Protein AF-A0A5J5P232-F1 (afdb_monomer)

Secondary structure (DSSP, 8-state):
--------------PPP-------------------------PPPP----HHHHHHHHHHHHHHHHHHHHHHHHHHHHHHHHHT-TTS-GGG--HHHHHHHHHHHHHHHHHHHHHHHHHHHHHH-TT----------SSTTT--BTTB-HHHHHHHHHHHHHHHHHHHHHTT--S-HHHHHHHHHIIIIIIS--EE-SSTT-GGGGSHHHHHHHSEE-HHHHHHHHHHHHHHTT--EEEEEETTEEEEEE--S-GGGGSS-SSSS-TTHHHHGGGGG-TTSGGGG--TTGGGGSPPPPHHHHHHHHHHHHHHHHHHHHTTTSTT--TT-----S--TTS------TT-S----HHHHHHHHHHHHHHHHH-TT-HHHHHHHHHHHHHTT-HHHHHHHHHHHHHHS-HHHHHHHHHHHHHHHHHHHHHHHTT--S-----------EEEEEE-TTT--EEEEEEETTEEEEEEEEE-TT--EEETTEEETT-EEEEEEE--HHHHHHHHHHHHHT-BTTB----EEHHHHH--TT-GGGGGGHHHHHHHHHHHEEEEEETTEEEEEE-HHHHHHHHHHHHHHHHHHHHHH-HHHHTS-HHHHHHHHHHHHHTTS-IIIIIHHHHHHHT--TTGGGGGGT-S------------------------------PPPP-PPPPP--PEEHHHHHTTGGG---

pLDDT: mean 70.27, std 24.67, range [20.03, 96.69]

Organism: Gossypium barbadense (NCBI:txid3634)

Radius of gyration: 39.01 Å; Cα contacts (8 Å, |Δi|>4): 720; chains: 1; bounding box: 82×88×113 Å

Structure (mmCIF, N/CA/C/O backbone):
data_AF-A0A5J5P232-F1
#
_entry.id   AF-A0A5J5P232-F1
#
loop_
_atom_site.group_PDB
_atom_site.id
_atom_site.type_symbol
_atom_site.label_atom_id
_atom_site.label_alt_id
_atom_site.label_comp_id
_atom_site.label_asym_id
_atom_site.label_entity_id
_atom_site.label_seq_id
_atom_site.pdbx_PDB_ins_code
_atom_site.Cartn_x
_atom_site.Cartn_y
_atom_site.Cartn_z
_atom_site.occupancy
_atom_site.B_iso_or_equiv
_atom_site.auth_seq_id
_atom_site.auth_comp_id
_atom_site.auth_asym_id
_atom_site.auth_atom_id
_atom_site.pdbx_PDB_model_num
ATOM 1 N N . MET A 1 1 ? 25.460 29.343 32.739 1.00 36.84 1 MET A N 1
ATOM 2 C CA . MET A 1 1 ? 26.935 29.261 32.709 1.00 36.84 1 MET A CA 1
ATOM 3 C C . MET A 1 1 ? 27.390 28.436 33.893 1.00 36.84 1 MET A C 1
ATOM 5 O O . MET A 1 1 ? 27.223 28.909 35.004 1.00 36.84 1 MET A O 1
ATOM 9 N N . LEU A 1 2 ? 27.874 27.217 33.649 1.00 23.05 2 LEU A N 1
ATOM 10 C CA . LEU A 1 2 ? 28.889 26.489 34.423 1.00 23.05 2 LEU A CA 1
ATOM 11 C C . LEU A 1 2 ? 28.981 25.082 33.821 1.00 23.05 2 LEU A C 1
ATOM 13 O O . LEU A 1 2 ? 27.999 24.347 33.775 1.00 23.05 2 LEU A O 1
ATOM 17 N N . SER A 1 3 ? 30.154 24.765 33.279 1.00 23.22 3 SER A N 1
ATOM 18 C CA . SER A 1 3 ? 30.511 23.456 32.746 1.00 23.22 3 SER A CA 1
ATOM 19 C C . SER A 1 3 ? 30.602 22.425 33.862 1.00 23.22 3 SER A C 1
ATOM 21 O O . SER A 1 3 ? 31.116 22.747 34.932 1.00 23.22 3 SER A O 1
ATOM 23 N N . THR A 1 4 ? 30.268 21.169 33.587 1.00 24.14 4 THR A N 1
ATOM 24 C CA . THR A 1 4 ? 30.961 20.042 34.225 1.00 24.14 4 THR A CA 1
ATOM 25 C C . THR A 1 4 ? 30.904 18.797 33.350 1.00 24.14 4 THR A C 1
ATOM 27 O O . THR A 1 4 ? 29.906 18.465 32.720 1.00 24.14 4 THR A O 1
ATOM 30 N N . SER A 1 5 ? 32.078 18.193 33.276 1.00 24.36 5 SER A N 1
ATOM 31 C CA . SER A 1 5 ? 32.564 17.103 32.450 1.00 24.36 5 SER A CA 1
ATOM 32 C C . SER A 1 5 ? 31.989 15.731 32.800 1.00 24.36 5 SER A C 1
ATOM 34 O O . SER A 1 5 ? 31.769 15.406 33.963 1.00 24.36 5 SER A O 1
ATOM 36 N N . TYR A 1 6 ? 31.869 14.914 31.754 1.00 22.47 6 TYR A N 1
ATOM 37 C CA . TYR A 1 6 ? 31.613 13.477 31.744 1.00 22.47 6 TYR A CA 1
ATOM 38 C C . TYR A 1 6 ? 32.502 12.679 32.708 1.00 22.47 6 TYR A C 1
ATOM 40 O O . TYR A 1 6 ? 33.726 12.802 32.668 1.00 22.47 6 TYR A O 1
ATOM 48 N N . TRP A 1 7 ? 31.881 11.775 33.470 1.00 21.47 7 TRP A N 1
ATOM 49 C CA . TRP A 1 7 ? 32.518 10.615 34.098 1.00 21.47 7 TRP A CA 1
ATOM 50 C C . TRP A 1 7 ? 31.705 9.360 33.754 1.00 21.47 7 TRP A C 1
ATOM 52 O O . TRP A 1 7 ? 30.526 9.256 34.086 1.00 21.47 7 TRP A O 1
ATOM 62 N N . VAL A 1 8 ? 32.346 8.419 33.061 1.00 23.06 8 VAL A N 1
ATOM 63 C CA . VAL A 1 8 ? 31.858 7.055 32.815 1.00 23.06 8 VAL A CA 1
ATOM 64 C C . VAL A 1 8 ? 32.369 6.168 33.954 1.00 23.06 8 VAL A C 1
ATOM 66 O O . VAL A 1 8 ? 33.576 6.185 34.200 1.00 23.06 8 VAL A O 1
ATOM 69 N N . PRO A 1 9 ? 31.532 5.354 34.623 1.00 23.94 9 PRO A N 1
ATOM 70 C CA . PRO A 1 9 ? 32.024 4.28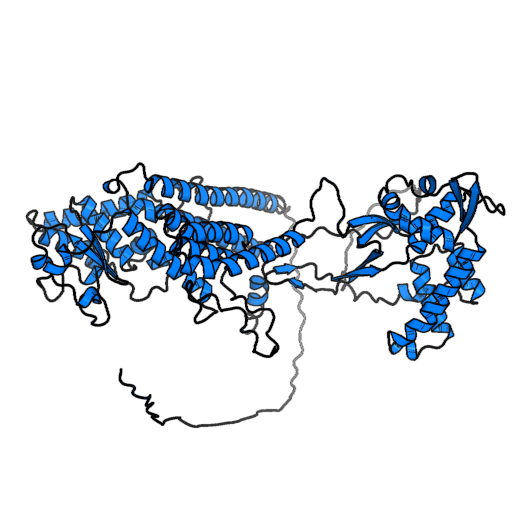6 35.477 1.00 23.94 9 PRO A CA 1
ATOM 71 C C . PRO A 1 9 ? 32.129 2.980 34.686 1.00 23.94 9 PRO A C 1
ATOM 73 O O . PRO A 1 9 ? 31.138 2.384 34.263 1.00 23.94 9 PRO A O 1
ATOM 76 N N . THR A 1 10 ? 33.367 2.529 34.529 1.00 22.17 10 THR A N 1
ATOM 77 C CA . THR A 1 10 ? 33.758 1.176 34.141 1.00 22.17 10 THR A CA 1
ATOM 78 C C . THR A 1 10 ? 33.440 0.216 35.293 1.00 22.17 10 THR A C 1
ATOM 80 O O . THR A 1 10 ? 34.003 0.359 36.376 1.00 22.17 10 THR A O 1
ATOM 83 N N . ALA A 1 11 ? 32.584 -0.782 35.068 1.00 24.27 11 ALA A N 1
ATOM 84 C CA . ALA A 1 11 ? 32.425 -1.923 35.969 1.00 24.27 11 ALA A CA 1
ATOM 85 C C . ALA A 1 11 ? 32.695 -3.218 35.196 1.00 24.27 11 ALA A C 1
ATOM 87 O O . ALA A 1 11 ? 32.093 -3.489 34.158 1.00 24.27 11 ALA A O 1
ATOM 88 N N . ALA A 1 12 ? 33.670 -3.969 35.698 1.00 21.09 12 ALA A N 1
ATOM 89 C CA . ALA A 1 12 ? 34.208 -5.188 35.125 1.00 21.09 12 ALA A CA 1
ATOM 90 C C . ALA A 1 12 ? 33.547 -6.452 35.705 1.00 21.09 12 ALA A C 1
ATOM 92 O O . ALA A 1 12 ? 33.056 -6.445 36.829 1.00 21.09 12 ALA A O 1
ATOM 93 N N . MET A 1 13 ? 33.722 -7.543 34.947 1.00 21.36 13 MET A N 1
ATOM 94 C CA . MET A 1 13 ? 33.646 -8.969 35.309 1.00 21.36 13 MET A CA 1
ATOM 95 C C . MET A 1 13 ? 32.267 -9.650 35.318 1.00 21.36 13 MET A C 1
ATOM 97 O O . MET A 1 13 ? 31.476 -9.480 36.234 1.00 21.36 13 MET A O 1
ATOM 101 N N . ALA A 1 14 ? 32.038 -10.561 34.362 1.00 21.42 14 ALA A N 1
ATOM 102 C CA . ALA A 1 14 ? 32.419 -11.974 34.513 1.00 21.42 14 ALA A CA 1
ATOM 103 C C . ALA A 1 14 ? 32.078 -12.777 33.236 1.00 21.42 14 ALA A C 1
ATOM 105 O O . ALA A 1 14 ? 30.918 -12.889 32.849 1.00 21.42 14 ALA A O 1
ATOM 106 N N . PHE A 1 15 ? 33.096 -13.353 32.593 1.00 21.30 15 PHE A N 1
ATOM 107 C CA . PHE A 1 15 ? 32.949 -14.412 31.588 1.00 21.30 15 PHE A CA 1
ATOM 108 C C . PHE A 1 15 ? 33.066 -15.777 32.278 1.00 21.30 15 PHE A C 1
ATOM 110 O O . PHE A 1 15 ? 33.961 -15.933 33.111 1.00 21.30 15 PHE A O 1
ATOM 117 N N . PRO A 1 16 ? 32.284 -16.797 31.888 1.00 22.78 16 PRO A N 1
ATOM 118 C CA . PRO A 1 16 ? 32.698 -18.180 32.036 1.00 22.78 16 PRO A CA 1
ATOM 119 C C . PRO A 1 16 ? 33.413 -18.657 30.760 1.00 22.78 16 PRO A C 1
ATOM 121 O O . PRO A 1 16 ? 32.853 -18.657 29.665 1.00 22.78 16 PRO A O 1
ATOM 124 N N . THR A 1 17 ? 34.670 -19.060 30.936 1.00 20.77 17 THR A N 1
ATOM 125 C CA . THR A 1 17 ? 35.492 -19.894 30.044 1.00 20.77 17 THR A CA 1
ATOM 126 C C . THR A 1 17 ? 34.958 -21.336 30.036 1.00 20.77 17 THR A C 1
ATOM 128 O O . THR A 1 17 ? 34.520 -21.829 31.073 1.00 20.77 17 THR A O 1
ATOM 131 N N . PHE A 1 18 ? 34.821 -22.007 28.886 1.00 23.14 18 PHE A N 1
ATOM 132 C CA . PHE A 1 18 ? 35.725 -23.013 28.270 1.00 23.14 18 PHE A CA 1
ATOM 133 C C . PHE A 1 18 ? 34.887 -23.832 27.241 1.00 23.14 18 PHE A C 1
ATOM 135 O O . PHE A 1 18 ? 33.660 -23.810 27.362 1.00 23.14 18 PHE A O 1
ATOM 142 N N . PRO A 1 19 ? 35.449 -24.697 26.364 1.00 24.64 19 PRO A N 1
ATOM 143 C CA . PRO A 1 19 ? 36.767 -24.713 25.726 1.00 24.64 19 PRO A CA 1
ATOM 144 C C . PRO A 1 19 ? 36.699 -24.870 24.186 1.00 24.64 19 PRO A C 1
ATOM 146 O O . PRO A 1 19 ? 35.702 -25.295 23.600 1.00 24.64 19 PRO A O 1
ATOM 149 N N . ASP A 1 20 ? 37.835 -24.586 23.558 1.00 20.72 20 ASP A N 1
ATOM 150 C CA . ASP A 1 20 ? 38.155 -24.877 22.166 1.00 20.72 20 ASP A CA 1
ATOM 151 C C . ASP A 1 20 ? 38.289 -26.380 21.847 1.00 20.72 20 ASP A C 1
ATOM 153 O O . ASP A 1 20 ? 38.730 -27.186 22.662 1.00 20.72 20 ASP A O 1
ATOM 157 N N . HIS A 1 21 ? 38.006 -26.675 20.574 1.00 22.36 21 HIS A N 1
ATOM 158 C CA . HIS A 1 21 ? 38.532 -27.761 19.740 1.00 22.36 21 HIS A CA 1
ATOM 159 C C . HIS A 1 21 ? 38.337 -29.230 20.166 1.00 22.36 21 HIS A C 1
ATOM 161 O O . HIS A 1 21 ? 39.067 -29.780 20.981 1.00 22.36 21 HIS A O 1
ATOM 167 N N . CYS A 1 22 ? 37.524 -29.944 19.378 1.00 21.61 22 CYS A N 1
ATOM 168 C CA . CYS A 1 22 ? 37.875 -31.289 18.915 1.00 21.61 22 CYS A CA 1
ATOM 169 C C . CYS A 1 22 ? 37.481 -31.464 17.443 1.00 21.61 22 CYS A C 1
ATOM 171 O O . CYS A 1 22 ? 36.311 -31.581 17.084 1.00 21.61 22 CYS A O 1
ATOM 173 N N . PHE A 1 23 ? 38.509 -31.470 16.596 1.00 21.08 23 PHE A N 1
ATOM 174 C CA . PHE A 1 23 ? 38.506 -32.121 15.294 1.00 21.08 23 PHE A CA 1
ATOM 175 C C . PHE A 1 23 ? 38.152 -33.604 15.462 1.00 21.08 23 PHE A C 1
ATOM 177 O O . PHE A 1 23 ? 38.771 -34.282 16.275 1.00 21.08 23 PHE A O 1
ATOM 184 N N . PHE A 1 24 ? 37.269 -34.129 14.615 1.00 20.03 24 PHE A N 1
ATOM 185 C CA . PHE A 1 24 ? 37.294 -35.545 14.253 1.00 20.03 24 PHE A CA 1
ATOM 186 C C . PHE A 1 24 ? 37.304 -35.673 12.727 1.00 20.03 24 PHE A C 1
ATOM 188 O O . PHE A 1 24 ? 36.399 -35.225 12.025 1.00 20.03 24 PHE A O 1
ATOM 195 N N . ARG A 1 25 ? 38.403 -36.247 12.239 1.00 20.03 25 ARG A N 1
ATOM 196 C CA . ARG A 1 25 ? 38.662 -36.724 10.878 1.00 20.03 25 ARG A CA 1
ATOM 197 C C . ARG A 1 25 ? 38.783 -38.256 10.962 1.00 20.03 25 ARG A C 1
ATOM 199 O O . ARG A 1 25 ? 39.198 -38.738 12.013 1.00 20.03 25 ARG A O 1
ATOM 206 N N . TYR A 1 26 ? 38.552 -38.932 9.829 1.00 21.28 26 TYR A N 1
ATOM 207 C CA . TYR A 1 26 ? 38.735 -40.375 9.546 1.00 21.28 26 TYR A CA 1
ATOM 208 C C . TYR A 1 26 ? 37.595 -41.303 10.033 1.00 21.28 26 TYR A C 1
ATOM 210 O O . TYR A 1 26 ? 36.989 -41.042 11.061 1.00 21.28 26 TYR A O 1
ATOM 218 N N . ASP A 1 27 ? 37.208 -42.392 9.358 1.00 21.41 27 ASP A N 1
ATOM 219 C CA . ASP A 1 27 ? 37.698 -43.025 8.127 1.00 21.41 27 ASP A CA 1
ATOM 220 C C . ASP A 1 27 ? 36.644 -43.985 7.537 1.00 21.41 27 ASP A C 1
ATOM 222 O O . ASP A 1 27 ? 35.667 -44.352 8.192 1.00 21.41 27 ASP A O 1
ATOM 226 N N . HIS A 1 28 ? 36.896 -44.420 6.302 1.00 23.02 28 HIS A N 1
ATOM 227 C CA . HIS A 1 28 ? 36.246 -45.532 5.601 1.00 23.02 28 HIS A CA 1
ATOM 228 C C . HIS A 1 28 ? 36.142 -46.838 6.415 1.00 23.02 28 HIS A C 1
ATOM 230 O O . HIS A 1 28 ? 37.101 -47.223 7.069 1.00 23.02 28 HIS A O 1
ATOM 236 N N . HIS A 1 29 ? 35.063 -47.616 6.212 1.00 22.47 29 HIS A N 1
ATOM 237 C CA . HIS A 1 29 ? 35.183 -49.026 5.798 1.00 22.47 29 HIS A CA 1
ATOM 238 C C . HIS A 1 29 ? 33.865 -49.651 5.291 1.00 22.47 29 HIS A C 1
ATOM 240 O O . HIS A 1 29 ? 32.778 -49.442 5.820 1.00 22.47 29 HIS A O 1
ATOM 246 N N . HIS A 1 30 ? 34.036 -50.449 4.234 1.00 22.92 30 HIS A N 1
ATOM 247 C CA . HIS A 1 30 ? 33.109 -51.343 3.538 1.00 22.92 30 HIS A CA 1
ATOM 248 C C . HIS A 1 30 ? 32.191 -52.222 4.408 1.00 22.92 30 HIS A C 1
ATOM 250 O O . HIS A 1 30 ? 32.671 -52.884 5.327 1.00 22.92 30 HIS A O 1
ATOM 256 N N . ARG A 1 31 ? 30.962 -52.473 3.921 1.00 21.92 31 ARG A N 1
ATOM 257 C CA . ARG A 1 31 ? 30.511 -53.851 3.630 1.00 21.92 31 ARG A CA 1
ATOM 258 C C . ARG A 1 31 ? 29.312 -53.910 2.676 1.00 21.92 31 ARG A C 1
ATOM 260 O O . ARG A 1 31 ? 28.387 -53.114 2.765 1.00 21.92 31 ARG A O 1
ATOM 267 N N . ASN A 1 32 ? 29.412 -54.870 1.759 1.00 22.64 32 ASN A N 1
ATOM 268 C CA . ASN A 1 32 ? 28.451 -55.277 0.738 1.00 22.64 32 ASN A CA 1
ATOM 269 C C . ASN A 1 32 ? 27.078 -55.644 1.314 1.00 22.64 32 ASN A C 1
ATOM 271 O O . ASN A 1 32 ? 27.038 -56.278 2.362 1.00 22.64 32 ASN A O 1
ATOM 275 N N . ASP A 1 33 ? 26.014 -55.414 0.540 1.00 23.53 33 ASP A N 1
ATOM 276 C CA . ASP A 1 33 ? 25.069 -56.493 0.233 1.00 23.53 33 ASP A CA 1
ATOM 277 C C . ASP A 1 33 ? 24.312 -56.244 -1.085 1.00 23.53 33 ASP A C 1
ATOM 279 O O . ASP A 1 33 ? 23.796 -55.164 -1.366 1.00 23.53 33 ASP A O 1
ATOM 283 N N . HIS A 1 34 ? 24.322 -57.281 -1.922 1.00 22.84 34 HIS A N 1
ATOM 284 C CA . HIS A 1 34 ? 23.617 -57.416 -3.196 1.00 22.84 34 HIS A CA 1
ATOM 285 C C . HIS A 1 34 ? 22.205 -57.996 -2.982 1.00 22.84 34 HIS A C 1
ATOM 287 O O . HIS A 1 34 ? 21.997 -58.712 -2.005 1.00 22.84 34 HIS A O 1
ATOM 293 N N . LYS A 1 35 ? 21.352 -57.846 -4.019 1.00 24.09 35 LYS A N 1
ATOM 294 C CA . LYS A 1 35 ? 20.043 -58.504 -4.311 1.00 24.09 35 LYS A CA 1
ATOM 295 C C . LYS A 1 35 ? 18.819 -57.649 -3.949 1.00 24.09 35 LYS A C 1
ATOM 297 O O . LYS A 1 35 ? 18.788 -57.032 -2.902 1.00 24.09 35 LYS A O 1
ATOM 302 N N . ASP A 1 36 ? 17.741 -57.552 -4.725 1.00 24.16 36 ASP A N 1
ATOM 303 C CA . ASP A 1 36 ? 17.344 -58.164 -5.994 1.00 24.16 36 ASP A CA 1
ATOM 304 C C . ASP A 1 36 ? 16.232 -57.307 -6.631 1.00 24.16 36 ASP A C 1
ATOM 306 O O . ASP A 1 36 ? 15.363 -56.757 -5.953 1.00 24.16 36 ASP A O 1
ATOM 310 N N . LEU A 1 37 ? 16.231 -57.246 -7.962 1.00 25.77 37 LEU A N 1
ATOM 311 C CA . LEU A 1 37 ? 15.146 -56.731 -8.797 1.00 25.77 37 LEU A CA 1
ATOM 312 C C . LEU A 1 37 ? 13.925 -57.665 -8.741 1.00 25.77 37 LEU A C 1
ATOM 314 O O . LEU A 1 37 ? 14.012 -58.800 -9.206 1.00 25.77 37 LEU A O 1
ATOM 318 N N . ARG A 1 38 ? 12.744 -57.169 -8.335 1.00 22.98 38 ARG A N 1
ATOM 319 C CA . ARG A 1 38 ? 11.450 -57.754 -8.753 1.00 22.98 38 ARG A CA 1
ATOM 320 C C . ARG A 1 38 ? 10.382 -56.709 -9.091 1.00 22.98 38 ARG A C 1
ATOM 322 O O . ARG A 1 38 ? 9.639 -56.205 -8.262 1.00 22.98 38 ARG A O 1
ATOM 329 N N . ARG A 1 39 ? 10.312 -56.488 -10.401 1.00 22.16 39 ARG A N 1
ATOM 330 C CA . ARG A 1 39 ? 9.180 -56.117 -11.262 1.00 22.16 39 ARG A CA 1
ATOM 331 C C . ARG A 1 39 ? 7.795 -56.498 -10.695 1.00 22.16 39 ARG A C 1
ATOM 333 O O . ARG A 1 39 ? 7.483 -57.680 -10.601 1.00 22.16 39 ARG A O 1
ATOM 340 N N . TRP A 1 40 ? 6.930 -55.506 -10.476 1.00 21.20 40 TRP A N 1
ATOM 341 C CA . TRP A 1 40 ? 5.469 -55.669 -10.456 1.00 21.20 40 TRP A CA 1
ATOM 342 C C . TRP A 1 40 ? 4.864 -54.836 -11.595 1.00 21.20 40 TRP A C 1
ATOM 344 O O . TRP A 1 40 ? 4.950 -53.613 -11.605 1.00 21.20 40 TRP A O 1
ATOM 354 N N . ARG A 1 41 ? 4.293 -55.519 -12.595 1.00 20.86 41 ARG A N 1
ATOM 355 C CA . ARG A 1 41 ? 3.403 -54.941 -13.614 1.00 20.86 41 ARG A CA 1
ATOM 356 C C . ARG A 1 41 ? 1.972 -55.248 -13.183 1.00 20.86 41 ARG A C 1
ATOM 358 O O . ARG A 1 41 ? 1.634 -56.425 -13.100 1.00 20.86 41 ARG A O 1
ATOM 365 N N . ILE A 1 42 ? 1.132 -54.230 -13.013 1.00 23.97 42 ILE A N 1
ATOM 366 C CA . ILE A 1 42 ? -0.329 -54.382 -13.049 1.00 23.97 42 ILE A CA 1
ATOM 367 C C . ILE A 1 42 ? -0.898 -53.380 -14.058 1.00 23.97 42 ILE A C 1
ATOM 369 O O . ILE A 1 42 ? -0.398 -52.271 -14.219 1.00 23.97 42 ILE A O 1
ATOM 373 N N . ARG A 1 43 ? -1.869 -53.888 -14.817 1.00 21.52 43 ARG A N 1
ATOM 374 C CA . ARG A 1 43 ? -2.421 -53.395 -16.078 1.00 21.52 43 ARG A CA 1
ATOM 375 C C . ARG A 1 43 ? -3.307 -52.162 -15.899 1.00 21.52 43 ARG A C 1
ATOM 377 O O . ARG A 1 43 ? -4.121 -52.097 -14.988 1.00 21.52 43 ARG A O 1
ATOM 384 N N . THR A 1 44 ? -3.184 -51.253 -16.857 1.00 22.17 44 THR A N 1
ATOM 385 C CA . THR A 1 44 ? -4.078 -50.136 -17.160 1.00 22.17 44 THR A CA 1
ATOM 386 C C . THR A 1 44 ? -5.429 -50.632 -17.685 1.00 22.17 44 THR A C 1
ATOM 388 O O . THR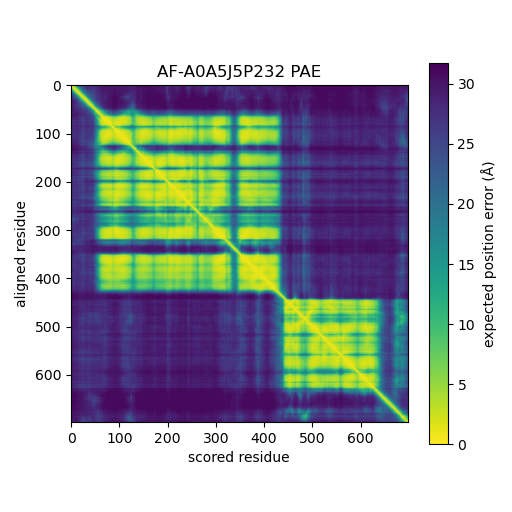 A 1 44 ? -5.489 -51.325 -18.700 1.00 22.17 44 THR A O 1
ATOM 391 N N . THR A 1 45 ? -6.520 -50.224 -17.039 1.00 21.88 45 THR A N 1
ATOM 392 C CA . THR A 1 45 ? -7.842 -50.103 -17.670 1.00 21.88 45 THR A CA 1
ATOM 393 C C . THR A 1 45 ? -8.004 -48.671 -18.162 1.00 21.88 45 THR A C 1
ATOM 395 O O . THR A 1 45 ? -7.874 -47.725 -17.387 1.00 21.88 45 THR A O 1
ATOM 398 N N . ALA A 1 46 ? -8.244 -48.516 -19.462 1.00 25.75 46 ALA A N 1
ATOM 399 C CA . ALA A 1 46 ? -8.509 -47.240 -20.104 1.00 25.75 46 ALA A CA 1
ATOM 400 C C . ALA A 1 46 ? -9.847 -46.658 -19.614 1.00 25.75 46 ALA A C 1
ATOM 402 O O . ALA A 1 46 ? -10.901 -47.241 -19.857 1.00 25.75 46 ALA A O 1
ATOM 403 N N . ALA A 1 47 ? -9.795 -45.500 -18.959 1.00 24.39 47 ALA A N 1
ATOM 404 C CA . ALA A 1 47 ? -10.933 -44.610 -18.768 1.00 24.39 47 ALA A CA 1
ATOM 405 C C . ALA A 1 47 ? -10.540 -43.232 -19.314 1.00 24.39 47 ALA A C 1
ATOM 407 O O . ALA A 1 47 ? -9.450 -42.731 -19.038 1.00 24.39 47 ALA A O 1
ATOM 408 N N . ALA A 1 48 ? -11.401 -42.673 -20.161 1.00 25.25 48 ALA A N 1
ATOM 409 C CA . ALA A 1 48 ? -11.195 -41.410 -20.853 1.00 25.25 48 ALA A CA 1
ATOM 410 C C . ALA A 1 48 ? -10.988 -40.240 -19.870 1.00 25.25 48 ALA A C 1
ATOM 412 O O . ALA A 1 48 ? -11.687 -40.112 -18.869 1.00 25.25 48 ALA A O 1
ATOM 413 N N . TYR A 1 49 ? -10.009 -39.391 -20.176 1.00 25.56 49 TYR A N 1
ATOM 414 C CA . TYR A 1 49 ? -9.603 -38.223 -19.396 1.00 25.56 49 TYR A CA 1
ATOM 415 C C . TYR A 1 49 ? -10.655 -37.094 -19.382 1.00 25.56 49 TYR A C 1
ATOM 417 O O . TYR A 1 49 ? -11.049 -36.646 -20.458 1.00 25.56 49 TYR A O 1
ATOM 425 N N . PRO A 1 50 ? -10.972 -36.500 -18.211 1.00 27.12 50 PRO A N 1
ATOM 426 C CA . PRO A 1 50 ? -11.589 -35.178 -18.100 1.00 27.12 50 PRO A CA 1
ATOM 427 C C . PRO A 1 50 ? -10.583 -34.111 -17.600 1.00 27.12 50 PRO A C 1
ATOM 429 O O . PRO A 1 50 ? -10.909 -33.300 -16.740 1.00 27.12 50 PRO A O 1
ATOM 432 N N . LEU A 1 51 ? -9.331 -34.100 -18.084 1.00 31.23 51 LEU A N 1
ATOM 433 C CA . LEU A 1 51 ? -8.278 -33.211 -17.542 1.00 31.23 51 LEU A CA 1
ATOM 434 C C . LEU A 1 51 ? -8.201 -31.808 -18.171 1.00 31.23 51 LEU A C 1
ATOM 436 O O . LEU A 1 51 ? -7.643 -30.907 -17.552 1.00 31.23 51 LEU A O 1
ATOM 440 N N . PHE A 1 52 ? -8.783 -31.579 -19.352 1.00 29.14 52 PHE A N 1
ATOM 441 C CA . PHE A 1 52 ? -8.708 -30.265 -20.014 1.00 29.14 52 PHE A CA 1
ATOM 442 C C . PHE A 1 52 ? -9.802 -29.274 -19.583 1.00 29.14 52 PHE A C 1
ATOM 444 O O . PHE A 1 52 ? -9.608 -28.068 -19.708 1.00 29.14 52 PHE A O 1
ATOM 451 N N . SER A 1 53 ? -10.921 -29.749 -19.023 1.00 28.55 53 SER A N 1
ATOM 452 C CA . SER A 1 53 ? -11.995 -28.868 -18.532 1.00 28.55 53 SER A CA 1
ATOM 453 C C . SER A 1 53 ? -11.604 -28.163 -17.230 1.00 28.55 53 SER A C 1
ATOM 455 O O . SER A 1 53 ? -11.829 -26.965 -17.082 1.00 28.55 53 SER A O 1
ATOM 457 N N . ASN A 1 54 ? -10.947 -28.878 -16.309 1.00 32.09 54 ASN A N 1
ATOM 458 C CA . ASN A 1 54 ? -10.664 -28.361 -14.967 1.00 32.09 54 ASN A CA 1
ATOM 459 C C . ASN A 1 54 ? -9.648 -27.206 -14.966 1.00 32.09 54 ASN A C 1
ATOM 461 O O . ASN A 1 54 ? -9.811 -26.265 -14.198 1.00 32.09 54 ASN A O 1
ATOM 465 N N . GLN A 1 55 ? -8.641 -27.216 -15.849 1.00 38.44 55 GLN A N 1
ATOM 466 C CA . GLN A 1 55 ? -7.672 -26.110 -15.958 1.00 38.44 55 GLN A CA 1
ATOM 467 C C . GLN A 1 55 ? -8.281 -24.827 -16.545 1.00 38.44 55 GLN A C 1
ATOM 469 O O . GLN A 1 55 ? -7.931 -23.725 -16.123 1.00 38.44 55 GLN A O 1
ATOM 474 N N . ILE A 1 56 ? -9.211 -24.949 -17.495 1.00 37.09 56 ILE A N 1
ATOM 475 C CA . ILE A 1 56 ? -9.920 -23.798 -18.078 1.00 37.09 56 ILE A CA 1
ATOM 476 C C . ILE A 1 56 ? -10.944 -23.227 -17.081 1.00 37.09 56 ILE A C 1
ATOM 478 O O . ILE A 1 56 ? -11.182 -22.022 -17.064 1.00 37.09 56 ILE A O 1
ATOM 482 N N . GLN A 1 57 ? -11.528 -24.073 -16.229 1.00 36.81 57 GLN A N 1
ATOM 483 C CA . GLN A 1 57 ? -12.474 -23.648 -15.196 1.00 36.81 57 GLN A CA 1
ATOM 484 C C . GLN A 1 57 ? -11.757 -22.930 -14.040 1.00 36.81 57 GLN A C 1
ATOM 486 O O . GLN A 1 57 ? -12.096 -21.794 -13.730 1.00 36.81 57 GLN A O 1
ATOM 491 N N . LEU A 1 58 ? -10.660 -23.504 -13.528 1.00 43.56 58 LEU A N 1
ATOM 492 C CA . LEU A 1 58 ? -9.822 -22.901 -12.478 1.00 43.56 58 LEU A CA 1
ATOM 493 C C . LEU A 1 58 ? -9.255 -21.520 -12.858 1.00 43.56 58 LEU A C 1
ATOM 495 O O . LEU A 1 58 ? -9.166 -20.641 -12.005 1.00 43.56 58 LEU A O 1
ATOM 499 N N . THR A 1 59 ? -8.887 -21.312 -14.128 1.00 46.16 59 THR A N 1
ATOM 500 C CA . THR A 1 59 ? -8.352 -20.023 -14.615 1.00 46.16 59 THR A CA 1
ATOM 501 C C . THR A 1 59 ? -9.433 -18.957 -14.821 1.00 46.16 59 THR A C 1
ATOM 503 O O . THR A 1 59 ? -9.160 -17.763 -14.686 1.00 46.16 59 THR A O 1
ATOM 506 N N . LYS A 1 60 ? -10.678 -19.361 -15.107 1.00 49.28 60 LYS A N 1
ATOM 507 C CA . LYS A 1 60 ? -11.833 -18.449 -15.116 1.00 49.28 60 LYS A CA 1
ATOM 508 C C . LYS A 1 60 ? -12.254 -18.069 -13.696 1.00 49.28 60 LYS A C 1
ATOM 510 O O . LYS A 1 60 ? -12.481 -16.887 -13.445 1.00 49.28 60 LYS A O 1
ATOM 515 N N . ASP A 1 61 ? -12.255 -19.032 -12.778 1.00 54.03 61 ASP A N 1
ATOM 516 C CA . ASP A 1 61 ? -12.623 -18.831 -11.373 1.00 54.03 61 ASP A CA 1
ATOM 517 C C . ASP A 1 61 ? -11.569 -18.016 -10.600 1.00 54.03 61 ASP A C 1
ATOM 519 O O . ASP A 1 61 ? -11.896 -17.286 -9.670 1.00 54.03 61 ASP A O 1
ATOM 523 N N . SER A 1 62 ? -10.284 -18.073 -10.971 1.00 59.41 62 SER A N 1
ATOM 524 C CA . SER A 1 62 ? -9.263 -17.173 -10.403 1.00 59.41 62 SER A CA 1
ATOM 525 C C . SER A 1 62 ? -9.408 -15.729 -10.907 1.00 59.41 62 SER A C 1
ATOM 527 O O . SER A 1 62 ? -9.154 -14.779 -10.169 1.00 59.41 62 SER A O 1
ATOM 529 N N . SER A 1 63 ? -9.846 -15.538 -12.158 1.00 65.19 63 SER A N 1
ATOM 530 C CA . SER A 1 63 ? -10.060 -14.206 -12.739 1.00 65.19 63 SER A CA 1
ATOM 531 C C . SER A 1 63 ? -11.277 -13.489 -12.141 1.00 65.19 63 SER A C 1
ATOM 533 O O . SER A 1 63 ? -11.228 -12.273 -11.943 1.00 65.19 63 SER A O 1
ATOM 535 N N . SER A 1 64 ? -12.354 -14.216 -11.825 1.00 69.88 64 SER A N 1
ATOM 536 C CA . SER A 1 64 ? -13.517 -13.660 -11.121 1.00 69.88 64 SER A CA 1
ATOM 537 C C . SER A 1 64 ? -13.188 -13.311 -9.665 1.00 69.88 64 SER A C 1
ATOM 539 O O . SER A 1 64 ? -13.491 -12.201 -9.231 1.00 69.88 64 SER A O 1
ATOM 541 N N . ARG A 1 65 ? -12.478 -14.186 -8.941 1.00 73.00 65 ARG A N 1
ATOM 542 C CA . ARG A 1 65 ? -12.068 -13.948 -7.542 1.00 73.00 65 ARG A CA 1
ATOM 543 C C . ARG A 1 65 ? -11.131 -12.759 -7.370 1.00 73.00 65 ARG A C 1
ATOM 545 O O . ARG A 1 65 ? -11.305 -11.962 -6.452 1.00 73.00 65 ARG A O 1
ATOM 552 N N . HIS A 1 66 ? -10.192 -12.566 -8.296 1.00 80.00 66 HIS A N 1
ATOM 553 C CA . HIS A 1 66 ? -9.344 -11.374 -8.300 1.00 80.00 66 HIS A CA 1
ATOM 554 C C . HIS A 1 66 ? -10.163 -10.074 -8.341 1.00 80.00 66 HIS A C 1
ATOM 556 O O . HIS A 1 66 ? -9.873 -9.133 -7.599 1.00 80.00 66 HIS A O 1
ATOM 562 N N . LYS A 1 67 ? -11.208 -10.033 -9.179 1.00 82.06 67 LYS A N 1
ATOM 563 C CA . LYS A 1 67 ? -12.101 -8.872 -9.279 1.00 82.06 67 LYS A CA 1
ATOM 564 C C . LYS A 1 67 ? -12.886 -8.655 -7.988 1.00 82.06 67 LYS A C 1
ATOM 566 O O . LYS A 1 67 ? -12.970 -7.515 -7.546 1.00 82.06 67 LYS A O 1
ATOM 571 N N . LEU A 1 68 ? -13.373 -9.729 -7.361 1.00 85.25 68 LEU A N 1
ATOM 572 C CA . LEU A 1 68 ? -14.086 -9.655 -6.081 1.00 85.25 68 LEU A CA 1
ATOM 573 C C . LEU A 1 68 ? -13.222 -9.034 -4.978 1.00 85.25 68 LEU A C 1
ATOM 575 O O . LEU A 1 68 ? -13.680 -8.130 -4.285 1.00 85.25 68 LEU A O 1
ATOM 579 N N . TYR A 1 69 ? -11.955 -9.439 -4.841 1.00 87.44 69 TYR A N 1
ATOM 580 C CA . TYR A 1 69 ? -11.064 -8.837 -3.842 1.00 87.44 69 TYR A CA 1
ATOM 581 C C . TYR A 1 69 ? -10.752 -7.366 -4.125 1.00 87.44 69 TYR A C 1
ATOM 583 O O . TYR A 1 69 ? -10.746 -6.550 -3.202 1.00 87.44 69 TYR A O 1
ATOM 591 N N . GLN A 1 70 ? -10.509 -7.003 -5.387 1.00 87.06 70 GLN A N 1
ATOM 592 C CA . GLN A 1 70 ? -10.290 -5.602 -5.759 1.00 87.06 70 GLN A CA 1
ATOM 593 C C . GLN A 1 70 ? -11.519 -4.736 -5.473 1.00 87.06 70 GLN A C 1
ATOM 595 O O . GLN A 1 70 ? -11.387 -3.621 -4.963 1.00 87.06 70 GLN A O 1
ATOM 600 N N . GLU A 1 71 ? -12.709 -5.256 -5.768 1.00 89.19 71 GLU A N 1
ATOM 601 C CA . GLU A 1 71 ? -13.971 -4.601 -5.452 1.00 89.19 71 GLU A CA 1
ATOM 602 C C . GLU A 1 71 ? -14.169 -4.478 -3.938 1.00 89.19 71 GLU A C 1
ATOM 604 O O . GLU A 1 71 ? -14.462 -3.388 -3.455 1.00 89.19 71 GLU A O 1
ATOM 609 N N . ALA A 1 72 ? -13.914 -5.537 -3.167 1.00 89.12 72 ALA A N 1
ATOM 610 C CA . ALA A 1 72 ? -14.014 -5.517 -1.711 1.00 89.12 72 ALA A CA 1
ATOM 611 C C . ALA A 1 72 ? -13.076 -4.482 -1.069 1.00 89.12 72 ALA A C 1
ATOM 613 O O . ALA A 1 72 ? -13.506 -3.748 -0.177 1.00 89.12 72 ALA A O 1
ATOM 614 N N . ILE A 1 73 ? -11.829 -4.367 -1.542 1.00 90.88 73 ILE A N 1
ATOM 615 C CA . ILE A 1 73 ? -10.874 -3.347 -1.076 1.00 90.88 73 ILE A CA 1
ATOM 616 C C . ILE A 1 73 ? -11.430 -1.943 -1.343 1.00 90.88 73 ILE A C 1
ATOM 618 O O . ILE A 1 73 ? -11.516 -1.116 -0.432 1.00 90.88 73 ILE A O 1
ATOM 622 N N . LYS A 1 74 ? -11.866 -1.680 -2.581 1.00 91.62 74 LYS A N 1
ATOM 623 C CA . LYS A 1 74 ? -12.389 -0.367 -2.980 1.00 91.62 74 LYS A CA 1
ATOM 624 C C . LYS A 1 74 ? -13.664 -0.005 -2.215 1.00 91.62 74 LYS A C 1
ATOM 626 O O . LYS A 1 74 ? -13.746 1.070 -1.628 1.00 91.62 74 LYS A O 1
ATOM 631 N N . THR A 1 75 ? -14.632 -0.915 -2.167 1.00 92.44 75 THR A N 1
ATOM 632 C CA . THR A 1 75 ? -15.917 -0.692 -1.499 1.00 92.44 75 THR A CA 1
ATOM 633 C C . THR A 1 75 ? -15.740 -0.536 0.013 1.00 92.44 75 THR A C 1
ATOM 635 O O . THR A 1 75 ? -16.431 0.285 0.616 1.00 92.44 75 THR A O 1
ATOM 638 N N . SER A 1 76 ? -14.796 -1.250 0.641 1.00 93.25 76 SER A N 1
ATOM 639 C CA . SER A 1 76 ? -14.478 -1.065 2.067 1.00 93.25 76 SER A CA 1
ATOM 640 C C . SER A 1 76 ? -13.916 0.326 2.339 1.00 93.25 76 SER A C 1
ATOM 642 O O . SER A 1 76 ? -14.371 0.992 3.271 1.00 93.25 76 SER A O 1
ATOM 644 N N . ARG A 1 77 ? -12.991 0.802 1.493 1.00 94.44 77 ARG A N 1
ATOM 645 C CA . ARG A 1 77 ? -12.450 2.162 1.592 1.00 94.44 77 ARG A CA 1
ATOM 646 C C . ARG A 1 77 ? -13.543 3.213 1.415 1.00 94.44 77 ARG A C 1
ATOM 648 O O . ARG A 1 77 ? -13.640 4.120 2.235 1.00 94.44 77 ARG A O 1
ATOM 655 N N . ASP A 1 78 ? -14.404 3.058 0.413 1.00 93.50 78 ASP A N 1
ATOM 656 C CA . ASP A 1 78 ? -15.507 3.988 0.152 1.00 93.50 78 ASP A CA 1
ATOM 657 C C . ASP A 1 78 ? -16.510 4.028 1.319 1.00 93.50 78 ASP A C 1
ATOM 659 O O . ASP A 1 78 ? -16.938 5.108 1.735 1.00 93.50 78 ASP A O 1
ATOM 663 N N . LYS A 1 79 ? -16.875 2.867 1.885 1.00 93.25 79 LYS A N 1
ATOM 664 C CA . LYS A 1 79 ? -17.758 2.787 3.062 1.00 93.25 79 LYS A CA 1
ATOM 665 C C . LYS A 1 79 ? -17.106 3.410 4.300 1.00 93.25 79 LYS A C 1
ATOM 667 O O . LYS A 1 79 ? -17.776 4.168 4.999 1.00 93.25 79 LYS A O 1
ATOM 672 N N . PHE A 1 80 ? -15.813 3.168 4.530 1.00 95.00 80 PHE A N 1
ATOM 673 C CA . PHE A 1 80 ? -15.050 3.835 5.588 1.00 95.00 80 PHE A CA 1
ATOM 674 C C . PHE A 1 80 ? -15.095 5.358 5.425 1.00 95.00 80 PHE A C 1
ATOM 676 O O . PHE A 1 80 ? -15.508 6.050 6.349 1.00 95.00 80 PHE A O 1
ATOM 683 N N . THR A 1 81 ? -14.762 5.882 4.242 1.00 93.25 81 THR A N 1
ATOM 684 C CA . THR A 1 81 ? -14.761 7.326 3.960 1.00 93.25 81 THR A CA 1
ATOM 685 C C . THR A 1 81 ? -16.139 7.965 4.144 1.00 93.25 81 THR A C 1
ATOM 687 O O . THR A 1 81 ? -16.226 9.089 4.636 1.00 93.25 81 THR A O 1
ATOM 690 N N . ARG A 1 82 ? -17.224 7.262 3.789 1.00 91.44 82 ARG A N 1
ATOM 691 C CA . ARG A 1 82 ? -18.598 7.731 4.040 1.00 91.44 82 ARG A CA 1
ATOM 692 C C . ARG A 1 82 ? -18.917 7.802 5.533 1.00 91.44 82 ARG A C 1
ATOM 694 O O . ARG A 1 82 ? -19.495 8.794 5.966 1.00 91.44 82 ARG A O 1
ATOM 701 N N . GLU A 1 83 ? -18.514 6.793 6.305 1.00 92.00 83 GLU A N 1
ATOM 702 C CA . GLU A 1 83 ? -18.729 6.751 7.759 1.00 92.00 83 GLU A CA 1
ATOM 703 C C . GLU A 1 83 ? -18.035 7.927 8.464 1.00 92.00 83 GLU A C 1
ATOM 705 O O . GLU A 1 83 ? -18.633 8.572 9.319 1.00 92.00 83 GLU A O 1
ATOM 710 N N . ILE A 1 84 ? -16.805 8.264 8.059 1.00 90.38 84 ILE A N 1
ATOM 711 C CA . ILE A 1 84 ? -16.021 9.353 8.671 1.00 90.38 84 ILE A CA 1
ATOM 712 C C . ILE A 1 84 ? -16.218 10.726 8.008 1.00 90.38 84 ILE A C 1
ATOM 714 O O . ILE A 1 84 ? -15.523 11.684 8.361 1.00 90.38 84 ILE A O 1
ATOM 718 N N . SER A 1 85 ? -17.131 10.837 7.036 1.00 85.25 85 SER A N 1
ATOM 719 C CA . SER A 1 85 ? -17.260 12.029 6.190 1.00 85.25 85 SER A CA 1
ATOM 720 C C . SER A 1 85 ? -17.478 13.308 7.007 1.00 85.25 85 SER A C 1
ATOM 722 O O . SER A 1 85 ? -18.127 13.296 8.054 1.00 85.25 85 SER A O 1
ATOM 724 N N . PHE A 1 86 ? -16.966 14.442 6.523 1.00 68.75 86 PHE A N 1
ATOM 725 C CA . PHE A 1 86 ? -17.120 15.743 7.194 1.00 68.75 86 PHE A CA 1
ATOM 726 C C . PHE A 1 86 ? -18.574 16.240 7.256 1.00 68.75 86 PHE A C 1
ATOM 728 O O . PHE A 1 86 ? -18.879 17.138 8.034 1.00 68.75 86 PHE A O 1
ATOM 735 N N . GLN A 1 87 ? -19.472 15.662 6.453 1.00 73.00 87 GLN A N 1
ATOM 736 C CA . GLN A 1 87 ? -20.900 15.989 6.475 1.00 73.00 87 GLN A CA 1
ATOM 737 C C . GLN A 1 87 ? -21.614 15.370 7.688 1.00 73.00 87 GLN A C 1
ATOM 739 O O . GLN A 1 87 ? -22.627 15.902 8.139 1.00 73.00 87 GLN A O 1
ATOM 744 N N . SER A 1 88 ? -21.075 14.279 8.239 1.00 78.06 88 SER A N 1
ATOM 745 C CA . SER A 1 88 ? -21.595 13.627 9.441 1.00 78.06 88 SER A CA 1
ATOM 746 C C . SER A 1 88 ? -21.148 14.379 10.694 1.00 78.06 88 SER A C 1
ATOM 748 O O . SER A 1 88 ? -19.960 14.690 10.859 1.00 78.06 88 SER A O 1
ATOM 750 N N . LYS A 1 89 ? -22.071 14.630 11.631 1.00 85.50 89 LYS A N 1
ATOM 751 C CA . LYS A 1 89 ? -21.679 15.119 12.960 1.00 85.50 89 LYS A CA 1
ATOM 752 C C . LYS A 1 89 ? -20.847 14.040 13.639 1.00 85.50 89 LYS A C 1
ATOM 754 O O . LYS A 1 89 ? -21.113 12.855 13.484 1.00 85.50 89 LYS A O 1
ATOM 759 N N . ASP A 1 90 ? -19.853 14.449 14.419 1.00 87.06 90 ASP A N 1
ATOM 760 C CA . ASP A 1 90 ? -18.930 13.504 15.055 1.00 87.06 90 ASP A CA 1
ATOM 761 C C . ASP A 1 90 ? -19.642 12.454 15.927 1.00 87.06 90 ASP A C 1
ATOM 763 O O . ASP A 1 90 ? -19.312 11.274 15.876 1.00 87.06 90 ASP A O 1
ATOM 767 N N . LYS A 1 91 ? -20.711 12.862 16.621 1.00 83.94 91 LYS A N 1
ATOM 768 C CA . LYS A 1 91 ? -21.559 11.985 17.444 1.00 83.94 91 LYS A CA 1
ATOM 769 C C . LYS A 1 91 ? -22.277 10.878 16.661 1.00 83.94 91 LYS A C 1
ATOM 771 O O . LYS A 1 91 ? -22.643 9.875 17.264 1.00 83.94 91 LYS A O 1
ATOM 776 N N . ASP A 1 92 ? -22.476 11.060 15.356 1.00 86.62 92 ASP A N 1
ATOM 777 C CA . ASP A 1 92 ? -23.190 10.106 14.500 1.00 86.62 92 ASP A CA 1
ATOM 778 C C . ASP A 1 92 ? -22.252 9.020 13.936 1.00 86.62 92 ASP A C 1
ATOM 780 O O . ASP A 1 92 ? -22.720 8.041 13.357 1.00 86.62 92 ASP A O 1
ATOM 784 N N . ILE A 1 93 ? -20.933 9.171 14.113 1.00 91.94 93 ILE A N 1
ATOM 785 C CA . ILE A 1 93 ? -19.922 8.222 13.633 1.00 91.94 93 ILE A CA 1
ATOM 786 C C . ILE A 1 93 ? -19.913 6.977 14.516 1.00 91.94 93 ILE A C 1
ATOM 788 O O . ILE A 1 93 ? -19.698 7.053 15.726 1.00 91.94 93 ILE A O 1
ATOM 792 N N . SER A 1 94 ? -20.063 5.802 13.905 1.00 92.94 94 SER A N 1
ATOM 793 C CA . SER A 1 94 ? -19.873 4.534 14.600 1.00 92.94 94 SER A CA 1
ATOM 794 C C . SER A 1 94 ? -18.406 4.105 14.558 1.00 92.94 94 SER A C 1
ATOM 796 O O . SER A 1 94 ? -17.890 3.676 13.522 1.00 92.94 94 SER A O 1
ATOM 798 N N . LEU A 1 95 ? -17.753 4.138 15.727 1.00 95.19 95 LEU A N 1
ATOM 799 C CA . LEU A 1 95 ? -16.390 3.626 15.917 1.00 95.19 95 LEU A CA 1
ATOM 800 C C . LEU A 1 95 ? -16.266 2.171 15.436 1.00 95.19 95 LEU A C 1
ATOM 802 O O . LEU A 1 95 ? -15.326 1.826 14.719 1.00 95.19 95 LEU A O 1
ATOM 806 N N . ALA A 1 96 ? -17.243 1.324 15.777 1.00 95.19 96 ALA A N 1
ATOM 807 C CA . ALA A 1 96 ? -17.245 -0.077 15.371 1.00 95.19 96 ALA A CA 1
ATOM 808 C C . ALA A 1 96 ? -17.350 -0.255 13.854 1.00 95.19 96 ALA A C 1
ATOM 810 O O . ALA A 1 96 ? -16.553 -1.001 13.286 1.00 95.19 96 ALA A O 1
ATOM 811 N N . LYS A 1 97 ? -18.276 0.441 13.177 1.00 94.12 97 LYS A N 1
ATOM 812 C CA . LYS A 1 97 ? -18.403 0.344 11.711 1.00 94.12 97 LYS A CA 1
ATOM 813 C C . LYS A 1 97 ? -17.126 0.787 11.013 1.00 94.12 97 LYS A C 1
ATOM 815 O O . LYS A 1 97 ? -16.625 0.058 10.160 1.00 94.12 97 LYS A O 1
ATOM 820 N N . ALA A 1 98 ? -16.572 1.935 11.409 1.00 95.81 98 ALA A N 1
ATOM 821 C CA . ALA A 1 98 ? -15.342 2.455 10.828 1.00 95.81 98 ALA A CA 1
ATOM 822 C C . ALA A 1 98 ? -14.195 1.435 10.938 1.00 95.81 98 ALA A C 1
ATOM 824 O O . ALA A 1 98 ? -13.558 1.110 9.936 1.00 95.81 98 ALA A O 1
ATOM 825 N N . LEU A 1 99 ? -13.976 0.856 12.123 1.00 96.69 99 LEU A N 1
ATOM 826 C CA . LEU A 1 99 ? -12.914 -0.134 12.331 1.00 96.69 99 LEU A CA 1
ATOM 827 C C . LEU A 1 99 ? -13.190 -1.494 11.677 1.00 96.69 99 LEU A C 1
ATOM 829 O O . LEU A 1 99 ? -12.244 -2.187 11.298 1.00 96.69 99 LEU A O 1
ATOM 833 N N . LEU A 1 100 ? -14.454 -1.889 11.511 1.00 95.94 100 LEU A N 1
ATOM 834 C CA . LEU A 1 100 ? -14.810 -3.091 10.753 1.00 95.94 100 LEU A CA 1
ATOM 835 C C . LEU A 1 100 ? -14.560 -2.905 9.254 1.00 95.94 100 LEU A C 1
ATOM 837 O O . LEU A 1 100 ? -14.068 -3.834 8.624 1.00 95.94 100 LEU A O 1
ATOM 841 N N . TYR A 1 101 ? -14.801 -1.717 8.688 1.00 96.06 101 TYR A N 1
ATOM 842 C CA . TYR A 1 101 ? -14.431 -1.425 7.297 1.00 96.06 101 TYR A CA 1
ATOM 843 C C . TYR A 1 101 ? -12.912 -1.401 7.090 1.00 96.06 101 TYR A C 1
ATOM 845 O O . TYR A 1 101 ? -12.431 -1.933 6.091 1.00 96.06 101 TYR A O 1
ATOM 853 N N . VAL A 1 102 ? -12.149 -0.861 8.051 1.00 96.19 102 VAL A N 1
ATOM 854 C CA . VAL A 1 102 ? -10.675 -0.955 8.058 1.00 96.19 102 VAL A CA 1
ATOM 855 C C . VAL A 1 102 ? -10.234 -2.420 8.021 1.00 96.19 102 VAL A C 1
ATOM 857 O O . VAL A 1 102 ? -9.419 -2.805 7.185 1.00 96.19 102 VAL A O 1
ATOM 860 N N . ALA A 1 103 ? -10.807 -3.247 8.900 1.00 95.38 103 ALA A N 1
ATOM 861 C CA . ALA A 1 103 ? -10.496 -4.668 8.966 1.00 95.38 103 ALA A CA 1
ATOM 862 C C . ALA A 1 103 ? -10.900 -5.425 7.692 1.00 95.38 103 ALA A C 1
ATOM 864 O O . ALA A 1 103 ? -10.158 -6.297 7.254 1.00 95.38 103 ALA A O 1
ATOM 865 N N . ALA A 1 104 ? -12.046 -5.090 7.093 1.00 94.38 104 ALA A N 1
ATOM 866 C CA . ALA A 1 104 ? -12.510 -5.676 5.840 1.00 94.38 104 ALA A CA 1
ATOM 867 C C . ALA A 1 104 ? -11.535 -5.394 4.696 1.00 94.38 104 ALA A C 1
ATOM 869 O O . ALA A 1 104 ? -11.121 -6.312 3.994 1.00 94.38 104 ALA A O 1
ATOM 870 N N . GLU A 1 105 ? -11.103 -4.145 4.548 1.00 95.06 105 GLU A N 1
ATOM 871 C CA . GLU A 1 105 ? -10.145 -3.783 3.511 1.00 95.06 105 GLU A CA 1
ATOM 872 C C . GLU A 1 105 ? -8.802 -4.517 3.684 1.00 95.06 105 GLU A C 1
ATOM 874 O O . GLU A 1 105 ? -8.263 -5.071 2.721 1.00 95.06 105 GLU A O 1
ATOM 879 N N . ASP A 1 106 ? -8.276 -4.553 4.913 1.00 95.06 106 ASP A N 1
ATOM 880 C CA . ASP A 1 106 ? -7.005 -5.215 5.218 1.00 95.06 106 ASP A CA 1
ATOM 881 C C . ASP A 1 106 ? -7.103 -6.744 5.049 1.00 95.06 106 ASP A C 1
ATOM 883 O O . ASP A 1 106 ? -6.187 -7.362 4.502 1.00 95.06 106 ASP A O 1
ATOM 887 N N . GLU A 1 107 ? -8.215 -7.368 5.454 1.00 92.25 107 GLU A N 1
ATOM 888 C CA . GLU A 1 107 ? -8.443 -8.809 5.285 1.00 92.25 107 GLU A CA 1
ATOM 889 C C . GLU A 1 107 ? -8.656 -9.192 3.819 1.00 92.25 107 GLU A C 1
ATOM 891 O O . GLU A 1 107 ? -8.137 -10.223 3.392 1.00 92.25 107 GLU A O 1
ATOM 896 N N . ALA A 1 108 ? -9.334 -8.360 3.024 1.00 91.69 108 ALA A N 1
ATOM 897 C CA . ALA A 1 108 ? -9.470 -8.564 1.583 1.00 91.69 108 ALA A CA 1
ATOM 898 C C . ALA A 1 108 ? -8.098 -8.537 0.892 1.00 91.69 108 ALA A C 1
ATOM 900 O O . ALA A 1 108 ? -7.780 -9.431 0.108 1.00 91.69 108 ALA A O 1
ATOM 901 N N . PHE A 1 109 ? -7.243 -7.568 1.241 1.00 92.94 109 PHE A N 1
ATOM 902 C CA . PHE A 1 109 ? -5.869 -7.505 0.740 1.00 92.94 109 PHE A CA 1
ATOM 903 C C . PHE A 1 109 ? -5.034 -8.721 1.165 1.00 92.94 109 PHE A C 1
ATOM 905 O O . PHE A 1 109 ? -4.321 -9.310 0.349 1.00 92.94 109 PHE A O 1
ATOM 912 N N . MET A 1 110 ? -5.115 -9.129 2.434 1.00 90.12 110 MET A N 1
ATOM 913 C CA . MET A 1 110 ? -4.380 -10.296 2.924 1.00 90.12 110 MET A CA 1
ATOM 914 C C . MET A 1 110 ? -4.872 -11.598 2.292 1.00 90.12 110 MET A C 1
ATOM 916 O O . MET A 1 110 ? -4.047 -12.422 1.909 1.00 90.12 110 MET A O 1
ATOM 920 N N . SER A 1 111 ? -6.184 -11.782 2.167 1.00 87.19 111 SER A N 1
ATOM 921 C CA . SER A 1 111 ? -6.794 -12.971 1.567 1.00 87.19 111 SER A CA 1
ATOM 922 C C . SER A 1 111 ? -6.453 -13.083 0.090 1.00 87.19 111 SER A C 1
ATOM 924 O O . SER A 1 111 ? -6.056 -14.156 -0.355 1.00 87.19 111 SER A O 1
ATOM 926 N N . PHE A 1 112 ? -6.482 -11.962 -0.635 1.00 87.50 112 PHE A N 1
ATOM 927 C CA . PHE A 1 112 ? -6.015 -11.908 -2.013 1.00 87.50 112 PHE A CA 1
ATOM 928 C C . PHE A 1 112 ? -4.567 -12.394 -2.142 1.00 87.50 112 PHE A C 1
ATOM 930 O O . PHE A 1 112 ? -4.287 -13.281 -2.944 1.00 87.50 112 PHE A O 1
ATOM 937 N N . ASN A 1 113 ? -3.650 -11.877 -1.316 1.00 87.25 113 ASN A N 1
ATOM 938 C CA . ASN A 1 113 ? -2.252 -12.314 -1.354 1.00 87.25 113 ASN A CA 1
ATOM 939 C C . ASN A 1 113 ? -2.103 -13.799 -0.984 1.00 87.25 113 ASN A C 1
ATOM 941 O O . ASN A 1 113 ? -1.389 -14.520 -1.672 1.00 87.25 113 ASN A O 1
ATOM 945 N N . ARG A 1 114 ? -2.825 -14.287 0.038 1.00 85.81 114 ARG A N 1
ATOM 946 C CA . ARG A 1 114 ? -2.825 -15.716 0.411 1.00 85.81 114 ARG A CA 1
ATOM 947 C C . ARG A 1 114 ? -3.319 -16.605 -0.733 1.00 85.81 114 ARG A C 1
ATOM 949 O O . ARG A 1 114 ? -2.777 -17.690 -0.929 1.00 85.81 114 ARG A O 1
ATOM 956 N N . GLU A 1 115 ? -4.334 -16.171 -1.480 1.00 82.44 115 GLU A N 1
ATOM 957 C CA . GLU A 1 115 ? -4.842 -16.911 -2.637 1.00 82.44 115 GLU A CA 1
ATOM 958 C C . GLU A 1 115 ? -3.840 -16.906 -3.794 1.00 82.44 115 GLU A C 1
ATOM 960 O O . GLU A 1 115 ? -3.613 -17.952 -4.402 1.00 82.44 115 GLU A O 1
ATOM 965 N N . MET A 1 116 ? -3.207 -15.765 -4.075 1.00 77.94 116 MET A N 1
ATOM 966 C CA . MET A 1 116 ? -2.148 -15.676 -5.084 1.00 77.94 116 MET A CA 1
ATOM 967 C C . MET A 1 116 ? -0.978 -16.603 -4.737 1.00 77.94 116 MET A C 1
ATOM 969 O O . MET A 1 116 ? -0.523 -17.359 -5.600 1.00 77.94 116 MET A O 1
ATOM 973 N N . ASP A 1 117 ? -0.567 -16.632 -3.468 1.00 75.25 117 ASP A N 1
ATOM 974 C CA . ASP A 1 117 ? 0.457 -17.547 -2.959 1.00 75.25 117 ASP A CA 1
ATOM 975 C C . ASP A 1 117 ? 0.013 -19.015 -3.111 1.00 75.25 117 ASP A C 1
ATOM 977 O O . ASP A 1 117 ? 0.772 -19.862 -3.586 1.00 75.25 117 ASP A O 1
ATOM 981 N N . ALA A 1 118 ? -1.239 -19.340 -2.766 1.00 74.44 118 ALA A N 1
ATOM 982 C CA . ALA A 1 118 ? -1.786 -20.689 -2.911 1.00 74.44 118 ALA A CA 1
ATOM 983 C C . ALA A 1 118 ? -1.855 -21.138 -4.381 1.00 74.44 118 ALA A C 1
ATOM 985 O O . ALA A 1 118 ? -1.470 -22.266 -4.700 1.00 74.44 118 ALA A O 1
ATOM 986 N N . CYS A 1 119 ? -2.290 -20.258 -5.287 1.00 71.88 119 CYS A N 1
ATOM 987 C CA . CYS A 1 119 ? -2.314 -20.508 -6.728 1.00 71.88 119 CYS A CA 1
ATOM 988 C C . CYS A 1 119 ? -0.899 -20.704 -7.283 1.00 71.88 119 CYS A C 1
ATOM 990 O O . CYS A 1 119 ? -0.678 -21.608 -8.090 1.00 71.88 119 CYS A O 1
ATOM 992 N N . SER A 1 120 ? 0.072 -19.913 -6.814 1.00 68.12 120 SER A N 1
ATOM 993 C CA . SER A 1 120 ? 1.489 -20.089 -7.145 1.00 68.12 120 SER A CA 1
ATOM 994 C C . SER A 1 120 ? 1.974 -21.485 -6.734 1.00 68.12 120 SER A C 1
ATOM 996 O O . SER A 1 120 ? 2.481 -22.238 -7.568 1.00 68.12 120 SER A O 1
ATOM 998 N N . ILE A 1 121 ? 1.700 -21.908 -5.494 1.00 69.19 121 ILE A N 1
ATOM 999 C CA . ILE A 1 121 ? 2.074 -23.238 -4.977 1.00 69.19 121 ILE A CA 1
ATOM 1000 C C . ILE A 1 121 ? 1.419 -24.376 -5.779 1.00 69.19 121 ILE A C 1
ATOM 1002 O O . ILE A 1 121 ? 2.068 -25.392 -6.049 1.00 69.19 121 ILE A O 1
ATOM 1006 N N . LEU A 1 122 ? 0.147 -24.229 -6.160 1.00 67.19 122 LEU A N 1
ATOM 1007 C CA . LEU A 1 122 ? -0.578 -25.212 -6.973 1.00 67.19 122 LEU A CA 1
ATOM 1008 C C . LEU A 1 122 ? 0.015 -25.332 -8.382 1.00 67.19 122 LEU A C 1
ATOM 1010 O O . LEU A 1 122 ? 0.222 -26.444 -8.865 1.00 67.19 122 LEU A O 1
ATOM 1014 N N . ASN A 1 123 ? 0.362 -24.208 -9.011 1.00 65.56 123 ASN A N 1
ATOM 1015 C CA . ASN A 1 123 ? 1.014 -24.196 -10.321 1.00 65.56 123 ASN A CA 1
ATOM 1016 C C . ASN A 1 123 ? 2.398 -24.868 -10.286 1.00 65.56 123 ASN A C 1
ATOM 1018 O O . ASN A 1 123 ? 2.812 -25.494 -11.263 1.00 65.56 123 ASN A O 1
ATOM 1022 N N . GLU A 1 124 ? 3.105 -24.790 -9.156 1.00 66.25 124 GLU A N 1
ATOM 1023 C CA . GLU A 1 124 ? 4.391 -25.463 -8.962 1.00 66.25 124 GLU A CA 1
ATOM 1024 C C . GLU A 1 124 ? 4.267 -26.968 -8.664 1.00 66.25 124 GLU A C 1
ATOM 1026 O O . GLU A 1 124 ? 5.161 -27.747 -9.006 1.00 66.25 124 GLU A O 1
ATOM 1031 N N . ARG A 1 125 ? 3.178 -27.408 -8.020 1.00 61.72 125 ARG A N 1
ATOM 1032 C CA . ARG A 1 125 ? 2.941 -28.812 -7.655 1.00 61.72 125 ARG A CA 1
ATOM 1033 C C . ARG A 1 125 ? 1.933 -29.439 -8.615 1.00 61.72 125 ARG A C 1
ATOM 1035 O O . ARG A 1 125 ? 0.746 -29.481 -8.327 1.00 61.72 125 ARG A O 1
ATOM 1042 N N . ARG A 1 126 ? 2.419 -30.035 -9.712 1.00 53.44 126 ARG A N 1
ATOM 1043 C CA . ARG A 1 126 ? 1.602 -30.693 -10.763 1.00 53.44 126 ARG A CA 1
ATOM 1044 C C . ARG A 1 126 ? 0.551 -31.727 -10.302 1.00 53.44 126 ARG A C 1
ATOM 1046 O O . ARG A 1 126 ? -0.194 -32.170 -11.161 1.00 53.44 126 ARG A O 1
ATOM 1053 N N . ASN A 1 127 ? 0.471 -32.131 -9.028 1.00 45.62 127 ASN A N 1
ATOM 1054 C CA . ASN A 1 127 ? -0.376 -33.244 -8.565 1.00 45.62 127 ASN A CA 1
ATOM 1055 C C . ASN A 1 127 ? -0.913 -33.102 -7.119 1.00 45.62 127 ASN A C 1
ATOM 1057 O O . ASN A 1 127 ? -0.879 -34.074 -6.366 1.00 45.62 127 ASN A O 1
ATOM 1061 N N . VAL A 1 128 ? -1.407 -31.937 -6.685 1.00 43.34 128 VAL A N 1
ATOM 1062 C CA . VAL A 1 128 ? -2.184 -31.866 -5.428 1.00 43.34 128 VAL A CA 1
ATOM 1063 C C . VAL A 1 128 ? -3.415 -30.989 -5.625 1.00 43.34 128 VAL A C 1
ATOM 1065 O O . VAL A 1 128 ? -3.294 -29.787 -5.828 1.00 43.34 128 VAL A O 1
ATOM 1068 N N . SER A 1 129 ? -4.603 -31.586 -5.546 1.00 46.66 129 SER A N 1
ATOM 1069 C CA . SER A 1 129 ? -5.840 -30.845 -5.313 1.00 46.66 129 SER A CA 1
ATOM 1070 C C . SER A 1 129 ? -5.842 -30.386 -3.856 1.00 46.66 129 SER A C 1
ATOM 1072 O O . SER A 1 129 ? -6.124 -31.181 -2.957 1.00 46.66 129 SER A O 1
ATOM 1074 N N . SER A 1 130 ? -5.490 -29.129 -3.602 1.00 40.97 130 SER A N 1
ATOM 1075 C CA . SER A 1 130 ? -5.846 -28.508 -2.326 1.00 40.97 130 SER A CA 1
ATOM 1076 C C . SER A 1 130 ? -7.365 -28.317 -2.298 1.00 40.97 130 SER A C 1
ATOM 1078 O O . SER A 1 130 ? -7.933 -27.964 -3.337 1.00 40.97 130 SER A O 1
ATOM 1080 N N . PRO A 1 131 ? -8.039 -28.523 -1.156 1.00 39.38 131 PRO A N 1
ATOM 1081 C CA . PRO A 1 131 ? -9.401 -28.050 -1.009 1.00 39.38 131 PRO A CA 1
ATOM 1082 C C . PRO A 1 131 ? -9.324 -26.524 -1.080 1.00 39.38 131 PRO A C 1
ATOM 1084 O O . PRO A 1 131 ? -8.822 -25.874 -0.167 1.00 39.38 131 PRO A O 1
ATOM 1087 N N . SER A 1 132 ? -9.728 -25.953 -2.213 1.00 46.97 132 SER A N 1
ATOM 1088 C CA . SER A 1 132 ? -10.117 -24.551 -2.239 1.00 46.97 132 SER A CA 1
ATOM 1089 C C . SER A 1 132 ? -11.344 -24.487 -1.345 1.00 46.97 132 SER A C 1
ATOM 1091 O O . SER A 1 132 ? -12.403 -24.964 -1.750 1.00 46.97 132 SER A O 1
ATOM 1093 N N . GLU A 1 133 ? -11.204 -23.991 -0.115 1.00 45.66 133 GLU A N 1
ATOM 1094 C CA . GLU A 1 133 ? -12.373 -23.522 0.623 1.00 45.66 133 GLU A CA 1
ATOM 1095 C C . GLU A 1 133 ? -13.068 -22.527 -0.307 1.00 45.66 133 GLU A C 1
ATOM 1097 O O . GLU A 1 133 ? -12.470 -21.544 -0.750 1.00 45.66 133 GLU A O 1
ATOM 1102 N N . ALA A 1 134 ? -14.267 -22.891 -0.754 1.00 47.25 134 ALA A N 1
ATOM 1103 C CA . ALA A 1 134 ? -15.041 -22.070 -1.660 1.00 47.25 134 ALA A CA 1
ATOM 1104 C C . ALA A 1 134 ? -15.322 -20.743 -0.951 1.00 47.25 134 ALA A C 1
ATOM 1106 O O . ALA A 1 134 ? -15.878 -20.720 0.146 1.00 47.25 134 ALA A O 1
ATOM 1107 N N . ILE A 1 135 ? -14.883 -19.643 -1.556 1.00 56.25 135 ILE A N 1
ATOM 1108 C CA . ILE A 1 135 ? -15.232 -18.301 -1.102 1.00 56.25 135 ILE A CA 1
ATOM 1109 C C . ILE A 1 135 ? -16.663 -18.073 -1.589 1.00 56.25 135 ILE A C 1
ATOM 1111 O O . ILE A 1 135 ? -16.879 -17.808 -2.767 1.00 56.25 135 ILE A O 1
ATOM 1115 N N . ASP A 1 136 ? -17.623 -18.265 -0.690 1.00 59.03 136 ASP A N 1
ATOM 1116 C CA . ASP A 1 136 ? -19.069 -18.228 -0.949 1.00 59.03 136 ASP A CA 1
ATOM 1117 C C . ASP A 1 136 ? -19.645 -16.823 -0.723 1.00 59.03 136 ASP A C 1
ATOM 1119 O O . ASP A 1 136 ? -20.572 -16.628 0.058 1.00 59.03 136 ASP A O 1
ATOM 1123 N N . TRP A 1 137 ? -19.020 -15.799 -1.311 1.00 66.75 137 TRP A N 1
ATOM 1124 C CA . TRP A 1 137 ? -19.437 -14.415 -1.077 1.00 66.75 137 TRP A CA 1
ATOM 1125 C C . TRP A 1 137 ? -19.320 -13.587 -2.354 1.00 66.75 137 TRP A C 1
ATOM 1127 O O . TRP A 1 137 ? -18.226 -13.409 -2.892 1.00 66.75 137 TRP A O 1
ATOM 1137 N N . ASP A 1 138 ? -20.451 -13.029 -2.791 1.00 65.88 138 ASP A N 1
ATOM 1138 C CA . ASP A 1 138 ? -20.571 -12.244 -4.028 1.00 65.88 138 ASP A CA 1
ATOM 1139 C C . ASP A 1 138 ? -20.555 -10.726 -3.772 1.00 65.88 138 ASP A C 1
ATOM 1141 O O . ASP A 1 138 ? -20.605 -9.921 -4.702 1.00 65.88 138 ASP A O 1
ATOM 1145 N N . SER A 1 139 ? -20.508 -10.297 -2.506 1.00 66.94 139 SER A N 1
ATOM 1146 C CA . SER A 1 139 ? -20.533 -8.881 -2.123 1.00 66.94 139 SER A CA 1
ATOM 1147 C C . SER A 1 139 ? -19.778 -8.606 -0.821 1.00 66.94 139 SER A C 1
ATOM 1149 O O . SER A 1 139 ? -19.574 -9.493 0.006 1.00 66.94 139 SER A O 1
ATOM 1151 N N . LEU A 1 140 ? -19.402 -7.342 -0.586 1.00 66.88 140 LEU A N 1
ATOM 1152 C CA . LEU A 1 140 ? -18.709 -6.943 0.647 1.00 66.88 140 LEU A CA 1
ATOM 1153 C C . LEU A 1 140 ? -19.525 -7.232 1.919 1.00 66.88 140 LEU A C 1
ATOM 1155 O O . LEU A 1 140 ? -18.951 -7.504 2.966 1.00 66.88 140 LEU A O 1
ATOM 1159 N N . GLU A 1 141 ? -20.854 -7.153 1.851 1.00 68.69 141 GLU A N 1
ATOM 1160 C CA . GLU A 1 141 ? -21.722 -7.406 3.015 1.00 68.69 141 GLU A CA 1
ATOM 1161 C C . GLU A 1 141 ? -21.715 -8.868 3.443 1.00 68.69 141 GLU A C 1
ATOM 1163 O O . GLU A 1 141 ? -21.959 -9.171 4.606 1.00 68.69 141 GLU A O 1
ATOM 1168 N N . GLN A 1 142 ? -21.367 -9.742 2.509 1.00 75.12 142 GLN A N 1
ATOM 1169 C CA . GLN A 1 142 ? -21.194 -11.166 2.707 1.00 75.12 142 GLN A CA 1
ATOM 1170 C C . GLN A 1 142 ? -19.747 -11.522 3.079 1.00 75.12 142 GLN A C 1
ATOM 1172 O O . GLN A 1 142 ? -19.511 -12.574 3.653 1.00 75.12 142 GLN A O 1
ATOM 1177 N N . MET A 1 143 ? -18.764 -10.648 2.831 1.00 82.44 143 MET A N 1
ATOM 1178 C CA . MET A 1 143 ? -17.363 -10.970 3.103 1.00 82.44 143 MET A CA 1
ATOM 1179 C C . MET A 1 143 ? -17.123 -11.268 4.600 1.00 82.44 143 MET A C 1
ATOM 1181 O O . MET A 1 143 ? -17.407 -10.419 5.454 1.00 82.44 143 MET A O 1
ATOM 1185 N N . PRO A 1 144 ? -16.555 -12.438 4.944 1.00 83.69 144 PRO A N 1
ATOM 1186 C CA . PRO A 1 144 ? -16.407 -12.858 6.322 1.00 83.69 144 PRO A CA 1
ATOM 1187 C C . PRO A 1 144 ? -15.145 -12.252 6.928 1.00 83.69 144 PRO A C 1
ATOM 1189 O O . PRO A 1 144 ? -14.037 -12.368 6.408 1.00 83.69 144 PRO A O 1
ATOM 1192 N N . LEU A 1 145 ? -15.308 -11.671 8.105 1.00 87.00 145 LEU A N 1
ATOM 1193 C CA . LEU A 1 145 ? -14.243 -11.280 9.010 1.00 87.00 145 LEU A CA 1
ATOM 1194 C C . LEU A 1 145 ? -14.195 -12.299 10.144 1.00 87.00 145 LEU A C 1
ATOM 1196 O O . LEU A 1 145 ? -15.053 -12.292 11.021 1.00 87.00 145 LEU A O 1
ATOM 1200 N N . GLY A 1 146 ? -13.228 -13.217 10.126 1.00 82.88 146 GLY A N 1
ATOM 1201 C CA . GLY A 1 146 ? -13.146 -14.269 11.149 1.00 82.88 146 GLY A CA 1
ATOM 1202 C C . GLY A 1 146 ? -14.402 -15.151 11.230 1.00 82.88 146 GLY A C 1
ATOM 1203 O O . GLY A 1 146 ? -14.800 -15.543 12.322 1.00 82.88 146 GLY A O 1
ATOM 1204 N N . GLY A 1 147 ? -15.042 -15.421 10.086 1.00 85.88 147 GLY A N 1
ATOM 1205 C CA . GLY A 1 147 ? -16.229 -16.280 9.976 1.00 85.88 147 GLY A CA 1
ATOM 1206 C C . GLY A 1 147 ? -17.584 -15.585 10.160 1.00 85.88 147 GLY A C 1
ATOM 1207 O O . GLY A 1 147 ? -18.599 -16.259 10.035 1.00 85.88 147 GLY A O 1
ATOM 1208 N N . LYS A 1 148 ? -17.619 -14.272 10.427 1.00 91.06 148 LYS A N 1
ATOM 1209 C CA . LYS A 1 148 ? -18.851 -13.466 10.528 1.00 91.06 148 LYS A CA 1
ATOM 1210 C C . LYS A 1 148 ? -18.779 -12.220 9.645 1.00 91.06 148 LYS A C 1
ATOM 1212 O O . LYS A 1 148 ? -17.706 -11.649 9.459 1.00 91.06 148 LYS A O 1
ATOM 1217 N N . THR A 1 149 ? -19.913 -11.766 9.142 1.00 92.31 149 THR A N 1
ATOM 1218 C CA . THR A 1 149 ? -20.084 -10.527 8.373 1.00 92.31 149 THR A CA 1
ATOM 1219 C C . THR A 1 149 ? -20.041 -9.282 9.270 1.00 92.31 149 THR A C 1
ATOM 1221 O O . THR A 1 149 ? -20.140 -9.356 10.497 1.00 92.31 149 THR A O 1
ATOM 1224 N N . ILE A 1 150 ? -19.900 -8.094 8.670 1.00 92.62 150 ILE A N 1
ATOM 1225 C CA . ILE A 1 150 ? -19.897 -6.820 9.415 1.00 92.62 150 ILE A CA 1
ATOM 1226 C C . ILE A 1 150 ? -21.183 -6.630 10.251 1.00 92.62 150 ILE A C 1
ATOM 1228 O O . ILE A 1 150 ? -21.051 -6.296 11.430 1.00 92.62 150 ILE A O 1
ATOM 1232 N N . PRO A 1 151 ? -22.407 -6.847 9.718 1.00 93.88 151 PRO A N 1
ATOM 1233 C CA . PRO A 1 151 ? -23.630 -6.739 10.515 1.00 93.88 151 PRO A CA 1
ATOM 1234 C C . PRO A 1 151 ? -23.662 -7.708 11.700 1.00 93.88 151 PRO A C 1
ATOM 1236 O O . PRO A 1 151 ? -24.048 -7.307 12.793 1.00 93.88 151 PRO A O 1
ATOM 1239 N N . GLU A 1 152 ? -23.190 -8.943 11.523 1.00 94.94 152 GLU A N 1
ATOM 1240 C CA . GLU A 1 152 ? -23.134 -9.935 12.603 1.00 94.94 152 GLU A CA 1
ATOM 1241 C C . GLU A 1 152 ? -22.174 -9.519 13.724 1.00 94.94 152 GLU A C 1
ATOM 1243 O O . GLU A 1 152 ? -22.482 -9.713 14.897 1.00 94.94 152 GLU A O 1
ATOM 1248 N N . TRP A 1 153 ? -21.040 -8.887 13.398 1.00 95.31 153 TRP A N 1
ATOM 1249 C CA . TRP A 1 153 ? -20.148 -8.314 14.414 1.00 95.31 153 TRP A CA 1
ATOM 1250 C C . TRP A 1 153 ? -20.766 -7.135 15.165 1.00 95.31 153 TRP A C 1
ATOM 1252 O O . TRP A 1 153 ? -20.500 -6.960 16.353 1.00 95.31 153 TRP A O 1
ATOM 1262 N N . LEU A 1 154 ? -21.597 -6.327 14.505 1.00 95.25 154 LEU A N 1
ATOM 1263 C CA . LEU A 1 154 ? -22.344 -5.265 15.183 1.00 95.25 154 LEU A CA 1
ATOM 1264 C C . LEU A 1 154 ? -23.415 -5.854 16.109 1.00 95.25 154 LEU A C 1
ATOM 1266 O O . LEU A 1 154 ? -23.542 -5.399 17.244 1.00 95.25 154 LEU A O 1
ATOM 1270 N N . SER A 1 155 ? -24.110 -6.903 15.663 1.00 95.62 155 SER A N 1
ATOM 1271 C CA . SER A 1 155 ? -25.059 -7.650 16.492 1.00 95.62 155 SER A CA 1
ATOM 1272 C C . SER A 1 155 ? -24.390 -8.370 17.663 1.00 95.62 155 SER A C 1
ATOM 1274 O O . SER A 1 155 ? -25.014 -8.520 18.706 1.00 95.62 155 SER A O 1
ATOM 1276 N N . GLU A 1 156 ? -23.120 -8.766 17.547 1.00 95.69 156 GLU A N 1
ATOM 1277 C CA . GLU A 1 156 ? -22.343 -9.294 18.675 1.00 95.69 156 GLU A CA 1
ATOM 1278 C C . GLU A 1 156 ? -22.167 -8.238 19.778 1.00 95.69 156 GLU A C 1
ATOM 1280 O O . GLU A 1 156 ? -22.329 -8.545 20.955 1.00 95.69 156 GLU A O 1
ATOM 1285 N N . LEU A 1 157 ? -21.894 -6.980 19.415 1.00 96.31 157 LEU A N 1
ATOM 1286 C CA . LEU A 1 157 ? -21.826 -5.877 20.382 1.00 96.31 157 LEU A CA 1
ATOM 1287 C C . LEU A 1 157 ? -23.201 -5.577 20.996 1.00 96.31 157 LEU A C 1
ATOM 1289 O O . LEU A 1 157 ? -23.285 -5.280 22.186 1.00 96.31 157 LEU A O 1
ATOM 1293 N N . ASP A 1 158 ? -24.275 -5.690 20.207 1.00 96.44 158 ASP A N 1
ATOM 1294 C CA . ASP A 1 158 ? -25.649 -5.583 20.713 1.00 96.44 158 ASP A CA 1
ATOM 1295 C C . ASP A 1 158 ? -25.976 -6.723 21.695 1.00 96.44 158 ASP A C 1
ATOM 1297 O O . ASP A 1 158 ? -26.627 -6.496 22.712 1.00 96.44 158 ASP A O 1
ATOM 1301 N N . ALA A 1 159 ? -25.509 -7.945 21.422 1.00 96.50 159 ALA A N 1
ATOM 1302 C CA . ALA A 1 159 ? -25.689 -9.099 22.298 1.00 96.50 159 ALA A CA 1
ATOM 1303 C C . ALA A 1 159 ? -24.931 -8.931 23.621 1.00 96.50 159 ALA A C 1
ATOM 1305 O O . ALA A 1 159 ? -25.498 -9.188 24.678 1.00 96.50 159 ALA A O 1
ATOM 1306 N N . ILE A 1 160 ? -23.694 -8.427 23.576 1.00 96.25 160 ILE A N 1
ATOM 1307 C CA . ILE A 1 160 ? -22.917 -8.105 24.781 1.00 96.25 160 ILE A CA 1
ATOM 1308 C C . ILE A 1 160 ? -23.640 -7.047 25.624 1.00 96.25 160 ILE A C 1
ATOM 1310 O O . ILE A 1 160 ? -23.732 -7.194 26.838 1.00 96.25 160 ILE A O 1
ATOM 1314 N N . ALA A 1 161 ? -24.196 -6.000 25.006 1.00 95.31 161 ALA A N 1
ATOM 1315 C CA . ALA A 1 161 ? -24.973 -5.001 25.740 1.00 95.31 161 ALA A CA 1
ATOM 1316 C C . ALA A 1 161 ? -26.220 -5.616 26.403 1.00 95.31 161 ALA A C 1
ATOM 1318 O O . ALA A 1 161 ? -26.484 -5.350 27.571 1.00 95.31 161 ALA A O 1
ATOM 1319 N N . LYS A 1 162 ? -26.935 -6.511 25.710 1.00 95.06 162 LYS A N 1
ATOM 1320 C CA . LYS A 1 162 ? -28.077 -7.242 26.287 1.00 95.06 162 LYS A CA 1
ATOM 1321 C C . LYS A 1 162 ? -27.689 -8.166 27.442 1.00 95.06 162 LYS A C 1
ATOM 1323 O O . LYS A 1 162 ? -28.472 -8.330 28.370 1.00 95.06 162 LYS A O 1
ATOM 1328 N N . GLU A 1 163 ? -26.504 -8.772 27.403 1.00 94.50 163 GLU A N 1
ATOM 1329 C CA . GLU A 1 163 ? -25.976 -9.551 28.533 1.00 94.50 163 GLU A CA 1
ATOM 1330 C C . GLU A 1 163 ? -25.753 -8.665 29.763 1.00 94.50 163 GLU A C 1
ATOM 1332 O O . GLU A 1 163 ? -26.089 -9.073 30.872 1.00 94.50 163 GLU A O 1
ATOM 1337 N N . VAL A 1 164 ? -25.266 -7.434 29.569 1.00 92.38 164 VAL A N 1
ATOM 1338 C CA . VAL A 1 164 ? -25.144 -6.454 30.660 1.00 92.38 164 VAL A CA 1
ATOM 1339 C C . VAL A 1 164 ? -26.518 -6.057 31.203 1.00 92.38 164 VAL A C 1
ATOM 1341 O O . VAL A 1 164 ? -26.699 -6.024 32.415 1.00 92.38 164 VAL A O 1
ATOM 1344 N N . GLU A 1 165 ? -27.503 -5.801 30.339 1.00 91.00 165 GLU A N 1
ATOM 1345 C CA . GLU A 1 165 ? -28.877 -5.504 30.776 1.00 91.00 165 GLU A CA 1
ATOM 1346 C C . GLU A 1 165 ? -29.480 -6.659 31.589 1.00 91.00 165 GLU A C 1
ATOM 1348 O O . GLU A 1 165 ? -30.087 -6.428 32.634 1.00 91.00 165 GLU A O 1
ATOM 1353 N N . ALA A 1 166 ? -29.279 -7.905 31.150 1.00 90.25 166 ALA A N 1
ATOM 1354 C CA . ALA A 1 166 ? -29.754 -9.086 31.866 1.00 90.25 166 ALA A CA 1
ATOM 1355 C C . ALA A 1 166 ? -29.105 -9.226 33.253 1.00 90.25 166 ALA A C 1
ATOM 1357 O O . ALA A 1 166 ? -29.784 -9.596 34.212 1.00 90.25 166 ALA A O 1
ATOM 1358 N N . GLU A 1 167 ? -27.818 -8.893 33.370 1.00 88.31 167 GLU A N 1
ATOM 1359 C CA . GLU A 1 167 ? -27.094 -8.904 34.643 1.00 88.31 167 GLU A CA 1
ATOM 1360 C C . GLU A 1 167 ? -27.537 -7.781 35.591 1.00 88.31 167 GLU A C 1
ATOM 1362 O O . GLU A 1 167 ? -27.547 -7.956 36.806 1.00 88.31 167 GLU A O 1
ATOM 1367 N N . LEU A 1 168 ? -27.955 -6.630 35.064 1.00 86.19 168 LEU A N 1
ATOM 1368 C CA . LEU A 1 168 ? -28.524 -5.560 35.889 1.00 86.19 168 LEU A CA 1
ATOM 1369 C C . LEU A 1 168 ? -29.904 -5.940 36.434 1.00 86.19 168 LEU A C 1
ATOM 1371 O O . LEU A 1 168 ? -30.189 -5.715 37.610 1.00 86.19 168 LEU A O 1
ATOM 1375 N N . VAL A 1 169 ? -30.738 -6.572 35.602 1.00 83.38 169 VAL A N 1
ATOM 1376 C CA . VAL A 1 169 ? -32.070 -7.052 36.003 1.00 83.38 169 VAL A CA 1
ATOM 1377 C C . VAL A 1 169 ? -31.974 -8.172 37.043 1.00 83.38 169 VAL A C 1
ATOM 1379 O O . VAL A 1 169 ? -32.772 -8.203 37.975 1.00 83.38 169 VAL A O 1
ATOM 1382 N N . SER A 1 170 ? -31.001 -9.082 36.920 1.00 77.38 170 SER A N 1
ATOM 1383 C CA . SER A 1 170 ? -30.841 -10.213 37.849 1.00 77.38 170 SER A CA 1
ATOM 1384 C C . SER A 1 170 ? -30.484 -9.778 39.275 1.00 77.38 170 SER A C 1
ATOM 1386 O O . SER A 1 170 ? -30.801 -10.489 40.230 1.00 77.38 170 SER A O 1
ATOM 1388 N N . ARG A 1 171 ? -29.850 -8.610 39.423 1.00 74.69 171 ARG A N 1
ATOM 1389 C CA . ARG A 1 171 ? -29.402 -8.076 40.711 1.00 74.69 171 ARG A CA 1
ATOM 1390 C C . ARG A 1 171 ? -30.427 -7.171 41.405 1.00 74.69 171 ARG A C 1
ATOM 1392 O O . ARG A 1 171 ? -30.175 -6.767 42.535 1.00 74.69 171 ARG A O 1
ATOM 1399 N N . ASP A 1 172 ? -31.566 -6.880 40.768 1.00 66.25 172 ASP A N 1
ATOM 1400 C CA . ASP A 1 172 ? -32.599 -5.951 41.273 1.00 66.25 172 ASP A CA 1
ATOM 1401 C C . ASP A 1 172 ? -32.032 -4.541 41.566 1.00 66.25 172 ASP A C 1
ATOM 1403 O O . ASP A 1 172 ? -32.449 -3.829 42.481 1.00 66.25 172 ASP A O 1
ATOM 1407 N N . ILE A 1 173 ? -31.008 -4.164 40.794 1.00 61.75 173 ILE A N 1
ATOM 1408 C CA . ILE A 1 173 ? -30.194 -2.971 41.005 1.00 61.75 173 ILE A CA 1
ATOM 1409 C C . ILE A 1 173 ? -30.775 -1.764 40.243 1.00 61.75 173 ILE A C 1
ATOM 1411 O O . ILE A 1 173 ? -31.263 -1.884 39.118 1.00 61.75 173 ILE A O 1
ATOM 1415 N N . GLY A 1 174 ? -30.715 -0.579 40.862 1.00 57.97 174 GLY A N 1
ATOM 1416 C CA . GLY A 1 174 ? -31.140 0.690 40.265 1.00 57.97 174 GLY A CA 1
ATOM 1417 C C . GLY A 1 174 ? -30.200 1.208 39.166 1.00 57.97 174 GLY A C 1
ATOM 1418 O O . GLY A 1 174 ? -29.115 0.697 38.927 1.00 57.97 174 GLY A O 1
ATOM 1419 N N . CYS A 1 175 ? -30.598 2.280 38.479 1.00 63.50 175 CYS A N 1
ATOM 1420 C CA . CYS A 1 175 ? -29.853 2.858 37.351 1.00 63.50 175 CYS A CA 1
ATOM 1421 C C . CYS A 1 175 ? -28.586 3.647 37.768 1.00 63.50 175 CYS A C 1
ATOM 1423 O O . CYS A 1 175 ? -28.264 4.659 37.135 1.00 63.50 175 CYS A O 1
ATOM 1425 N N . HIS A 1 176 ? -27.896 3.273 38.854 1.00 77.62 176 HIS A N 1
ATOM 1426 C CA . HIS A 1 176 ? -26.713 4.004 39.309 1.00 77.62 176 HIS A CA 1
ATOM 1427 C C . HIS A 1 176 ? -25.505 3.701 38.421 1.00 77.62 176 HIS A C 1
ATOM 1429 O O . HIS A 1 176 ? -25.203 2.557 38.092 1.00 77.62 176 HIS A O 1
ATOM 1435 N N . LEU A 1 177 ? -24.772 4.754 38.056 1.00 79.44 177 LEU A N 1
ATOM 1436 C CA . LEU A 1 177 ? -23.661 4.673 37.108 1.00 79.44 177 LEU A CA 1
ATOM 1437 C C . LEU A 1 177 ? -22.596 3.641 37.506 1.00 79.44 177 LEU A C 1
ATOM 1439 O O . LEU A 1 177 ? -22.123 2.903 36.649 1.00 79.44 177 LEU A O 1
ATOM 1443 N N . VAL A 1 178 ? -22.213 3.598 38.784 1.00 80.25 178 VAL A N 1
ATOM 1444 C CA . VAL A 1 178 ? -21.165 2.689 39.278 1.00 80.25 178 VAL A CA 1
ATOM 1445 C C . VAL A 1 178 ? -21.574 1.231 39.074 1.00 80.25 178 VAL A C 1
ATOM 1447 O O . VAL A 1 178 ? -20.786 0.451 38.551 1.00 80.25 178 VAL A O 1
ATOM 1450 N N . GLU A 1 179 ? -22.822 0.889 39.384 1.00 80.38 179 GLU A N 1
ATOM 1451 C CA . GLU A 1 179 ? -23.338 -0.475 39.264 1.00 80.38 179 GLU A CA 1
ATOM 1452 C C . GLU A 1 179 ? -23.451 -0.918 37.798 1.00 80.38 179 GLU A C 1
ATOM 1454 O O . GLU A 1 179 ? -23.111 -2.054 37.462 1.00 80.38 179 GLU A O 1
ATOM 1459 N N . VAL A 1 180 ? -23.836 -0.004 36.895 1.00 85.75 180 VAL A N 1
ATOM 1460 C CA . VAL A 1 180 ? -23.815 -0.281 35.450 1.00 85.75 180 VAL A CA 1
ATOM 1461 C C . VAL A 1 180 ? -22.393 -0.556 34.966 1.00 85.75 180 VAL A C 1
ATOM 1463 O O . VAL A 1 180 ? -22.174 -1.511 34.224 1.00 85.75 180 VAL A O 1
ATOM 1466 N N . LEU A 1 181 ? -21.405 0.234 35.392 1.00 86.81 181 LEU A N 1
ATOM 1467 C CA . LEU A 1 181 ? -20.011 0.028 34.987 1.00 86.81 181 LEU A CA 1
ATOM 1468 C C . LEU A 1 181 ? -19.409 -1.255 35.588 1.00 86.81 181 LEU A C 1
ATOM 1470 O O . LEU A 1 181 ? -18.612 -1.921 34.924 1.00 86.81 181 LEU A O 1
ATOM 1474 N N . GLU A 1 182 ? -19.804 -1.636 36.805 1.00 85.69 182 GLU A N 1
ATOM 1475 C CA . GLU A 1 182 ? -19.445 -2.924 37.409 1.00 85.69 182 GLU A CA 1
ATOM 1476 C C . GLU A 1 182 ? -20.033 -4.102 36.625 1.00 85.69 182 GLU A C 1
ATOM 1478 O O . GLU A 1 182 ? -19.311 -5.056 36.329 1.00 85.69 182 GLU A O 1
ATOM 1483 N N . ALA A 1 183 ? -21.302 -4.020 36.212 1.00 88.69 183 ALA A N 1
ATOM 1484 C CA . ALA A 1 183 ? -21.920 -5.033 35.357 1.00 88.69 183 ALA A CA 1
ATOM 1485 C C . ALA A 1 183 ? -21.221 -5.127 33.989 1.00 88.69 183 ALA A C 1
ATOM 1487 O O . ALA A 1 183 ? -20.939 -6.228 33.513 1.00 88.69 183 ALA A O 1
ATOM 1488 N N . VAL A 1 184 ? -20.854 -3.990 33.383 1.00 90.81 184 VAL A N 1
ATOM 1489 C CA . VAL A 1 184 ? -20.059 -3.965 32.141 1.00 90.81 184 VAL A CA 1
ATOM 1490 C C . VAL A 1 184 ? -18.711 -4.662 32.339 1.00 90.81 184 VAL A C 1
ATOM 1492 O O . VAL A 1 184 ? -18.326 -5.484 31.507 1.00 90.81 184 VAL A O 1
ATOM 1495 N N . ASN A 1 185 ? -17.996 -4.373 33.429 1.00 90.06 185 ASN A N 1
ATOM 1496 C CA . ASN A 1 185 ? -16.713 -5.013 33.725 1.00 90.06 185 ASN A CA 1
ATOM 1497 C C . ASN A 1 185 ? -16.850 -6.528 33.901 1.00 90.06 185 ASN A C 1
ATOM 1499 O O . ASN A 1 185 ? -16.055 -7.286 33.341 1.00 90.06 185 ASN A O 1
ATOM 1503 N N . LEU A 1 186 ? -17.872 -6.965 34.634 1.00 89.44 186 LEU A N 1
ATOM 1504 C CA . LEU A 1 186 ? -18.141 -8.377 34.869 1.00 89.44 186 LEU A CA 1
ATOM 1505 C C . LEU A 1 186 ? -18.480 -9.113 33.570 1.00 89.44 186 LEU A C 1
ATOM 1507 O O . LEU A 1 186 ? -17.954 -10.196 33.313 1.00 89.44 186 LEU A O 1
ATOM 1511 N N . VAL A 1 187 ? -19.299 -8.527 32.696 1.00 93.06 187 VAL A N 1
ATOM 1512 C CA . VAL A 1 187 ? -19.615 -9.154 31.406 1.00 93.06 187 VAL A CA 1
ATOM 1513 C C . VAL A 1 187 ? -18.393 -9.164 30.490 1.00 93.06 187 VAL A C 1
ATOM 1515 O O . VAL A 1 187 ? -18.038 -10.215 29.961 1.00 93.06 187 VAL A O 1
ATOM 1518 N N . LEU A 1 188 ? -17.709 -8.032 30.311 1.00 92.88 188 LEU A N 1
ATOM 1519 C CA . LEU A 1 188 ? -16.601 -7.923 29.359 1.00 92.88 188 LEU A CA 1
ATOM 1520 C C . LEU A 1 188 ? -15.362 -8.718 29.784 1.00 92.88 188 LEU A C 1
ATOM 1522 O O . LEU A 1 188 ? -14.774 -9.421 28.959 1.00 92.88 188 LEU A O 1
ATOM 1526 N N . PHE A 1 189 ? -14.947 -8.617 31.045 1.00 91.19 189 PHE A N 1
ATOM 1527 C CA . PHE A 1 189 ? -13.657 -9.144 31.497 1.00 91.19 189 PHE A CA 1
ATOM 1528 C C . PHE A 1 189 ? -13.773 -10.480 32.224 1.00 91.19 189 PHE A C 1
ATOM 1530 O O . PHE A 1 189 ? -12.904 -11.326 32.038 1.00 91.19 189 PHE A O 1
ATOM 1537 N N . GLU A 1 190 ? -14.840 -10.715 32.988 1.00 89.94 190 GLU A N 1
ATOM 1538 C CA . GLU A 1 190 ? -14.997 -11.973 33.732 1.00 89.94 190 GLU A CA 1
ATOM 1539 C C . GLU A 1 190 ? -15.774 -13.019 32.922 1.00 89.94 190 GLU A C 1
ATOM 1541 O O . GLU A 1 190 ? -15.294 -14.134 32.726 1.00 89.94 190 GLU A O 1
ATOM 1546 N N . SER A 1 191 ? -16.934 -12.650 32.373 1.00 91.56 191 SER A N 1
ATOM 1547 C CA . SER A 1 191 ? -17.823 -13.579 31.660 1.00 91.56 191 SER A CA 1
ATOM 1548 C C . SER A 1 191 ? -17.335 -13.863 30.237 1.00 91.56 191 SER A C 1
ATOM 1550 O O . SER A 1 191 ? -17.169 -15.015 29.832 1.00 91.56 191 SER A O 1
ATOM 1552 N N . ARG A 1 192 ? -17.067 -12.805 29.458 1.00 91.62 192 ARG A N 1
ATOM 1553 C CA . ARG A 1 192 ? -16.533 -12.899 28.090 1.00 91.62 192 ARG A CA 1
ATOM 1554 C C . ARG A 1 192 ? -15.015 -13.091 28.064 1.00 91.62 192 ARG A C 1
ATOM 1556 O O . ARG A 1 192 ? -14.495 -13.546 27.045 1.00 91.62 192 ARG A O 1
ATOM 1563 N N . GLY A 1 193 ? -14.312 -12.808 29.162 1.00 90.75 193 GLY A N 1
ATOM 1564 C CA . GLY A 1 193 ? -12.886 -13.104 29.309 1.00 90.75 193 GLY A CA 1
ATOM 1565 C C . GLY A 1 193 ? -11.961 -12.211 28.480 1.00 90.75 193 GLY A C 1
ATOM 1566 O O . GLY A 1 193 ? -10.914 -12.690 28.042 1.00 90.75 193 GLY A O 1
ATOM 1567 N N . LEU A 1 194 ? -12.342 -10.959 28.191 1.00 91.12 194 LEU A N 1
ATOM 1568 C CA . LEU A 1 194 ? -11.471 -10.041 27.455 1.00 91.12 194 LEU A CA 1
ATOM 1569 C C . LEU A 1 194 ? -10.195 -9.742 28.253 1.00 91.12 194 LEU A C 1
ATOM 1571 O O . LEU A 1 194 ? -10.230 -9.469 29.448 1.00 91.12 194 LEU A O 1
ATOM 1575 N N . THR A 1 195 ? -9.048 -9.754 27.582 1.00 88.44 195 THR A N 1
ATOM 1576 C CA . THR A 1 195 ? -7.741 -9.520 28.208 1.00 88.44 195 THR A CA 1
ATOM 1577 C C . THR A 1 195 ? -6.916 -8.508 27.423 1.00 88.44 195 THR A C 1
ATOM 1579 O O . THR A 1 195 ? -6.950 -8.449 26.189 1.00 88.44 195 THR A O 1
ATOM 1582 N N . ARG A 1 196 ? -6.157 -7.678 28.147 1.00 84.88 196 ARG A N 1
ATOM 1583 C CA . ARG A 1 196 ? -5.254 -6.688 27.551 1.00 84.88 196 ARG A CA 1
ATOM 1584 C C . ARG A 1 196 ? -3.923 -7.336 27.183 1.00 84.88 196 ARG A C 1
ATOM 1586 O O . ARG A 1 196 ? -3.227 -7.875 28.039 1.00 84.88 196 ARG A O 1
ATOM 1593 N N . SER A 1 197 ? -3.530 -7.212 25.918 1.00 80.31 197 SER A N 1
ATOM 1594 C CA . SER A 1 197 ? -2.212 -7.635 25.443 1.00 80.31 197 SER A CA 1
ATOM 1595 C C . SER A 1 197 ? -1.133 -6.643 25.907 1.00 80.31 197 SER A C 1
ATOM 1597 O O . SER A 1 197 ? -1.220 -5.461 25.558 1.00 80.31 197 SER A O 1
ATOM 1599 N N . PRO A 1 198 ? -0.082 -7.085 26.627 1.00 63.31 198 PRO A N 1
ATOM 1600 C CA . PRO A 1 198 ? 0.990 -6.202 27.092 1.00 63.31 198 PRO A CA 1
ATOM 1601 C C . PRO A 1 198 ? 1.942 -5.770 25.967 1.00 63.31 198 PRO A C 1
ATOM 1603 O O . PRO A 1 198 ? 2.661 -4.786 26.116 1.00 63.31 198 PRO A O 1
ATOM 1606 N N . VAL A 1 199 ? 1.961 -6.481 24.829 1.00 63.19 199 VAL A N 1
ATOM 1607 C CA . VAL A 1 199 ? 2.881 -6.192 23.719 1.00 63.19 199 VAL A CA 1
ATOM 1608 C C . VAL A 1 199 ? 2.142 -6.134 22.381 1.00 63.19 199 VAL A C 1
ATOM 1610 O O . VAL A 1 199 ? 1.340 -7.006 22.045 1.00 63.19 199 VAL A O 1
ATOM 1613 N N . LEU A 1 200 ? 2.449 -5.107 21.585 1.00 60.16 200 LEU A N 1
ATOM 1614 C CA . LEU A 1 200 ? 1.949 -4.918 20.221 1.00 60.16 200 LEU A CA 1
ATOM 1615 C C . LEU A 1 200 ? 2.753 -5.785 19.228 1.00 60.16 200 LEU A C 1
ATOM 1617 O O . LEU A 1 200 ? 3.609 -5.276 18.499 1.00 60.16 200 LEU A O 1
ATOM 1621 N N . VAL A 1 201 ? 2.570 -7.110 19.276 1.00 60.88 201 VAL A N 1
ATOM 1622 C CA . VAL A 1 201 ? 3.264 -8.062 18.375 1.00 60.88 201 VAL A CA 1
ATOM 1623 C C . VAL A 1 201 ? 2.300 -8.743 17.413 1.00 60.88 201 VAL A C 1
ATOM 1625 O O . VAL A 1 201 ? 2.603 -8.832 16.223 1.00 60.88 201 VAL A O 1
ATOM 1628 N N . ASP A 1 202 ? 1.156 -9.217 17.910 1.00 71.44 202 ASP A N 1
ATOM 1629 C CA . ASP A 1 202 ? 0.169 -9.900 17.076 1.00 71.44 202 ASP A CA 1
ATOM 1630 C C . ASP A 1 202 ? -0.801 -8.893 16.447 1.00 71.44 202 ASP A C 1
ATOM 1632 O O . ASP A 1 202 ? -1.408 -8.075 17.138 1.00 71.44 202 ASP A O 1
ATOM 1636 N N . SER A 1 203 ? -0.967 -8.980 15.125 1.00 78.38 203 SER A N 1
ATOM 1637 C CA . SER A 1 203 ? -1.944 -8.175 14.391 1.00 78.38 203 SER A CA 1
ATOM 1638 C C . SER A 1 203 ? -3.380 -8.475 14.792 1.00 78.38 203 SER A C 1
ATOM 1640 O O . SER A 1 203 ? -4.225 -7.590 14.693 1.00 78.38 203 SER A O 1
ATOM 1642 N N . LYS A 1 204 ? -3.663 -9.685 15.287 1.00 82.06 204 LYS A N 1
ATOM 1643 C CA . LYS A 1 204 ? -5.008 -10.066 15.738 1.00 82.06 204 LYS A CA 1
ATOM 1644 C C . LYS A 1 204 ? -5.515 -9.181 16.882 1.00 82.06 204 LYS A C 1
ATOM 1646 O O . LYS A 1 204 ? -6.707 -8.916 16.961 1.00 82.06 204 LYS A O 1
ATOM 1651 N N . HIS A 1 205 ? -4.625 -8.640 17.714 1.00 86.69 205 HIS A N 1
ATOM 1652 C CA . HIS A 1 205 ? -5.009 -7.790 18.849 1.00 86.69 205 HIS A CA 1
ATOM 1653 C C . HIS A 1 205 ? -5.334 -6.335 18.450 1.00 86.69 205 HIS A C 1
ATOM 1655 O O . HIS A 1 205 ? -5.683 -5.514 19.305 1.00 86.69 205 HIS A O 1
ATOM 1661 N N . SER A 1 206 ? -5.197 -5.986 17.167 1.00 89.56 206 SER A N 1
ATOM 1662 C CA . SER A 1 206 ? -5.395 -4.625 16.649 1.00 89.56 206 SER A CA 1
ATOM 1663 C C . SER A 1 206 ? -6.615 -4.476 15.733 1.00 89.56 206 SER A C 1
ATOM 1665 O O . SER A 1 206 ? -6.886 -3.365 15.291 1.00 89.56 206 SER A O 1
ATOM 1667 N N . TYR A 1 207 ? -7.376 -5.548 15.479 1.00 94.38 207 TYR A N 1
ATOM 1668 C CA . TYR A 1 207 ? -8.616 -5.498 14.693 1.00 94.38 207 TYR A CA 1
ATOM 1669 C C . TYR A 1 207 ? -9.829 -5.883 15.538 1.00 94.38 207 TYR A C 1
ATOM 1671 O O . TYR A 1 207 ? -9.806 -6.905 16.217 1.00 94.38 207 TYR A O 1
ATOM 1679 N N . LEU A 1 208 ? -10.920 -5.115 15.443 1.00 94.88 208 LEU A N 1
ATOM 1680 C CA . LEU A 1 208 ? -12.099 -5.268 16.306 1.00 94.88 208 LEU A CA 1
ATOM 1681 C C . LEU A 1 208 ? -12.685 -6.691 16.297 1.00 94.88 208 LEU A C 1
ATOM 1683 O O . LEU A 1 208 ? -12.824 -7.307 17.349 1.00 94.88 208 LEU A O 1
ATOM 1687 N N . HIS A 1 209 ? -12.956 -7.240 15.110 1.00 94.75 209 HIS A N 1
ATOM 1688 C CA . HIS A 1 209 ? -13.488 -8.600 14.945 1.00 94.75 209 HIS A CA 1
ATOM 1689 C C . HIS A 1 209 ? -12.553 -9.680 15.527 1.00 94.75 209 HIS A C 1
ATOM 1691 O O . HIS A 1 209 ? -12.990 -10.672 16.111 1.00 94.75 209 HIS A O 1
ATOM 1697 N N . SER A 1 210 ? -11.239 -9.479 15.394 1.00 93.12 210 SER A N 1
ATOM 1698 C CA . SER A 1 210 ? -10.231 -10.401 15.914 1.00 93.12 210 SER A CA 1
ATOM 1699 C C . SER A 1 210 ? -10.137 -10.320 17.440 1.00 93.12 210 SER A C 1
ATOM 1701 O O . SER A 1 210 ? -9.959 -11.346 18.088 1.00 93.12 210 SER A O 1
ATOM 1703 N N . VAL A 1 211 ? -10.312 -9.139 18.040 1.00 93.38 211 VAL A N 1
ATOM 1704 C CA . VAL A 1 211 ? -10.344 -8.978 19.504 1.00 93.38 211 VAL A CA 1
ATOM 1705 C C . VAL A 1 211 ? -11.600 -9.614 20.100 1.00 93.38 211 VAL A C 1
ATOM 1707 O O . VAL A 1 211 ? -11.497 -10.344 21.082 1.00 93.38 211 VAL A O 1
ATOM 1710 N N . LEU A 1 212 ? -12.766 -9.411 19.478 1.00 93.38 212 LEU A N 1
ATOM 1711 C CA . LEU A 1 212 ? -14.027 -10.016 19.925 1.00 93.38 212 LEU A CA 1
ATOM 1712 C C . LEU A 1 212 ? -14.006 -11.554 19.844 1.00 93.38 212 LEU A C 1
ATOM 1714 O O . LEU A 1 212 ? -14.591 -12.219 20.695 1.00 93.38 212 LEU A O 1
ATOM 1718 N N . SER A 1 213 ? -13.307 -12.132 18.860 1.00 92.44 213 SER A N 1
ATOM 1719 C CA . SER A 1 213 ? -13.160 -13.592 18.726 1.00 92.44 213 SER A CA 1
ATOM 1720 C C . SER A 1 213 ? -12.057 -14.185 19.610 1.00 92.44 213 SER A C 1
ATOM 1722 O O . SER A 1 213 ? -12.285 -15.184 20.287 1.00 92.44 213 SER A O 1
ATOM 1724 N N . SER A 1 214 ? -10.860 -13.590 19.611 1.00 89.81 214 SER A N 1
ATOM 1725 C CA . SER A 1 214 ? -9.693 -14.099 20.354 1.00 89.81 214 SER A CA 1
ATOM 1726 C C . SER A 1 214 ? -9.708 -13.758 21.842 1.00 89.81 214 SER A C 1
ATOM 1728 O O . SER A 1 214 ? -8.931 -14.329 22.604 1.00 89.81 214 SER A O 1
ATOM 1730 N N . ARG A 1 215 ? -10.578 -12.827 22.250 1.00 91.50 215 ARG A N 1
ATOM 1731 C CA . ARG A 1 215 ? -10.693 -12.290 23.611 1.00 91.50 215 ARG A CA 1
ATOM 1732 C C . ARG A 1 215 ? -9.415 -11.615 24.120 1.00 91.50 215 ARG A C 1
ATOM 1734 O O . ARG A 1 215 ? -9.250 -11.410 25.319 1.00 91.50 215 ARG A O 1
ATOM 1741 N N . CYS A 1 216 ? -8.507 -11.241 23.221 1.00 89.50 216 CYS A N 1
ATOM 1742 C CA . CYS A 1 216 ? -7.272 -10.543 23.554 1.00 89.50 216 CYS A CA 1
ATOM 1743 C C . CYS A 1 216 ? -7.100 -9.327 22.644 1.00 89.50 216 CYS A C 1
ATOM 1745 O O . CYS A 1 216 ? -7.174 -9.436 21.418 1.00 89.50 216 CYS A O 1
ATOM 1747 N N . GLY A 1 217 ? -6.889 -8.153 23.238 1.00 88.69 217 GLY A N 1
ATOM 1748 C CA . GLY A 1 217 ? -6.877 -6.888 22.511 1.00 88.69 217 GLY A CA 1
ATOM 1749 C C . GLY A 1 217 ? -5.825 -5.905 22.991 1.00 88.69 217 GLY A C 1
ATOM 1750 O O . GLY A 1 217 ? -5.343 -5.950 24.121 1.00 88.69 217 GLY A O 1
ATOM 1751 N N . SER A 1 218 ? -5.453 -4.992 22.100 1.00 87.19 218 SER A N 1
ATOM 1752 C CA . SER A 1 218 ? -4.704 -3.792 22.469 1.00 87.19 218 SER A CA 1
ATOM 1753 C C . SER A 1 218 ? -5.566 -2.855 23.319 1.00 87.19 218 SER A C 1
ATOM 1755 O O . SER A 1 218 ? -6.794 -2.897 23.245 1.00 87.19 218 SER A O 1
ATOM 1757 N N . ALA A 1 219 ? -4.912 -1.992 24.103 1.00 86.38 219 ALA A N 1
ATOM 1758 C CA . ALA A 1 219 ? -5.579 -1.050 25.004 1.00 86.38 219 ALA A CA 1
ATOM 1759 C C . ALA A 1 219 ? -6.687 -0.257 24.294 1.00 86.38 219 ALA A C 1
ATOM 1761 O O . ALA A 1 219 ? -7.838 -0.315 24.699 1.00 86.38 219 ALA A O 1
ATOM 1762 N N . ILE A 1 220 ? -6.353 0.371 23.161 1.00 89.94 220 ILE A N 1
ATOM 1763 C CA . ILE A 1 220 ? -7.296 1.166 22.369 1.00 89.94 220 ILE A CA 1
ATOM 1764 C C . ILE A 1 220 ? -8.497 0.349 21.869 1.00 89.94 220 ILE A C 1
ATOM 1766 O O . ILE A 1 220 ? -9.618 0.842 21.901 1.00 89.94 220 ILE A O 1
ATOM 1770 N N . LEU A 1 221 ? -8.307 -0.905 21.442 1.00 92.81 221 LEU A N 1
ATOM 1771 C CA . LEU A 1 221 ? -9.419 -1.731 20.958 1.00 92.81 221 LEU A CA 1
ATOM 1772 C C . LEU A 1 221 ? -10.348 -2.151 22.101 1.00 92.81 221 LEU A C 1
ATOM 1774 O O . LEU A 1 221 ? -11.562 -2.150 21.915 1.00 92.81 221 LEU A O 1
ATOM 1778 N N . LEU A 1 222 ? -9.800 -2.460 23.281 1.00 92.50 222 LEU A N 1
ATOM 1779 C CA . LEU A 1 222 ? -10.611 -2.722 24.472 1.00 92.50 222 LEU A CA 1
ATOM 1780 C C . LEU A 1 222 ? -11.374 -1.470 24.913 1.00 92.50 222 LEU A C 1
ATOM 1782 O O . LEU A 1 222 ? -12.565 -1.567 25.194 1.00 92.50 222 LEU A O 1
ATOM 1786 N N . SER A 1 223 ? -10.731 -0.298 24.894 1.00 92.50 223 SER A N 1
ATOM 1787 C CA . SER A 1 223 ? -11.389 0.983 25.163 1.00 92.50 223 SER A CA 1
ATOM 1788 C C . SER A 1 223 ? -12.550 1.239 24.203 1.00 92.50 223 SER A C 1
ATOM 1790 O O . SER A 1 223 ? -13.617 1.658 24.633 1.00 92.50 223 SER A O 1
ATOM 1792 N N . ILE A 1 224 ? -12.378 0.946 22.911 1.00 95.12 224 ILE A N 1
ATOM 1793 C CA . ILE A 1 224 ? -13.432 1.134 21.908 1.00 95.12 224 ILE A CA 1
ATOM 1794 C C . ILE A 1 224 ? -14.584 0.149 22.109 1.00 95.12 224 ILE A C 1
ATOM 1796 O O . ILE A 1 224 ? -15.735 0.566 22.032 1.00 95.12 224 ILE A O 1
ATOM 1800 N N . ILE A 1 225 ? -14.307 -1.127 22.409 1.00 95.62 225 ILE A N 1
ATOM 1801 C CA . ILE A 1 225 ? -15.358 -2.100 22.758 1.00 95.62 225 ILE A CA 1
ATOM 1802 C C . ILE A 1 225 ? -16.141 -1.605 23.978 1.00 95.62 225 ILE A C 1
ATOM 1804 O O . ILE A 1 225 ? -17.368 -1.615 23.957 1.00 95.62 225 ILE A O 1
ATOM 1808 N N . TYR A 1 226 ? -15.442 -1.114 25.003 1.00 95.06 226 TYR A N 1
ATOM 1809 C CA . TYR A 1 226 ? -16.060 -0.577 26.212 1.00 95.06 226 TYR A CA 1
ATOM 1810 C C . TYR A 1 226 ? -16.968 0.624 25.909 1.00 95.06 226 TYR A C 1
ATOM 1812 O O . TYR A 1 226 ? -18.141 0.616 26.274 1.00 95.06 226 TYR A O 1
ATOM 1820 N N . ILE A 1 227 ? -16.457 1.625 25.177 1.00 94.31 227 ILE A N 1
ATOM 1821 C CA . ILE A 1 227 ? -17.227 2.803 24.740 1.00 94.31 227 ILE A CA 1
ATOM 1822 C C . ILE A 1 227 ? -18.478 2.369 23.969 1.00 94.31 227 ILE A C 1
ATOM 1824 O O . ILE A 1 227 ? -19.569 2.880 24.204 1.00 94.31 227 ILE A O 1
ATOM 1828 N N . GLU A 1 228 ? -18.334 1.412 23.059 1.00 95.06 228 GLU A N 1
ATOM 1829 C CA . GLU A 1 228 ? -19.389 1.004 22.137 1.00 95.06 228 GLU A CA 1
ATOM 1830 C C . GLU A 1 228 ? -20.479 0.145 22.805 1.00 95.06 228 GLU A C 1
ATOM 1832 O O . GLU A 1 228 ? -21.644 0.213 22.397 1.00 95.06 228 GLU A O 1
ATOM 1837 N N . VAL A 1 229 ? -20.134 -0.610 23.855 1.00 95.19 229 VAL A N 1
ATOM 1838 C CA . VAL A 1 229 ? -21.091 -1.316 24.726 1.00 95.19 229 VAL A CA 1
ATOM 1839 C C . VAL A 1 229 ? -21.813 -0.327 25.639 1.00 95.19 229 VAL A C 1
ATOM 1841 O O . VAL A 1 229 ? -23.040 -0.303 25.649 1.00 95.19 229 VAL A O 1
ATOM 1844 N N . CYS A 1 230 ? -21.092 0.561 26.329 1.00 93.00 230 CYS A N 1
ATOM 1845 C CA . CYS A 1 230 ? -21.712 1.583 27.176 1.00 93.00 230 CYS A CA 1
ATOM 1846 C C . CYS A 1 230 ? -22.653 2.502 26.387 1.00 93.00 230 CYS A C 1
ATOM 1848 O O . CYS A 1 230 ? -23.747 2.810 26.856 1.00 93.00 230 CYS A O 1
ATOM 1850 N N . ARG A 1 231 ? -22.288 2.864 25.151 1.00 92.50 231 ARG A N 1
ATOM 1851 C CA . ARG A 1 231 ? -23.134 3.666 24.258 1.00 92.50 231 ARG A CA 1
ATOM 1852 C C . ARG A 1 231 ? -24.483 3.001 23.975 1.00 92.50 231 ARG A C 1
ATOM 1854 O O . ARG A 1 231 ? -25.487 3.701 23.880 1.00 92.50 231 ARG A O 1
ATOM 1861 N N . ARG A 1 232 ? -24.525 1.668 23.850 1.00 93.62 232 ARG A N 1
ATOM 1862 C CA . ARG A 1 232 ? -25.775 0.900 23.662 1.00 93.62 232 ARG A CA 1
ATOM 1863 C C . ARG A 1 232 ? -26.652 0.905 24.905 1.00 93.62 232 ARG A C 1
ATOM 1865 O O . ARG A 1 232 ? -27.866 0.942 24.771 1.00 93.62 232 ARG A O 1
ATOM 1872 N N . LEU A 1 233 ? -26.029 0.951 26.078 1.00 90.94 233 LEU A N 1
ATOM 1873 C CA . LEU A 1 233 ? -26.692 1.075 27.378 1.00 90.94 233 LEU A CA 1
ATOM 1874 C C . LEU A 1 233 ? -27.115 2.523 27.700 1.00 90.94 233 LEU A C 1
ATOM 1876 O O . LEU A 1 233 ? -27.574 2.803 28.802 1.00 90.94 233 LEU A O 1
ATOM 1880 N N . GLY A 1 234 ? -26.929 3.469 26.770 1.00 88.69 234 GLY A N 1
ATOM 1881 C CA . GLY A 1 234 ? -27.251 4.884 26.974 1.00 88.69 234 GLY A CA 1
ATOM 1882 C C . GLY A 1 234 ? -26.232 5.660 27.818 1.00 88.69 234 GLY A C 1
ATOM 1883 O O . GLY A 1 234 ? -26.504 6.798 28.194 1.00 88.69 234 GLY A O 1
ATOM 1884 N N . LEU A 1 235 ? -25.057 5.084 28.095 1.00 89.12 235 LEU A N 1
ATOM 1885 C CA . LEU A 1 235 ? -23.976 5.731 28.840 1.00 89.12 235 LEU A CA 1
ATOM 1886 C C . LEU A 1 235 ? -22.917 6.317 27.904 1.00 89.12 235 LEU A C 1
ATOM 1888 O O . LEU A 1 235 ? -22.397 5.639 27.016 1.00 89.12 235 LEU A O 1
ATOM 1892 N N . THR A 1 236 ? -22.539 7.573 28.141 1.00 89.50 236 THR A N 1
ATOM 1893 C CA . THR A 1 236 ? -21.460 8.228 27.399 1.00 89.50 236 THR A CA 1
ATOM 1894 C C . THR A 1 236 ? -20.124 8.045 28.112 1.00 89.50 236 THR A C 1
ATOM 1896 O O . THR A 1 236 ? -19.896 8.538 29.218 1.00 89.50 236 THR A O 1
ATOM 1899 N N . ILE A 1 237 ? -19.217 7.333 27.450 1.00 90.88 237 ILE A N 1
ATOM 1900 C CA . ILE A 1 237 ? -17.819 7.207 27.859 1.00 90.88 237 ILE A CA 1
ATOM 1901 C C . ILE A 1 237 ? -16.993 8.148 26.991 1.00 90.88 237 ILE A C 1
ATOM 1903 O O . ILE A 1 237 ? -17.101 8.129 25.766 1.00 90.88 237 ILE A O 1
ATOM 1907 N N . VAL A 1 238 ? -16.178 8.971 27.638 1.00 89.94 238 VAL A N 1
ATOM 1908 C CA . VAL A 1 238 ? -15.217 9.864 26.994 1.00 89.94 238 VAL A CA 1
ATOM 1909 C C . VAL A 1 238 ? -13.814 9.295 27.151 1.00 89.94 238 VAL A C 1
ATOM 1911 O O . VAL A 1 238 ? -13.563 8.439 28.001 1.00 89.94 238 VAL A O 1
ATOM 1914 N N . GLY A 1 239 ? -12.887 9.764 26.326 1.00 89.62 239 GLY A N 1
ATOM 1915 C CA . GLY A 1 239 ? -11.485 9.424 26.486 1.00 89.62 239 GLY A CA 1
ATOM 1916 C C . GLY A 1 239 ? -10.569 10.526 25.997 1.00 89.62 239 GLY A C 1
ATOM 1917 O O . GLY A 1 239 ? -11.004 11.447 25.311 1.00 89.62 239 GLY A O 1
ATOM 1918 N N . SER A 1 240 ? -9.298 10.429 26.360 1.00 88.81 240 SER A N 1
ATOM 1919 C CA . SER A 1 240 ? -8.258 11.361 25.929 1.00 88.81 240 SER A CA 1
ATOM 1920 C C . SER A 1 240 ? -6.923 10.644 25.773 1.00 88.81 240 SER A C 1
ATOM 1922 O O . SER A 1 240 ? -6.677 9.596 26.383 1.00 88.81 240 SER A O 1
ATOM 1924 N N . ARG A 1 241 ? -6.060 11.206 24.925 1.00 86.00 241 ARG A N 1
ATOM 1925 C CA . ARG A 1 241 ? -4.692 10.727 24.732 1.00 86.00 241 ARG A CA 1
ATOM 1926 C C . ARG A 1 241 ? -3.785 11.374 25.776 1.00 86.00 241 ARG A C 1
ATOM 1928 O O . ARG A 1 241 ? -3.692 12.594 25.839 1.00 86.00 241 ARG A O 1
ATOM 1935 N N . VAL A 1 242 ? -3.067 10.552 26.538 1.00 80.94 242 VAL A N 1
ATOM 1936 C CA . VAL A 1 242 ? -2.088 10.999 27.536 1.00 80.94 242 VAL A CA 1
ATOM 1937 C C . VAL A 1 242 ? -0.752 10.329 27.235 1.00 80.94 242 VAL A C 1
ATOM 1939 O O . VAL A 1 242 ? -0.554 9.144 27.496 1.00 80.94 242 VAL A O 1
ATOM 1942 N N . GLY A 1 243 ? 0.160 11.082 26.617 1.00 75.94 243 GLY A N 1
ATOM 1943 C CA . GLY A 1 243 ? 1.409 10.536 26.085 1.00 75.94 243 GLY A CA 1
ATOM 1944 C C . GLY A 1 243 ? 1.153 9.464 25.017 1.00 75.94 243 GLY A C 1
ATOM 1945 O O . GLY A 1 243 ? 0.571 9.742 23.964 1.00 75.94 243 GLY A O 1
ATOM 1946 N N . GLU A 1 244 ? 1.582 8.232 25.298 1.00 71.75 244 GLU A N 1
ATOM 1947 C CA . GLU A 1 244 ? 1.371 7.057 24.438 1.00 71.75 244 GLU A CA 1
ATOM 1948 C C . GLU A 1 244 ? 0.116 6.243 24.800 1.00 71.75 244 GLU A C 1
ATOM 1950 O O . GLU A 1 244 ? -0.276 5.345 24.048 1.00 71.75 244 GLU A O 1
ATOM 1955 N N . ASP A 1 245 ? -0.526 6.559 25.926 1.00 78.38 245 ASP A N 1
ATOM 1956 C CA . ASP A 1 245 ? -1.696 5.853 26.437 1.00 78.38 245 ASP A CA 1
ATOM 1957 C C . ASP A 1 245 ? -3.004 6.548 26.009 1.00 78.38 245 ASP A C 1
ATOM 1959 O O . ASP A 1 245 ? -3.063 7.758 25.774 1.00 78.38 245 ASP A O 1
ATOM 1963 N N . PHE A 1 246 ? -4.081 5.765 25.895 1.00 86.44 246 PHE A N 1
ATOM 1964 C CA . PHE A 1 246 ? -5.440 6.268 25.688 1.00 86.44 246 PHE A CA 1
ATOM 1965 C C . PHE A 1 246 ? -6.299 5.845 26.871 1.00 86.44 246 PHE A C 1
ATOM 1967 O O . PHE A 1 246 ? -6.457 4.649 27.128 1.00 86.44 246 PHE A O 1
ATOM 1974 N N . LEU A 1 247 ? -6.823 6.834 27.588 1.00 86.12 247 LEU A N 1
ATOM 1975 C CA . LEU A 1 247 ? -7.590 6.631 28.808 1.00 86.12 247 LEU A CA 1
ATOM 1976 C C . LEU A 1 247 ? -9.062 6.889 28.540 1.00 86.12 247 LEU A C 1
ATOM 1978 O O . LEU A 1 247 ? -9.393 7.819 27.807 1.00 86.12 247 LEU A O 1
ATOM 1982 N N . ILE A 1 248 ? -9.926 6.091 29.162 1.00 88.12 248 ILE A N 1
ATOM 1983 C CA . ILE A 1 248 ? -11.377 6.275 29.125 1.00 88.12 248 ILE A CA 1
ATOM 1984 C C . ILE A 1 248 ? -11.967 6.446 30.523 1.00 88.12 248 ILE A C 1
ATOM 1986 O O . ILE A 1 248 ? -11.438 5.905 31.498 1.00 88.12 248 ILE A O 1
ATOM 1990 N N . TRP A 1 249 ? -13.066 7.193 30.603 1.00 85.94 249 TRP A N 1
ATOM 1991 C CA . TRP A 1 249 ? -13.872 7.395 31.807 1.00 85.94 249 TRP A CA 1
ATOM 1992 C C . TRP A 1 249 ? -15.300 7.841 31.429 1.00 85.94 249 TRP A C 1
ATOM 1994 O O . TRP A 1 249 ? -15.516 8.370 30.338 1.00 85.94 249 TRP A O 1
ATOM 2004 N N . PRO A 1 250 ? -16.317 7.629 32.280 1.00 86.31 250 PRO A N 1
ATOM 2005 C CA . PRO A 1 250 ? -17.677 8.085 32.014 1.00 86.31 250 PRO A CA 1
ATOM 2006 C C . PRO A 1 250 ? -17.786 9.607 32.109 1.00 86.31 250 PRO A C 1
ATOM 2008 O O . PRO A 1 250 ? -17.150 10.253 32.946 1.00 86.31 250 PRO A O 1
ATOM 2011 N N . GLN A 1 251 ? -18.644 10.185 31.273 1.00 84.25 251 GLN A N 1
ATOM 2012 C CA . GLN A 1 251 ? -18.936 11.611 31.307 1.00 84.25 251 GLN A CA 1
ATOM 2013 C C . GLN A 1 251 ? -19.776 11.942 32.550 1.00 84.25 251 GLN A C 1
ATOM 2015 O O . GLN A 1 251 ? -20.987 11.735 32.572 1.00 84.25 251 GLN A O 1
ATOM 2020 N N . THR A 1 252 ? -19.129 12.448 33.601 1.00 77.38 252 THR A N 1
ATOM 2021 C CA . THR A 1 252 ? -19.769 12.772 34.887 1.00 77.38 252 THR A CA 1
ATOM 2022 C C . THR A 1 252 ? -19.293 14.114 35.432 1.00 77.38 252 THR A C 1
ATOM 2024 O O . THR A 1 252 ? -18.216 14.588 35.076 1.00 77.38 252 THR A O 1
ATOM 2027 N N . GLY A 1 253 ? -20.091 14.726 36.313 1.00 65.06 253 GLY A N 1
ATOM 2028 C CA . GLY A 1 253 ? -19.714 15.958 37.020 1.00 65.06 253 GLY A CA 1
ATOM 2029 C C . GLY A 1 253 ? -18.763 15.752 38.207 1.00 65.06 253 GLY A C 1
ATOM 2030 O O . GLY A 1 253 ? -18.238 16.733 38.722 1.00 65.06 253 GLY A O 1
ATOM 2031 N N . TYR A 1 254 ? -18.529 14.504 38.634 1.00 63.84 254 TYR A N 1
ATOM 2032 C CA . TYR A 1 254 ? -17.745 14.162 39.830 1.00 63.84 254 TYR A CA 1
ATOM 2033 C C . TYR A 1 254 ? -16.740 13.031 39.541 1.00 63.84 254 TYR A C 1
ATOM 2035 O O . TYR A 1 254 ? -16.912 11.905 40.008 1.00 63.84 254 TYR A O 1
ATOM 2043 N N . PRO A 1 255 ? -15.670 13.305 38.772 1.00 63.44 255 PRO A N 1
ATOM 2044 C CA . PRO A 1 255 ? -14.712 12.281 38.357 1.00 63.44 255 PRO A CA 1
ATOM 2045 C C . PRO A 1 255 ? -13.928 11.649 39.517 1.00 63.44 255 PRO A C 1
ATOM 2047 O O . PRO A 1 255 ? -13.426 10.539 39.373 1.00 63.44 255 PRO A O 1
ATOM 2050 N N . GLU A 1 256 ? -13.843 12.310 40.676 1.00 59.72 256 GLU A N 1
ATOM 2051 C CA . GLU A 1 256 ? -13.115 11.804 41.848 1.00 59.72 256 GLU A CA 1
ATOM 2052 C C . GLU A 1 256 ? -13.672 10.487 42.408 1.00 59.72 256 GLU A C 1
ATOM 2054 O O . GLU A 1 256 ? -12.910 9.688 42.951 1.00 59.72 256 GLU A O 1
ATOM 2059 N N . GLU A 1 257 ? -14.973 10.220 42.265 1.00 57.50 257 GLU A N 1
ATOM 2060 C CA . GLU A 1 257 ? -15.573 8.969 42.752 1.00 57.50 257 GLU A CA 1
ATOM 2061 C C . GLU A 1 257 ? -15.215 7.756 41.883 1.00 57.50 257 GLU A C 1
ATOM 2063 O O . GLU A 1 257 ? -15.220 6.634 42.376 1.00 57.50 257 GLU A O 1
ATOM 2068 N N . LEU A 1 258 ? -14.805 7.967 40.628 1.00 58.25 258 LEU A N 1
ATOM 2069 C CA . LEU A 1 258 ? -14.453 6.896 39.682 1.00 58.25 258 LEU A CA 1
ATOM 2070 C C . LEU A 1 258 ? -13.063 6.294 39.937 1.00 58.25 258 LEU A C 1
ATOM 2072 O O . LEU A 1 258 ? -12.769 5.184 39.490 1.00 58.25 258 LEU A O 1
ATOM 2076 N N . PHE A 1 259 ? -12.206 7.031 40.649 1.00 57.91 259 PHE A N 1
ATOM 2077 C CA . PHE A 1 259 ? -10.864 6.593 41.049 1.00 57.91 259 PHE A CA 1
ATOM 2078 C C . PHE A 1 259 ? -10.806 6.165 42.514 1.00 57.91 259 PHE A C 1
ATOM 2080 O O . PHE A 1 259 ? -9.777 5.651 42.957 1.00 57.91 259 PHE A O 1
ATOM 2087 N N . LYS A 1 260 ? -11.901 6.335 43.268 1.00 53.16 260 LYS A N 1
ATOM 2088 C CA . LYS A 1 260 ? -12.007 5.770 44.610 1.00 53.16 260 LYS A CA 1
ATOM 2089 C C . LYS A 1 260 ? -12.104 4.256 44.486 1.00 53.16 260 LYS A C 1
ATOM 2091 O O . LYS A 1 260 ? -13.002 3.705 43.864 1.00 53.16 260 LYS A O 1
ATOM 2096 N N . VAL A 1 261 ? -11.108 3.604 45.065 1.00 51.03 261 VAL A N 1
ATOM 2097 C CA . VAL A 1 261 ? -10.932 2.157 45.105 1.00 51.03 261 VAL A CA 1
ATOM 2098 C C . VAL A 1 261 ? -12.141 1.519 45.798 1.00 51.03 261 VAL A C 1
ATOM 2100 O O . VAL A 1 261 ? -12.224 1.547 47.023 1.00 51.03 261 VAL A O 1
ATOM 2103 N N . THR A 1 262 ? -13.074 0.938 45.042 1.00 45.56 262 THR A N 1
ATOM 2104 C CA . THR A 1 262 ? -14.228 0.216 45.610 1.00 45.56 262 THR A CA 1
ATOM 2105 C C . THR A 1 262 ? -13.889 -1.217 46.042 1.00 45.56 262 THR A C 1
ATOM 2107 O O . THR A 1 262 ? -14.654 -1.820 46.787 1.00 45.56 262 THR A O 1
ATOM 2110 N N . SER A 1 263 ? -12.731 -1.769 45.654 1.00 43.41 263 SER A N 1
ATOM 2111 C CA . SER A 1 263 ? -12.387 -3.179 45.940 1.00 43.41 263 SER A CA 1
ATOM 2112 C C . SER A 1 263 ? -10.913 -3.542 45.665 1.00 43.41 263 SER A C 1
ATOM 2114 O O . SER A 1 263 ? -10.596 -4.611 45.154 1.00 43.41 263 SER A O 1
ATOM 2116 N N . GLY A 1 264 ? -9.969 -2.647 45.964 1.00 45.88 264 GLY A N 1
ATOM 2117 C CA . GLY A 1 264 ? -8.526 -2.874 45.747 1.00 45.88 264 GLY A CA 1
ATOM 2118 C C . GLY A 1 264 ? -8.030 -2.694 44.301 1.00 45.88 264 GLY A C 1
ATOM 2119 O O . GLY A 1 264 ? -6.821 -2.665 44.081 1.00 45.88 264 GLY A O 1
ATOM 2120 N N . HIS A 1 265 ? -8.930 -2.497 43.333 1.00 54.16 265 HIS A N 1
ATOM 2121 C CA . HIS A 1 265 ? -8.622 -2.157 41.941 1.00 54.16 265 HIS A CA 1
ATOM 2122 C C . HIS A 1 265 ? -9.503 -0.988 41.469 1.00 54.16 265 HIS A C 1
ATOM 2124 O O . HIS A 1 265 ? -10.669 -0.900 41.846 1.00 54.16 265 HIS A O 1
ATOM 2130 N N . SER A 1 266 ? -8.955 -0.068 40.663 1.00 65.31 266 SER A N 1
ATOM 2131 C CA . SER A 1 266 ? -9.766 0.965 39.996 1.00 65.31 266 SER A CA 1
ATOM 2132 C C . SER A 1 266 ? -10.737 0.304 39.015 1.00 65.31 266 SER A C 1
ATOM 2134 O O . SER A 1 266 ? -10.365 -0.636 38.311 1.00 65.31 266 SER A O 1
ATOM 2136 N N . LEU A 1 267 ? -11.958 0.834 38.918 1.00 67.50 267 LEU A N 1
ATOM 2137 C CA . LEU A 1 267 ? -13.012 0.345 38.022 1.00 67.50 267 LEU A CA 1
ATOM 2138 C C . LEU A 1 267 ? -12.561 0.320 36.546 1.00 67.50 267 LEU A C 1
ATOM 2140 O O . LEU A 1 267 ? -13.019 -0.503 35.761 1.00 67.50 267 LEU A O 1
ATOM 2144 N N . PHE A 1 268 ? -11.583 1.154 36.181 1.00 73.69 268 PHE A N 1
ATOM 2145 C CA . PHE A 1 268 ? -10.991 1.205 34.842 1.00 73.69 268 PHE A CA 1
ATOM 2146 C C . PHE A 1 268 ? -9.582 0.600 34.759 1.00 73.69 268 PHE A C 1
ATOM 2148 O O . PHE A 1 268 ? -8.962 0.661 33.697 1.00 73.69 268 PHE A O 1
ATOM 2155 N N . ALA A 1 269 ? -9.067 -0.019 35.828 1.00 72.06 269 ALA A N 1
ATOM 2156 C CA . ALA A 1 269 ? -7.707 -0.567 35.875 1.00 72.06 269 ALA A CA 1
ATOM 2157 C C . ALA A 1 269 ? -7.441 -1.609 34.778 1.00 72.06 269 ALA A C 1
ATOM 2159 O O . ALA A 1 269 ? -6.320 -1.709 34.285 1.00 72.06 269 ALA A O 1
ATOM 2160 N N . ILE A 1 270 ? -8.456 -2.371 34.360 1.00 71.44 270 ILE A N 1
ATOM 2161 C CA . ILE A 1 270 ? -8.309 -3.381 33.302 1.00 71.44 270 ILE A CA 1
ATOM 2162 C C . ILE A 1 270 ? -8.168 -2.715 31.924 1.00 71.44 270 ILE A C 1
ATOM 2164 O O . ILE A 1 270 ? -7.288 -3.084 31.141 1.00 71.44 270 ILE A O 1
ATOM 2168 N N . VAL A 1 271 ? -8.994 -1.703 31.637 1.00 75.06 271 VAL A N 1
ATOM 2169 C CA . VAL A 1 271 ? -9.003 -1.015 30.336 1.00 75.06 271 VAL A CA 1
ATOM 2170 C C . VAL A 1 271 ? -7.837 -0.040 30.221 1.00 75.06 271 VAL A C 1
ATOM 2172 O O . VAL A 1 271 ? -6.998 -0.178 29.327 1.00 75.06 271 VAL A O 1
ATOM 2175 N N . ASN A 1 272 ? -7.728 0.891 31.168 1.00 77.62 272 ASN A N 1
ATOM 2176 C CA . ASN A 1 272 ? -6.674 1.903 31.206 1.00 77.62 272 ASN A CA 1
ATOM 2177 C C . ASN A 1 272 ? -5.320 1.291 31.590 1.00 77.62 272 ASN A C 1
ATOM 2179 O O . ASN A 1 272 ? -4.275 1.779 31.160 1.00 77.62 272 ASN A O 1
ATOM 2183 N N . GLY A 1 273 ? -5.310 0.123 32.237 1.00 72.94 273 GLY A N 1
ATOM 2184 C CA . GLY A 1 273 ? -4.090 -0.572 32.643 1.00 72.94 273 GLY A CA 1
ATOM 2185 C C . GLY A 1 273 ? -3.440 0.085 33.857 1.00 72.94 273 GLY A C 1
ATOM 2186 O O . GLY A 1 273 ? -3.959 1.036 34.432 1.00 72.94 273 GLY A O 1
ATOM 2187 N N . ARG A 1 274 ? -2.241 -0.389 34.204 1.00 68.75 274 ARG A N 1
ATOM 2188 C CA . ARG A 1 274 ? -1.420 0.180 35.285 1.00 68.75 274 ARG A CA 1
ATOM 2189 C C . ARG A 1 274 ? -0.632 1.424 34.862 1.00 68.75 274 ARG A C 1
ATOM 2191 O O . ARG A 1 274 ? 0.360 1.746 35.495 1.00 68.75 274 ARG A O 1
ATOM 2198 N N . CYS A 1 275 ? -1.010 2.108 33.780 1.00 65.38 275 CYS A N 1
ATOM 2199 C CA . CYS A 1 275 ? -0.284 3.305 33.331 1.00 65.38 275 CYS A CA 1
ATOM 2200 C C . CYS A 1 275 ? -0.332 4.424 34.382 1.00 65.38 275 CYS A C 1
ATOM 2202 O O . CYS A 1 275 ? 0.662 5.100 34.588 1.00 65.38 275 CYS A O 1
ATOM 2204 N N . VAL A 1 276 ? -1.437 4.542 35.122 1.00 63.19 276 VAL A N 1
ATOM 2205 C CA . VAL A 1 276 ? -1.569 5.476 36.253 1.00 63.19 276 VAL A CA 1
ATOM 2206 C C . VAL A 1 276 ? -0.676 5.068 37.440 1.00 63.19 276 VAL A C 1
ATOM 2208 O O . VAL A 1 276 ? -0.345 5.885 38.288 1.00 63.19 276 VAL A O 1
ATOM 2211 N N . GLU A 1 277 ? -0.246 3.806 37.500 1.00 62.91 277 GLU A N 1
ATOM 2212 C CA . GLU A 1 277 ? 0.631 3.278 38.553 1.00 62.91 277 GLU A CA 1
ATOM 2213 C C . GLU A 1 277 ? 2.109 3.187 38.116 1.00 62.91 277 GLU A C 1
ATOM 2215 O O . GLU A 1 277 ? 2.968 2.961 38.966 1.00 62.91 277 GLU A O 1
ATOM 2220 N N . ASP A 1 278 ? 2.432 3.328 36.819 1.00 66.00 278 ASP A N 1
ATOM 2221 C CA . ASP A 1 278 ? 3.811 3.307 36.301 1.00 66.00 278 ASP A CA 1
ATOM 2222 C C . ASP A 1 278 ? 4.392 4.728 36.346 1.00 66.00 278 ASP A C 1
ATOM 2224 O O . ASP A 1 278 ? 3.986 5.554 35.530 1.00 66.00 278 ASP A O 1
ATOM 2228 N N . PRO A 1 279 ? 5.395 5.016 37.201 1.00 69.88 279 PRO A N 1
ATOM 2229 C CA . PRO A 1 279 ? 5.992 6.351 37.318 1.00 69.88 279 PRO A CA 1
ATOM 2230 C C . PRO A 1 279 ? 6.644 6.872 36.028 1.00 69.88 279 PRO A C 1
ATOM 2232 O O . PRO A 1 279 ? 7.071 8.021 35.970 1.00 69.88 279 PRO A O 1
ATOM 2235 N N . ARG A 1 280 ? 6.817 6.017 35.010 1.00 71.56 280 ARG A N 1
ATOM 2236 C CA . ARG A 1 280 ? 7.357 6.395 33.695 1.00 71.56 280 ARG A CA 1
ATOM 2237 C C . ARG A 1 280 ? 6.276 6.824 32.704 1.00 71.56 280 ARG A C 1
ATOM 2239 O O . ARG A 1 280 ? 6.626 7.332 31.640 1.00 71.56 280 ARG A O 1
ATOM 2246 N N . SER A 1 281 ? 4.999 6.566 32.989 1.00 72.38 281 SER A N 1
ATOM 2247 C CA . SER A 1 281 ? 3.896 6.996 32.129 1.00 72.38 281 SER A CA 1
ATOM 2248 C C . SER A 1 281 ? 3.463 8.406 32.507 1.00 72.38 281 SER A C 1
ATOM 2250 O O . SER A 1 281 ? 3.320 8.723 33.680 1.00 72.38 281 SER A O 1
ATOM 2252 N N . MET A 1 282 ? 3.149 9.237 31.511 1.00 68.31 282 MET A N 1
ATOM 2253 C CA . MET A 1 282 ? 2.533 10.551 31.748 1.00 68.31 282 MET A CA 1
ATOM 2254 C C . MET A 1 282 ? 1.163 10.445 32.440 1.00 68.31 282 MET A C 1
ATOM 2256 O O . MET A 1 282 ? 0.641 11.440 32.934 1.00 68.31 282 MET A O 1
ATOM 2260 N N . ALA A 1 283 ? 0.568 9.248 32.467 1.00 68.50 283 ALA A N 1
ATOM 2261 C CA . ALA A 1 283 ? -0.677 8.986 33.168 1.00 68.50 283 ALA A CA 1
ATOM 2262 C C . ALA A 1 283 ? -0.514 8.885 34.697 1.00 68.50 283 ALA A C 1
ATOM 2264 O O . ALA A 1 283 ? -1.526 8.981 35.388 1.00 68.50 283 ALA A O 1
ATOM 2265 N N . SER A 1 284 ? 0.703 8.714 35.242 1.00 66.62 284 SER A N 1
ATOM 2266 C CA . SER A 1 284 ? 0.913 8.611 36.699 1.00 66.62 284 SER A CA 1
ATOM 2267 C C . SER A 1 284 ? 0.630 9.903 37.456 1.00 66.62 284 SER A C 1
ATOM 2269 O O . SER A 1 284 ? 0.296 9.871 38.637 1.00 66.62 284 SER A O 1
ATOM 2271 N N . ASP A 1 285 ? 0.727 11.039 36.766 1.00 65.69 285 ASP A N 1
ATOM 2272 C CA . ASP A 1 285 ? 0.510 12.366 37.346 1.00 65.69 285 ASP A CA 1
ATOM 2273 C C . ASP A 1 285 ? -0.977 12.773 37.337 1.00 65.69 285 ASP A C 1
ATOM 2275 O O . ASP A 1 285 ? -1.344 13.873 37.764 1.00 65.69 285 ASP A O 1
ATOM 2279 N N . LEU A 1 286 ? -1.861 11.905 36.832 1.00 68.94 286 LEU A N 1
ATOM 2280 C CA . LEU A 1 286 ? -3.288 12.189 36.746 1.00 68.94 286 LEU A CA 1
ATOM 2281 C C . LEU A 1 286 ? -3.971 12.004 38.101 1.00 68.94 286 LEU A C 1
ATOM 2283 O O . LEU A 1 286 ? -3.989 10.922 38.681 1.00 68.94 286 LEU A O 1
ATOM 2287 N N . THR A 1 287 ? -4.627 13.068 38.559 1.00 65.56 287 THR A N 1
ATOM 2288 C CA . THR A 1 287 ? -5.583 13.030 39.671 1.00 65.56 287 THR A CA 1
ATOM 2289 C C . THR A 1 287 ? -7.014 13.164 39.140 1.00 65.56 287 THR A C 1
ATOM 2291 O O . THR A 1 287 ? -7.221 13.551 37.988 1.00 65.56 287 THR A O 1
ATOM 2294 N N . GLY A 1 288 ? -8.028 12.867 39.964 1.00 64.56 288 GLY A N 1
ATOM 2295 C CA . GLY A 1 288 ? -9.438 12.992 39.560 1.00 64.56 288 GLY A CA 1
ATOM 2296 C C . GLY A 1 288 ? -9.807 14.396 39.056 1.00 64.56 288 GLY A C 1
ATOM 2297 O O . GLY A 1 288 ? -10.601 14.527 38.127 1.00 64.56 288 GLY A O 1
ATOM 2298 N N . THR A 1 289 ? -9.172 15.441 39.595 1.00 65.62 289 THR A N 1
ATOM 2299 C CA . THR A 1 289 ? -9.331 16.830 39.138 1.00 65.62 289 THR A CA 1
ATOM 2300 C C . THR A 1 289 ? -8.573 17.121 37.840 1.00 65.62 289 THR A C 1
ATOM 2302 O O . THR A 1 289 ? -9.051 17.915 37.031 1.00 65.62 289 THR A O 1
ATOM 2305 N N . SER A 1 290 ? -7.449 16.438 37.579 1.00 72.25 290 SER A N 1
ATOM 2306 C CA . SER A 1 290 ? -6.672 16.570 36.334 1.00 72.25 290 SER A CA 1
ATOM 2307 C C . SER A 1 290 ? -7.465 16.150 35.090 1.00 72.25 290 SER A C 1
ATOM 2309 O O . SER A 1 290 ? -7.239 16.691 34.011 1.00 72.25 290 SER A O 1
ATOM 2311 N N . LEU A 1 291 ? -8.424 15.225 35.223 1.00 71.12 291 LEU A N 1
ATOM 2312 C CA . LEU A 1 291 ? -9.235 14.728 34.100 1.00 71.12 291 LEU A CA 1
ATOM 2313 C C . LEU A 1 291 ? -10.171 15.782 33.509 1.00 71.12 291 LEU A C 1
ATOM 2315 O O . LEU A 1 291 ? -10.485 15.717 32.324 1.00 71.12 291 LEU A O 1
ATOM 2319 N N . LEU A 1 292 ? -10.593 16.765 34.312 1.00 70.94 292 LEU A N 1
ATOM 2320 C CA . LEU A 1 292 ? -11.430 17.875 33.847 1.00 70.94 292 LEU A CA 1
ATOM 2321 C C . LEU A 1 292 ? -10.666 18.831 32.919 1.00 70.94 292 LEU A C 1
ATOM 2323 O O . LEU A 1 292 ? -11.292 19.565 32.160 1.00 70.94 292 LEU A O 1
ATOM 2327 N N . GLY A 1 293 ? -9.330 18.827 32.984 1.00 74.44 293 GLY A N 1
ATOM 2328 C CA . GLY A 1 293 ? -8.460 19.640 32.134 1.00 74.44 293 GLY A CA 1
ATOM 2329 C C . GLY A 1 293 ? -7.993 18.943 30.853 1.00 74.44 293 GLY A C 1
ATOM 2330 O O . GLY A 1 293 ? -7.312 19.578 30.051 1.00 74.44 293 GLY A O 1
ATOM 2331 N N . LEU A 1 294 ? -8.322 17.660 30.655 1.00 83.19 294 LEU A N 1
ATOM 2332 C CA . LEU A 1 294 ? -7.933 16.922 29.454 1.00 83.19 294 LEU A CA 1
ATOM 2333 C C . LEU A 1 294 ? -8.849 17.255 28.274 1.00 83.19 294 LEU A C 1
ATOM 2335 O O . LEU A 1 294 ? -10.070 17.336 28.408 1.00 83.19 294 LEU A O 1
ATOM 2339 N N . GLU A 1 295 ? -8.253 17.377 27.090 1.00 86.50 295 GLU A N 1
ATOM 2340 C CA . GLU A 1 295 ? -9.004 17.526 25.848 1.00 86.50 295 GLU A CA 1
ATOM 2341 C C . GLU A 1 295 ? -9.695 16.200 25.501 1.00 86.50 295 GLU A C 1
ATOM 2343 O O . GLU A 1 295 ? -9.047 15.161 25.345 1.00 86.50 295 GLU A O 1
ATOM 2348 N N . ILE A 1 296 ? -11.026 16.221 25.425 1.00 90.25 296 ILE A N 1
ATOM 2349 C CA . ILE A 1 296 ? -11.828 15.035 25.116 1.00 90.25 296 ILE A CA 1
ATOM 2350 C C . ILE A 1 296 ? -11.653 14.690 23.635 1.00 90.25 296 ILE A C 1
ATOM 2352 O O . ILE A 1 296 ? -11.956 15.502 22.764 1.00 90.25 296 ILE A O 1
ATOM 2356 N N . ALA A 1 297 ? -11.219 13.462 23.362 1.00 92.56 297 ALA A N 1
ATOM 2357 C CA . ALA A 1 297 ? -11.060 12.940 22.015 1.00 92.56 297 ALA A CA 1
ATOM 2358 C C . ALA A 1 297 ? -12.422 12.791 21.322 1.00 92.56 297 ALA A C 1
ATOM 2360 O O . ALA A 1 297 ? -13.355 12.191 21.865 1.00 92.56 297 ALA A O 1
ATOM 2361 N N . THR A 1 298 ? -12.517 13.298 20.095 1.00 93.50 298 THR A N 1
ATOM 2362 C CA . THR A 1 298 ? -13.666 13.068 19.211 1.00 93.50 298 THR A CA 1
ATOM 2363 C C . THR A 1 298 ? -13.678 11.626 18.689 1.00 93.50 298 THR A C 1
ATOM 2365 O O . THR A 1 298 ? -12.668 10.919 18.743 1.00 93.50 298 THR A O 1
ATOM 2368 N N . ASN A 1 299 ? -14.794 11.165 18.120 1.00 93.31 299 ASN A N 1
ATOM 2369 C CA . ASN A 1 299 ? -14.857 9.847 17.483 1.00 93.31 299 ASN A CA 1
ATOM 2370 C C . ASN A 1 299 ? -13.824 9.720 16.352 1.00 93.31 299 ASN A C 1
ATOM 2372 O O . ASN A 1 299 ? -13.204 8.665 16.190 1.00 93.31 299 ASN A O 1
ATOM 2376 N N . ARG A 1 300 ? -13.585 10.801 15.597 1.00 92.88 300 ARG A N 1
ATOM 2377 C CA . ARG A 1 300 ? -12.517 10.854 14.587 1.00 92.88 300 ARG A CA 1
ATOM 2378 C C . ARG A 1 300 ? -11.126 10.715 15.200 1.00 92.88 300 ARG A C 1
ATOM 2380 O O . ARG A 1 300 ? -10.313 9.977 14.644 1.00 92.88 300 ARG A O 1
ATOM 2387 N N . ASP A 1 301 ? -10.867 11.342 16.345 1.00 92.81 301 ASP A N 1
ATOM 2388 C CA . ASP A 1 301 ? -9.582 11.212 17.046 1.00 92.81 301 ASP A CA 1
ATOM 2389 C C . ASP A 1 301 ? -9.362 9.785 17.547 1.00 92.81 301 ASP A C 1
ATOM 2391 O O . ASP A 1 301 ? -8.279 9.231 17.371 1.00 92.81 301 ASP A O 1
ATOM 2395 N N . ILE A 1 302 ? -10.398 9.142 18.095 1.00 94.69 302 ILE A N 1
ATOM 2396 C CA . ILE A 1 302 ? -10.333 7.748 18.558 1.00 94.69 302 ILE A CA 1
ATOM 2397 C C . ILE A 1 302 ? -10.002 6.801 17.392 1.00 94.69 302 ILE A C 1
ATOM 2399 O O . ILE A 1 302 ? -9.117 5.947 17.516 1.00 94.69 302 ILE A O 1
ATOM 2403 N N . ILE A 1 303 ? -10.653 6.974 16.234 1.00 95.44 303 ILE A N 1
ATOM 2404 C CA . ILE A 1 303 ? -10.320 6.224 15.009 1.00 95.44 303 ILE A CA 1
ATOM 2405 C C . ILE A 1 303 ? -8.881 6.537 14.573 1.00 95.44 303 ILE A C 1
ATOM 2407 O O . ILE A 1 303 ? -8.135 5.624 14.210 1.00 95.44 303 ILE A O 1
ATOM 2411 N N . GLY A 1 304 ? -8.464 7.802 14.651 1.00 93.69 304 GLY A N 1
ATOM 2412 C CA . GLY A 1 304 ? -7.106 8.238 14.339 1.00 93.69 304 GLY A CA 1
ATOM 2413 C C . GLY A 1 304 ? -6.044 7.551 15.202 1.00 93.69 304 GLY A C 1
ATOM 2414 O O . GLY A 1 304 ? -5.054 7.042 14.675 1.00 93.69 304 GLY A O 1
ATOM 2415 N N . ILE A 1 305 ? -6.279 7.437 16.513 1.00 92.25 305 ILE A N 1
ATOM 2416 C CA . ILE A 1 305 ? -5.399 6.730 17.459 1.00 92.25 305 ILE A CA 1
ATOM 2417 C C . ILE A 1 305 ? -5.314 5.236 17.113 1.00 92.25 305 ILE A C 1
ATOM 2419 O O . ILE A 1 305 ? -4.226 4.650 17.141 1.00 92.25 305 ILE A O 1
ATOM 2423 N N . ALA A 1 306 ? -6.439 4.605 16.760 1.00 93.50 306 ALA A N 1
ATOM 2424 C CA . ALA A 1 306 ? -6.455 3.206 16.334 1.00 93.50 306 ALA A CA 1
ATOM 2425 C C . ALA A 1 306 ? -5.644 2.992 15.039 1.00 93.50 306 ALA A C 1
ATOM 2427 O O . ALA A 1 306 ? -4.831 2.066 14.965 1.00 93.50 306 ALA A O 1
ATOM 2428 N N . LEU A 1 307 ? -5.793 3.878 14.048 1.00 95.12 307 LEU A N 1
ATOM 2429 C CA . LEU A 1 307 ? -5.035 3.834 12.794 1.00 95.12 307 LEU A CA 1
ATOM 2430 C C . LEU A 1 307 ? -3.539 4.095 13.005 1.00 95.12 307 LEU A C 1
ATOM 2432 O O . LEU A 1 307 ? -2.719 3.359 12.462 1.00 95.12 307 LEU A O 1
ATOM 2436 N N . ALA A 1 308 ? -3.162 5.068 13.838 1.00 91.81 308 ALA A N 1
ATOM 2437 C CA . ALA A 1 308 ? -1.763 5.326 14.184 1.00 91.81 308 ALA A CA 1
ATOM 2438 C C . ALA A 1 308 ? -1.097 4.092 14.825 1.00 91.81 308 ALA A C 1
ATOM 2440 O O . ALA A 1 308 ? 0.038 3.734 14.495 1.00 91.81 308 ALA A O 1
ATOM 2441 N N . ASN A 1 309 ? -1.832 3.374 15.681 1.00 88.94 309 ASN A N 1
ATOM 2442 C CA . ASN A 1 309 ? -1.373 2.107 16.246 1.00 88.94 309 ASN A CA 1
ATOM 2443 C C . ASN A 1 309 ? -1.204 1.004 15.188 1.00 88.94 309 ASN A C 1
ATOM 2445 O O . ASN A 1 309 ? -0.231 0.248 15.267 1.00 88.94 309 ASN A O 1
ATOM 2449 N N . LEU A 1 310 ? -2.087 0.930 14.186 1.00 92.00 310 LEU A N 1
ATOM 2450 C CA . LEU A 1 310 ? -1.940 0.010 13.050 1.00 92.00 310 LEU A CA 1
ATOM 2451 C C . LEU A 1 310 ? -0.723 0.355 12.179 1.00 92.00 310 LEU A C 1
ATOM 2453 O O . LEU A 1 310 ? 0.036 -0.549 11.831 1.00 92.00 310 LEU A O 1
ATOM 2457 N N . ILE A 1 311 ? -0.476 1.637 11.885 1.00 92.00 311 ILE A N 1
ATOM 2458 C CA . ILE A 1 311 ? 0.722 2.084 11.150 1.00 92.00 311 ILE A CA 1
ATOM 2459 C C . ILE A 1 311 ? 1.979 1.630 11.894 1.00 92.00 311 ILE A C 1
ATOM 2461 O O . ILE A 1 311 ? 2.842 0.977 11.312 1.00 92.00 311 ILE A O 1
ATOM 2465 N N . ARG A 1 312 ? 2.062 1.903 13.202 1.00 87.19 312 ARG A N 1
ATOM 2466 C CA . ARG A 1 312 ? 3.211 1.520 14.035 1.00 87.19 312 ARG A CA 1
ATOM 2467 C C . ARG A 1 312 ? 3.415 0.005 14.084 1.00 87.19 312 ARG A C 1
ATOM 2469 O O . ARG A 1 312 ? 4.555 -0.458 14.003 1.00 87.19 312 ARG A O 1
ATOM 2476 N N . LEU A 1 313 ? 2.335 -0.769 14.206 1.00 87.38 313 LEU A N 1
ATOM 2477 C CA . LEU A 1 313 ? 2.373 -2.233 14.174 1.00 87.38 313 LEU A CA 1
ATOM 2478 C C . LEU A 1 313 ? 2.952 -2.743 12.851 1.00 87.38 313 LEU A C 1
ATOM 2480 O O . LEU A 1 313 ? 3.907 -3.524 12.848 1.00 87.38 313 LEU A O 1
ATOM 2484 N N . HIS A 1 314 ? 2.363 -2.314 11.738 1.00 90.50 314 HIS A N 1
ATOM 2485 C CA . HIS A 1 314 ? 2.703 -2.807 10.408 1.00 90.50 314 HIS A CA 1
ATOM 2486 C C . HIS A 1 314 ? 4.084 -2.328 9.967 1.00 90.50 314 HIS A C 1
ATOM 2488 O O . HIS A 1 314 ? 4.869 -3.128 9.462 1.00 90.50 314 HIS A O 1
ATOM 2494 N N . TRP A 1 315 ? 4.458 -1.085 10.287 1.00 88.19 315 TRP A N 1
ATOM 2495 C CA . TRP A 1 315 ? 5.818 -0.577 10.098 1.00 88.19 315 TRP A CA 1
ATOM 2496 C C . TRP A 1 315 ? 6.842 -1.417 10.857 1.00 88.19 315 TRP A C 1
ATOM 2498 O O . TRP A 1 315 ? 7.806 -1.899 10.266 1.00 88.19 315 TRP A O 1
ATOM 2508 N N . LYS A 1 316 ? 6.607 -1.670 12.153 1.00 83.69 316 LYS A N 1
ATOM 2509 C CA . LYS A 1 316 ? 7.495 -2.502 12.977 1.00 83.69 316 LYS A CA 1
ATOM 2510 C C . LYS A 1 316 ? 7.636 -3.912 12.409 1.00 83.69 316 LYS A C 1
ATOM 2512 O O . LYS A 1 316 ? 8.718 -4.489 12.475 1.00 83.69 316 LYS A O 1
ATOM 2517 N N . ARG A 1 317 ? 6.561 -4.486 11.860 1.00 83.50 317 ARG A N 1
ATOM 2518 C CA . ARG A 1 317 ? 6.588 -5.801 11.199 1.00 83.50 317 ARG A CA 1
ATOM 2519 C C . ARG A 1 317 ? 7.366 -5.765 9.886 1.00 83.50 317 ARG A C 1
ATOM 2521 O O . ARG A 1 317 ? 8.174 -6.666 9.646 1.00 83.50 317 ARG A O 1
ATOM 2528 N N . ALA A 1 318 ? 7.187 -4.710 9.097 1.00 85.88 318 ALA A N 1
ATOM 2529 C CA . ALA A 1 318 ? 7.906 -4.488 7.853 1.00 85.88 318 ALA A CA 1
ATOM 2530 C C . ALA A 1 318 ? 9.412 -4.313 8.082 1.00 85.88 318 ALA A C 1
ATOM 2532 O O . ALA A 1 318 ? 10.207 -4.885 7.335 1.00 85.88 318 ALA A O 1
ATOM 2533 N N . SER A 1 319 ? 9.797 -3.587 9.136 1.00 80.06 319 SER A N 1
ATOM 2534 C CA . SER A 1 319 ? 11.178 -3.225 9.460 1.00 80.06 319 SER A CA 1
ATOM 2535 C C . SER A 1 319 ? 11.909 -4.213 10.370 1.00 80.06 319 SER A C 1
ATOM 2537 O O . SER A 1 319 ? 13.064 -3.961 10.693 1.00 80.06 319 SER A O 1
ATOM 2539 N N . ARG A 1 320 ? 11.319 -5.365 10.743 1.00 68.81 320 ARG A N 1
ATOM 2540 C CA . ARG A 1 320 ? 11.942 -6.354 11.665 1.00 68.81 320 ARG A CA 1
ATOM 2541 C C . ARG A 1 320 ? 13.371 -6.771 11.299 1.00 68.81 320 ARG A C 1
ATOM 2543 O O . ARG A 1 320 ? 14.106 -7.207 12.178 1.00 68.81 320 ARG A O 1
ATOM 2550 N N . SER A 1 321 ? 13.745 -6.689 10.025 1.00 56.34 321 SER A N 1
ATOM 2551 C CA . SER A 1 321 ? 15.093 -7.012 9.543 1.00 56.34 321 SER A CA 1
ATOM 2552 C C . SER A 1 321 ? 16.103 -5.862 9.702 1.00 56.34 321 SER A C 1
ATOM 2554 O O . SER A 1 321 ? 17.299 -6.115 9.649 1.00 56.34 321 SER A O 1
ATOM 2556 N N . ASN A 1 322 ? 15.646 -4.631 9.951 1.00 56.34 322 ASN A N 1
ATOM 2557 C CA . ASN A 1 322 ? 16.445 -3.406 10.050 1.00 56.34 322 ASN A CA 1
ATOM 2558 C C . ASN A 1 322 ? 16.259 -2.776 11.444 1.00 56.34 322 ASN A C 1
ATOM 2560 O O . ASN A 1 322 ? 15.415 -1.899 11.646 1.00 56.34 322 ASN A O 1
ATOM 2564 N N . HIS A 1 323 ? 17.025 -3.251 12.430 1.00 46.62 323 HIS A N 1
ATOM 2565 C CA . HIS A 1 323 ? 16.975 -2.718 13.795 1.00 46.62 323 HIS A CA 1
ATOM 2566 C C . HIS A 1 323 ? 17.318 -1.217 13.792 1.00 46.62 323 HIS A C 1
ATOM 2568 O O . HIS A 1 323 ? 18.325 -0.814 13.217 1.00 46.62 323 HIS A O 1
ATOM 2574 N N . GLY A 1 324 ? 16.475 -0.392 14.422 1.00 49.41 324 GLY A N 1
ATOM 2575 C CA . GLY A 1 324 ? 16.685 1.059 14.531 1.00 49.41 324 GLY A CA 1
ATOM 2576 C C . GLY A 1 324 ? 16.088 1.914 13.406 1.00 49.41 324 GLY A C 1
ATOM 2577 O O . GLY A 1 324 ? 16.187 3.134 13.485 1.00 49.41 324 GLY A O 1
ATOM 2578 N N . LEU A 1 325 ? 15.435 1.321 12.394 1.00 54.91 325 LEU A N 1
ATOM 2579 C CA . LEU A 1 325 ? 14.700 2.086 11.380 1.00 54.91 325 LEU A CA 1
ATOM 2580 C C . LEU A 1 325 ? 13.367 2.593 11.958 1.00 54.91 325 LEU A C 1
ATOM 2582 O O . LEU A 1 325 ? 12.331 1.917 11.897 1.00 54.91 325 LEU A O 1
ATOM 2586 N N . MET A 1 326 ? 13.396 3.786 12.546 1.00 60.31 326 MET A N 1
ATOM 2587 C CA . MET A 1 326 ? 12.184 4.513 12.902 1.00 60.31 326 MET A CA 1
ATOM 2588 C C . MET A 1 326 ? 11.610 5.147 11.637 1.00 60.31 326 MET A C 1
ATOM 2590 O O . MET A 1 326 ? 12.349 5.580 10.758 1.00 60.31 326 MET A O 1
ATOM 2594 N N . LEU A 1 327 ? 10.283 5.210 11.544 1.00 59.94 327 LEU A N 1
ATOM 2595 C CA . LEU A 1 327 ? 9.612 5.946 10.468 1.00 59.94 327 LEU A CA 1
ATOM 2596 C C . LEU A 1 327 ? 10.056 7.421 10.446 1.00 59.94 327 LEU A C 1
ATOM 2598 O O . LEU A 1 327 ? 10.189 8.019 9.388 1.00 59.94 327 LEU A O 1
ATOM 2602 N N . THR A 1 328 ? 10.369 7.943 11.633 1.00 49.72 328 THR A N 1
ATOM 2603 C CA . THR A 1 328 ? 10.873 9.288 11.915 1.00 49.72 328 THR A CA 1
ATOM 2604 C C . THR A 1 328 ? 12.400 9.368 12.002 1.00 49.72 328 THR A C 1
ATOM 2606 O O . THR A 1 328 ? 12.924 10.367 12.492 1.00 49.72 328 THR A O 1
ATOM 2609 N N . SER A 1 329 ? 13.140 8.323 11.602 1.00 50.22 329 SER A N 1
ATOM 2610 C CA . SER A 1 329 ? 14.603 8.399 11.582 1.00 50.22 329 SER A CA 1
ATOM 2611 C C . SER A 1 329 ? 15.023 9.605 10.733 1.00 50.22 329 SER A C 1
ATOM 2613 O O . SER A 1 329 ? 14.556 9.698 9.595 1.00 50.22 329 SER A O 1
ATOM 2615 N N . PRO A 1 330 ? 15.883 10.508 11.250 1.00 41.47 330 PRO A N 1
ATOM 2616 C CA . PRO A 1 330 ? 16.321 11.677 10.501 1.00 41.47 330 PRO A CA 1
ATOM 2617 C C . PRO A 1 330 ? 16.820 11.260 9.121 1.00 41.47 330 PRO A C 1
ATOM 2619 O O . PRO A 1 330 ? 17.583 10.291 9.002 1.00 41.47 330 PRO A O 1
ATOM 2622 N N . LEU A 1 331 ? 16.385 11.978 8.083 1.00 40.91 331 LEU A N 1
ATOM 2623 C CA . LEU A 1 331 ? 16.967 11.853 6.753 1.00 40.91 331 LEU A CA 1
ATOM 2624 C C . LEU A 1 331 ? 18.464 12.132 6.918 1.00 40.91 331 LEU A C 1
ATOM 2626 O O . LEU A 1 331 ? 18.853 13.246 7.256 1.00 40.91 331 LEU A O 1
ATOM 2630 N N . ARG A 1 332 ? 19.311 11.101 6.806 1.00 35.16 332 ARG A N 1
ATOM 2631 C CA . ARG A 1 332 ? 20.755 11.282 7.007 1.00 35.16 332 ARG A CA 1
ATOM 2632 C C . ARG A 1 332 ? 21.244 12.330 6.010 1.00 35.16 332 ARG A C 1
ATOM 2634 O O . ARG A 1 332 ? 21.017 12.159 4.810 1.00 35.16 332 ARG A O 1
ATOM 2641 N N . HIS A 1 333 ? 21.923 13.366 6.507 1.00 30.19 333 HIS A N 1
ATOM 2642 C CA . HIS A 1 333 ? 22.612 14.336 5.663 1.00 30.19 333 HIS A CA 1
ATOM 2643 C C . HIS A 1 333 ? 23.507 13.586 4.677 1.00 30.19 333 HIS A C 1
ATOM 2645 O O . HIS A 1 333 ? 24.316 12.732 5.051 1.00 30.19 333 HIS A O 1
ATOM 2651 N N . VAL A 1 334 ? 23.307 13.870 3.394 1.00 34.28 334 VAL A N 1
ATOM 2652 C CA . VAL A 1 334 ? 24.163 13.371 2.327 1.00 34.28 334 VAL A CA 1
ATOM 2653 C C . VAL A 1 334 ? 25.479 14.129 2.442 1.00 34.28 334 VAL A C 1
ATOM 2655 O O . VAL A 1 334 ? 25.551 15.275 2.030 1.00 34.28 334 VAL A O 1
ATOM 2658 N N . ASN A 1 335 ? 26.484 13.455 3.000 1.00 32.91 335 ASN A N 1
ATOM 2659 C CA . ASN A 1 335 ? 27.910 13.778 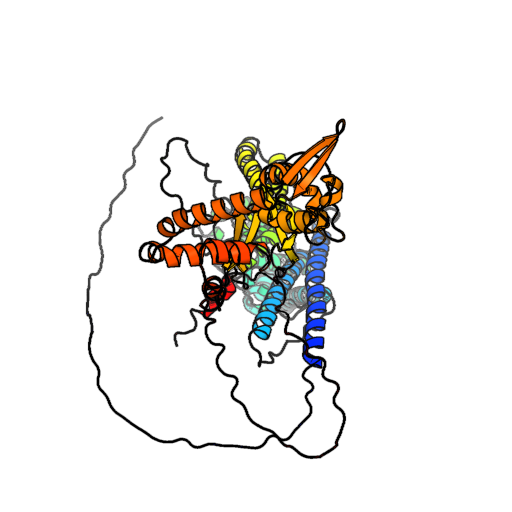2.950 1.00 32.91 335 ASN A CA 1
ATOM 2660 C C . ASN A 1 335 ? 28.299 15.199 3.399 1.00 32.91 335 ASN A C 1
ATOM 2662 O O . ASN A 1 335 ? 28.208 16.153 2.631 1.00 32.91 335 ASN A O 1
ATOM 2666 N N . ASP A 1 336 ? 28.909 15.308 4.582 1.00 31.48 336 ASP A N 1
ATOM 2667 C CA . ASP A 1 336 ? 29.881 16.379 4.800 1.00 31.48 336 ASP A CA 1
ATOM 2668 C C . ASP A 1 336 ? 31.002 16.233 3.761 1.00 31.48 336 ASP A C 1
ATOM 2670 O O . ASP A 1 336 ? 31.583 15.157 3.588 1.00 31.48 336 ASP A O 1
ATOM 2674 N N . ALA A 1 337 ? 31.321 17.325 3.065 1.00 36.94 337 ALA A N 1
ATOM 2675 C CA . ALA A 1 337 ? 32.290 17.394 1.966 1.00 36.94 337 ALA A CA 1
ATOM 2676 C C . ALA A 1 337 ? 33.758 17.090 2.366 1.00 36.94 337 ALA A C 1
ATOM 2678 O O . ALA A 1 337 ? 34.680 17.364 1.599 1.00 36.94 337 ALA A O 1
ATOM 2679 N N . GLY A 1 338 ? 33.994 16.535 3.560 1.00 39.06 338 GLY A N 1
ATOM 2680 C CA . GLY A 1 338 ? 35.312 16.238 4.121 1.00 39.06 338 GLY A CA 1
ATOM 2681 C C . GLY A 1 338 ? 35.630 14.754 4.334 1.00 39.06 338 GLY A C 1
ATOM 2682 O O . GLY A 1 338 ? 36.789 14.433 4.604 1.00 39.06 338 GLY A O 1
ATOM 2683 N N . GLU A 1 339 ? 34.670 13.831 4.206 1.00 33.28 339 GLU A N 1
ATOM 2684 C CA . GLU A 1 339 ? 34.951 12.405 4.419 1.00 33.28 339 GLU A CA 1
ATOM 2685 C C . GLU A 1 339 ? 35.368 11.700 3.122 1.00 33.28 339 GLU A C 1
ATOM 2687 O O . GLU A 1 339 ? 34.654 11.675 2.118 1.00 33.28 339 GLU A O 1
ATOM 2692 N N . LYS A 1 340 ? 36.573 11.117 3.144 1.00 34.28 340 LYS A N 1
ATOM 2693 C CA . LYS A 1 340 ? 37.120 10.311 2.046 1.00 34.28 340 LYS A CA 1
ATOM 2694 C C . LYS A 1 340 ? 36.129 9.204 1.653 1.00 34.28 340 LYS A C 1
ATOM 2696 O O . LYS A 1 340 ? 35.555 8.575 2.543 1.00 34.28 340 LYS A O 1
ATOM 2701 N N . PRO A 1 341 ? 35.989 8.890 0.351 1.00 33.53 341 PRO A N 1
ATOM 2702 C CA . PRO A 1 341 ? 35.073 7.866 -0.124 1.00 33.53 341 PRO A CA 1
ATOM 2703 C C . PRO A 1 341 ? 35.636 6.486 0.228 1.00 33.53 341 PRO A C 1
ATOM 2705 O O . PRO A 1 341 ? 36.291 5.833 -0.582 1.00 33.53 341 PRO A O 1
ATOM 2708 N N . ASN A 1 342 ? 35.402 6.030 1.455 1.00 32.38 342 ASN A N 1
ATOM 2709 C CA . ASN A 1 342 ? 35.465 4.607 1.739 1.00 32.38 342 ASN A CA 1
ATOM 2710 C C . ASN A 1 342 ? 34.340 3.934 0.955 1.00 32.38 342 ASN A C 1
ATOM 2712 O O . ASN A 1 342 ? 33.230 4.458 0.897 1.00 32.38 342 ASN A O 1
ATOM 2716 N N . MET A 1 343 ? 34.668 2.800 0.332 1.00 34.41 343 MET A N 1
ATOM 2717 C CA . MET A 1 343 ? 33.795 1.916 -0.444 1.00 34.41 343 MET A CA 1
ATOM 2718 C C . MET A 1 343 ? 32.433 1.708 0.242 1.00 34.41 343 MET A C 1
ATOM 2720 O O . MET A 1 343 ? 32.238 0.764 1.002 1.00 34.41 343 MET A O 1
ATOM 2724 N N . MET A 1 344 ? 31.492 2.617 -0.009 1.00 29.89 344 MET A N 1
ATOM 2725 C CA . MET A 1 344 ? 30.104 2.509 0.414 1.00 29.89 344 MET A CA 1
ATOM 2726 C C . MET A 1 344 ? 29.413 1.581 -0.577 1.00 29.89 344 MET A C 1
ATOM 2728 O O . MET A 1 344 ? 29.233 1.907 -1.753 1.00 29.89 344 MET A O 1
ATOM 2732 N N . ASP A 1 345 ? 29.068 0.402 -0.079 1.00 32.50 345 ASP A N 1
ATOM 2733 C CA . ASP A 1 345 ? 28.247 -0.591 -0.749 1.00 32.50 345 ASP A CA 1
ATOM 2734 C C . ASP A 1 345 ? 26.958 0.069 -1.283 1.00 32.50 345 ASP A C 1
ATOM 2736 O O . ASP A 1 345 ? 26.191 0.690 -0.540 1.00 32.50 345 ASP A O 1
ATOM 2740 N N . LYS A 1 346 ? 26.728 -0.007 -2.598 1.00 35.03 346 LYS A N 1
ATOM 2741 C CA . LYS A 1 346 ? 25.673 0.728 -3.331 1.00 35.03 346 LYS A CA 1
ATOM 2742 C C . LYS A 1 346 ? 24.242 0.228 -3.042 1.00 35.03 346 LYS A C 1
ATOM 2744 O O . LYS A 1 346 ? 23.328 0.528 -3.807 1.00 35.03 346 LYS A O 1
ATOM 2749 N N . SER A 1 347 ? 24.009 -0.521 -1.963 1.00 39.09 347 SER A N 1
ATOM 2750 C CA . SER A 1 347 ? 22.738 -1.214 -1.694 1.00 39.09 347 SER A CA 1
ATOM 2751 C C . SER A 1 347 ? 22.115 -0.950 -0.311 1.00 39.09 347 SER A C 1
ATOM 2753 O O . SER A 1 347 ? 21.307 -1.738 0.165 1.00 39.09 347 SER A O 1
ATOM 2755 N N . ASN A 1 348 ? 22.390 0.196 0.319 1.00 46.88 348 ASN A N 1
ATOM 2756 C CA . ASN A 1 348 ? 21.857 0.556 1.647 1.00 46.88 348 ASN A CA 1
ATOM 2757 C C . ASN A 1 348 ? 20.360 0.972 1.689 1.00 46.88 348 ASN A C 1
ATOM 2759 O O . ASN A 1 348 ? 19.970 1.789 2.525 1.00 46.88 348 ASN A O 1
ATOM 2763 N N . VAL A 1 349 ? 19.489 0.442 0.818 1.00 56.06 349 VAL A N 1
ATOM 2764 C CA . VAL A 1 349 ? 18.032 0.620 0.998 1.00 56.06 349 VAL A CA 1
ATOM 2765 C C . VAL A 1 349 ? 17.533 -0.469 1.956 1.00 56.06 349 VAL A C 1
ATOM 2767 O O . VAL A 1 349 ? 17.691 -1.649 1.645 1.00 56.06 349 VAL A O 1
ATOM 2770 N N . PRO A 1 350 ? 16.927 -0.117 3.107 1.00 59.16 350 PRO A N 1
ATOM 2771 C CA . PRO A 1 350 ? 16.436 -1.098 4.068 1.00 59.16 350 PRO A CA 1
ATOM 2772 C C . PRO A 1 350 ? 15.445 -2.067 3.410 1.00 59.16 350 PRO A C 1
ATOM 2774 O O . PRO A 1 350 ? 14.425 -1.647 2.863 1.00 59.16 350 PRO A O 1
ATOM 2777 N N . LEU A 1 351 ? 15.713 -3.374 3.482 1.00 66.38 351 LEU A N 1
ATOM 2778 C CA . LEU A 1 351 ? 14.794 -4.391 2.968 1.00 66.38 351 LEU A CA 1
ATOM 2779 C C . LEU A 1 351 ? 13.576 -4.489 3.893 1.00 66.38 351 LEU A C 1
ATOM 2781 O O . LEU A 1 351 ? 13.677 -5.016 5.003 1.00 66.38 351 LEU A O 1
ATOM 2785 N N . LEU A 1 352 ? 12.425 -3.990 3.439 1.00 78.81 352 LEU A N 1
ATOM 2786 C CA . LEU A 1 352 ? 11.149 -4.097 4.151 1.00 78.81 352 LEU A CA 1
ATOM 2787 C C . LEU A 1 352 ? 10.328 -5.296 3.652 1.00 78.81 352 LEU A C 1
ATOM 2789 O O . LEU A 1 352 ? 10.516 -5.807 2.541 1.00 78.81 352 LEU A O 1
ATOM 2793 N N . ARG A 1 353 ? 9.418 -5.806 4.490 1.00 83.06 353 ARG A N 1
ATOM 2794 C CA . ARG A 1 353 ? 8.433 -6.820 4.070 1.00 83.06 353 ARG A CA 1
ATOM 2795 C C . ARG A 1 353 ? 7.306 -6.136 3.280 1.00 83.06 353 ARG A C 1
ATOM 2797 O O . ARG A 1 353 ? 6.613 -5.318 3.879 1.00 83.06 353 ARG A O 1
ATOM 2804 N N . PRO A 1 354 ? 7.087 -6.463 1.989 1.00 85.38 354 PRO A N 1
ATOM 2805 C CA . PRO A 1 354 ? 6.150 -5.722 1.138 1.00 85.38 354 PRO A CA 1
ATOM 2806 C C . PRO A 1 354 ? 4.705 -5.744 1.642 1.00 85.38 354 PRO A C 1
ATOM 2808 O O . PRO A 1 354 ? 4.049 -4.712 1.653 1.00 85.38 354 PRO A O 1
ATOM 2811 N N . GLN A 1 355 ? 4.221 -6.899 2.111 1.00 89.12 355 GLN A N 1
ATOM 2812 C CA . GLN A 1 355 ? 2.852 -7.031 2.613 1.00 89.12 355 GLN A CA 1
ATOM 2813 C C . GLN A 1 355 ? 2.608 -6.172 3.862 1.00 89.12 355 GLN A C 1
ATOM 2815 O O . GLN A 1 355 ? 1.632 -5.428 3.907 1.00 89.12 355 GLN A O 1
ATOM 2820 N N . ASP A 1 356 ? 3.500 -6.244 4.858 1.00 89.81 356 ASP A N 1
ATOM 2821 C CA . ASP A 1 356 ? 3.381 -5.436 6.077 1.00 89.81 356 ASP A CA 1
ATOM 2822 C C . ASP A 1 356 ? 3.572 -3.935 5.757 1.00 89.81 356 ASP A C 1
ATOM 2824 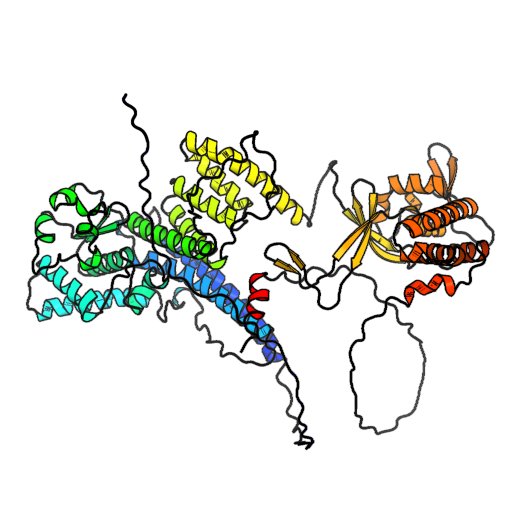O O . ASP A 1 356 ? 2.844 -3.096 6.278 1.00 89.81 356 ASP A O 1
ATOM 2828 N N . LEU A 1 357 ? 4.488 -3.577 4.844 1.00 91.25 357 LEU A N 1
ATOM 2829 C CA . LEU A 1 357 ? 4.658 -2.191 4.389 1.00 91.25 357 LEU A CA 1
ATOM 2830 C C . LEU A 1 357 ? 3.390 -1.664 3.707 1.00 91.25 357 LEU A C 1
ATOM 2832 O O . LEU A 1 357 ? 2.962 -0.548 3.988 1.00 91.25 357 LEU A O 1
ATOM 2836 N N . ARG A 1 358 ? 2.7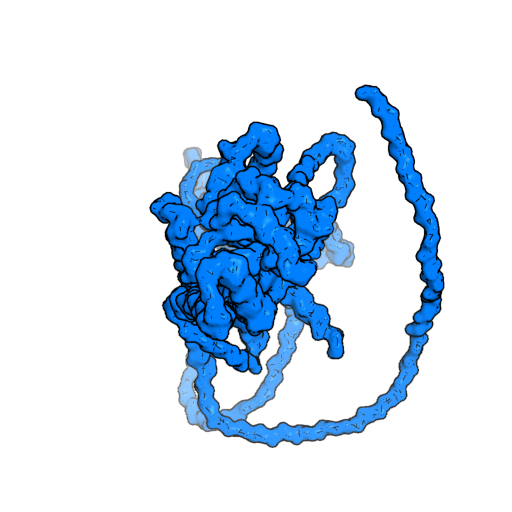50 -2.469 2.850 1.00 94.06 358 ARG A N 1
ATOM 2837 C CA . ARG A 1 358 ? 1.511 -2.072 2.174 1.00 94.06 358 ARG A CA 1
ATOM 2838 C C . ARG A 1 358 ? 0.363 -1.866 3.160 1.00 94.06 358 ARG A C 1
ATOM 2840 O O . ARG A 1 358 ? -0.374 -0.900 3.000 1.00 94.06 358 ARG A O 1
ATOM 2847 N N . LEU A 1 359 ? 0.249 -2.697 4.198 1.00 94.19 359 LEU A N 1
ATOM 2848 C CA . LEU A 1 359 ? -0.729 -2.500 5.276 1.00 94.19 359 LEU A CA 1
ATOM 2849 C C . LEU A 1 359 ? -0.465 -1.209 6.072 1.00 94.19 359 LEU A C 1
ATOM 2851 O O . LEU A 1 359 ? -1.407 -0.494 6.411 1.00 94.19 359 LEU A O 1
ATOM 2855 N N . ALA A 1 360 ? 0.804 -0.865 6.325 1.00 94.62 360 ALA A N 1
ATOM 2856 C CA . ALA A 1 360 ? 1.162 0.413 6.947 1.00 94.62 360 ALA A CA 1
ATOM 2857 C C . ALA A 1 360 ? 0.761 1.606 6.058 1.00 94.62 360 ALA A C 1
ATOM 2859 O O . ALA A 1 360 ? 0.147 2.558 6.544 1.00 94.62 360 ALA A O 1
ATOM 2860 N N . ILE A 1 361 ? 1.026 1.514 4.748 1.00 95.25 361 ILE A N 1
ATOM 2861 C CA . ILE A 1 361 ? 0.611 2.518 3.761 1.00 95.25 361 ILE A CA 1
ATOM 2862 C C . ILE A 1 361 ? -0.915 2.663 3.768 1.00 95.25 361 ILE A C 1
ATOM 2864 O O . ILE A 1 361 ? -1.405 3.773 3.941 1.00 95.25 361 ILE A O 1
ATOM 2868 N N . MET A 1 362 ? -1.674 1.569 3.678 1.00 96.25 362 MET A N 1
ATOM 2869 C CA . MET A 1 362 ? -3.144 1.600 3.697 1.00 96.25 362 MET A CA 1
ATOM 2870 C C . MET A 1 362 ? -3.699 2.239 4.980 1.00 96.25 362 MET A C 1
ATOM 2872 O O . MET A 1 362 ? -4.594 3.079 4.909 1.00 96.25 362 MET A O 1
ATOM 2876 N N . ALA A 1 363 ? -3.137 1.920 6.151 1.00 96.25 363 ALA A N 1
ATOM 2877 C CA . ALA A 1 363 ? -3.529 2.561 7.407 1.00 96.25 363 ALA A CA 1
ATOM 2878 C C . ALA A 1 363 ? -3.222 4.072 7.415 1.00 96.25 363 ALA A C 1
ATOM 2880 O O . ALA A 1 363 ? -4.043 4.863 7.882 1.00 96.25 363 ALA A O 1
ATOM 2881 N N . SER A 1 364 ? -2.086 4.488 6.846 1.00 96.19 364 SER A N 1
ATOM 2882 C CA . SER A 1 364 ? -1.726 5.907 6.726 1.00 96.19 364 SER A CA 1
ATOM 2883 C C . SER A 1 364 ? -2.569 6.680 5.714 1.00 96.19 364 SER A C 1
ATOM 2885 O O . SER A 1 364 ? -2.932 7.817 5.993 1.00 96.19 364 SER A O 1
ATOM 2887 N N . GLU A 1 365 ? -2.975 6.057 4.603 1.00 95.75 365 GLU A N 1
ATOM 2888 C CA . GLU A 1 365 ? -3.917 6.656 3.650 1.00 95.75 365 GLU A CA 1
ATOM 2889 C C . GLU A 1 365 ? -5.245 6.984 4.354 1.00 95.75 365 GLU A C 1
ATOM 2891 O O . GLU A 1 365 ? -5.780 8.077 4.200 1.00 95.75 365 GLU A O 1
ATOM 2896 N N . ARG A 1 366 ? -5.761 6.066 5.186 1.00 95.94 366 ARG A N 1
ATOM 2897 C CA . ARG A 1 366 ? -6.995 6.279 5.966 1.00 95.94 366 ARG A CA 1
ATOM 2898 C C . ARG A 1 366 ? -6.841 7.376 7.015 1.00 95.94 366 ARG A C 1
ATOM 2900 O O . ARG A 1 366 ? -7.763 8.162 7.218 1.00 95.94 366 ARG A O 1
ATOM 2907 N N . LEU A 1 367 ? -5.682 7.443 7.665 1.00 94.88 367 LEU A N 1
ATOM 2908 C CA . LEU A 1 367 ? -5.398 8.473 8.658 1.00 94.88 367 LEU A CA 1
ATOM 2909 C C . LEU A 1 367 ? -5.274 9.865 8.012 1.00 94.88 367 LEU A C 1
ATOM 2911 O O . LEU A 1 367 ? -5.767 10.841 8.570 1.00 94.88 367 LEU A O 1
ATOM 2915 N N . LEU A 1 368 ? -4.717 9.953 6.801 1.00 93.56 368 LEU A N 1
ATOM 2916 C CA . LEU A 1 368 ? -4.680 11.191 6.016 1.00 93.56 368 LEU A CA 1
ATOM 2917 C C . LEU A 1 368 ? -6.066 11.658 5.556 1.00 93.56 368 LEU A C 1
ATOM 2919 O O . LEU A 1 368 ? -6.274 12.861 5.422 1.00 93.56 368 LEU A O 1
ATOM 2923 N N . ILE A 1 369 ? -7.026 10.747 5.352 1.00 92.38 369 ILE A N 1
ATOM 2924 C CA . ILE A 1 369 ? -8.426 11.131 5.092 1.00 92.38 369 ILE A CA 1
ATOM 2925 C C . ILE A 1 369 ? -9.021 11.851 6.314 1.00 92.38 369 ILE A C 1
ATOM 2927 O O . ILE A 1 369 ? -9.765 12.815 6.145 1.00 92.38 369 ILE A O 1
ATOM 2931 N N . LEU A 1 370 ? -8.682 11.414 7.534 1.00 91.06 370 LEU A N 1
ATOM 2932 C CA . LEU A 1 370 ? -9.134 12.055 8.775 1.00 91.06 370 LEU A CA 1
ATOM 2933 C C . LEU A 1 370 ? -8.423 13.388 9.039 1.00 91.06 370 LEU A C 1
ATOM 2935 O O . LEU A 1 370 ? -9.056 14.336 9.496 1.00 91.06 370 LEU A O 1
ATOM 2939 N N . GLN A 1 371 ? -7.118 13.459 8.765 1.00 90.00 371 GLN A N 1
ATOM 2940 C CA . GLN A 1 371 ? -6.272 14.610 9.090 1.00 90.00 371 GLN A CA 1
ATOM 2941 C C . GLN A 1 371 ? -5.461 15.085 7.868 1.00 90.00 371 GLN A C 1
ATOM 2943 O O . GLN A 1 371 ? -4.233 14.968 7.851 1.00 90.00 371 GLN A O 1
ATOM 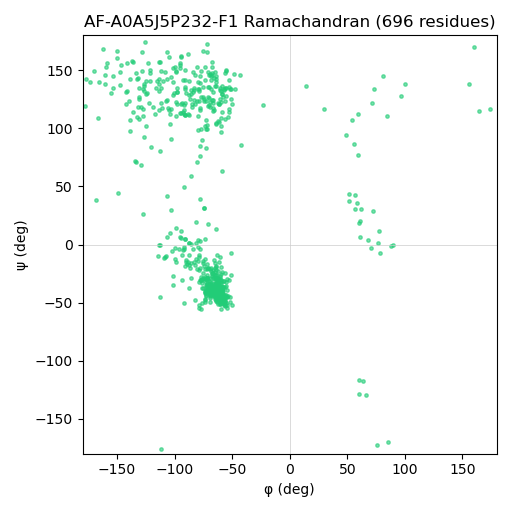2948 N N . PRO A 1 372 ? -6.112 15.657 6.837 1.00 89.62 372 PRO A N 1
ATOM 2949 C CA . PRO A 1 372 ? -5.446 15.996 5.576 1.00 89.62 372 PRO A CA 1
ATOM 2950 C C . PRO A 1 372 ? -4.394 17.107 5.710 1.00 89.62 372 PRO A C 1
ATOM 2952 O O . PRO A 1 372 ? -3.473 17.174 4.896 1.00 89.62 372 PRO A O 1
ATOM 2955 N N . HIS A 1 373 ? -4.510 17.966 6.725 1.00 88.69 373 HIS A N 1
ATOM 2956 C CA . HIS A 1 373 ? -3.599 19.092 6.966 1.00 88.69 373 HIS A CA 1
ATOM 2957 C C . HIS A 1 373 ? -2.431 18.748 7.900 1.00 88.69 373 HIS A C 1
ATOM 2959 O O . HIS A 1 373 ? -1.582 19.596 8.158 1.00 88.69 373 HIS A O 1
ATOM 2965 N N . ASN A 1 374 ? -2.370 17.519 8.421 1.00 90.44 374 ASN A N 1
ATOM 2966 C CA . ASN A 1 374 ? -1.293 17.105 9.310 1.00 90.44 374 ASN A CA 1
ATOM 2967 C C . ASN A 1 374 ? -0.041 16.754 8.489 1.00 90.44 374 ASN A C 1
ATOM 2969 O O . ASN A 1 374 ? 0.073 15.661 7.926 1.00 90.44 374 ASN A O 1
ATOM 2973 N N . TRP A 1 375 ? 0.893 17.704 8.405 1.00 91.00 375 TRP A N 1
ATOM 2974 C CA . TRP A 1 375 ? 2.116 17.562 7.616 1.00 91.00 375 TRP A CA 1
ATOM 2975 C C . TRP A 1 375 ? 2.984 16.390 8.093 1.00 91.00 375 TRP A C 1
ATOM 2977 O O . TRP A 1 375 ? 3.506 15.657 7.261 1.00 91.00 375 TRP A O 1
ATOM 2987 N N . ALA A 1 376 ? 3.079 16.134 9.403 1.00 89.94 376 ALA A N 1
ATOM 2988 C CA . ALA A 1 376 ? 3.911 15.055 9.940 1.00 89.94 376 ALA A CA 1
ATOM 2989 C C . ALA A 1 376 ? 3.420 13.677 9.467 1.00 89.94 376 ALA A C 1
ATOM 2991 O O . ALA A 1 376 ? 4.209 12.844 9.024 1.00 89.94 376 ALA A O 1
ATOM 2992 N N . LEU A 1 377 ? 2.099 13.466 9.463 1.00 90.56 377 LEU A N 1
ATOM 2993 C CA . LEU A 1 377 ? 1.497 12.245 8.923 1.00 90.56 377 LEU A CA 1
ATOM 2994 C C . LEU A 1 377 ? 1.719 12.103 7.416 1.00 90.56 377 LEU A C 1
ATOM 2996 O O . LEU A 1 377 ? 1.943 10.996 6.920 1.00 90.56 377 LEU A O 1
ATOM 3000 N N . ARG A 1 378 ? 1.665 13.217 6.679 1.00 92.25 378 ARG A N 1
ATOM 3001 C CA . ARG A 1 378 ? 1.880 13.224 5.229 1.00 92.25 378 ARG A CA 1
ATOM 3002 C C . ARG A 1 378 ? 3.334 12.945 4.869 1.00 92.25 378 ARG A C 1
ATOM 3004 O O . ARG A 1 378 ? 3.586 12.164 3.952 1.00 92.25 378 ARG A O 1
ATOM 3011 N N . ARG A 1 379 ? 4.278 13.503 5.630 1.00 91.69 379 ARG A N 1
ATOM 3012 C CA . ARG A 1 379 ? 5.705 13.179 5.546 1.00 91.69 379 ARG A CA 1
ATOM 3013 C C . ARG A 1 379 ? 5.910 11.681 5.713 1.00 91.69 379 ARG A C 1
ATOM 3015 O O . ARG A 1 379 ? 6.481 11.032 4.842 1.00 91.69 379 ARG A O 1
ATOM 3022 N N . ASP A 1 380 ? 5.398 11.128 6.806 1.00 90.94 380 ASP A N 1
ATOM 3023 C CA . ASP A 1 380 ? 5.541 9.717 7.151 1.00 90.94 380 ASP A CA 1
ATOM 3024 C C . ASP A 1 380 ? 4.936 8.799 6.068 1.00 90.94 380 ASP A C 1
ATOM 3026 O O . ASP A 1 380 ? 5.551 7.806 5.668 1.00 90.94 380 ASP A O 1
ATOM 3030 N N . HIS A 1 381 ? 3.772 9.162 5.517 1.00 94.12 381 HIS A N 1
ATOM 3031 C CA . HIS A 1 381 ? 3.162 8.487 4.367 1.00 94.12 381 HIS A CA 1
ATOM 3032 C C . HIS A 1 381 ? 4.044 8.544 3.107 1.00 94.12 381 HIS A C 1
ATOM 3034 O O . HIS A 1 381 ? 4.311 7.509 2.489 1.00 94.12 381 HIS A O 1
ATOM 3040 N N . GLY A 1 382 ? 4.559 9.727 2.759 1.00 92.00 382 GLY A N 1
ATOM 3041 C CA . GLY A 1 382 ? 5.484 9.920 1.641 1.00 92.00 382 GLY A CA 1
ATOM 3042 C C . GLY A 1 382 ? 6.766 9.093 1.781 1.00 92.00 382 GLY A C 1
ATOM 3043 O O . GLY A 1 382 ? 7.223 8.478 0.815 1.00 92.00 382 GLY A O 1
ATOM 3044 N N . MET A 1 383 ? 7.294 8.978 3.002 1.00 89.25 383 MET A N 1
ATOM 3045 C CA . MET A 1 383 ? 8.442 8.121 3.305 1.00 89.25 383 MET A CA 1
ATOM 3046 C C . MET A 1 383 ? 8.125 6.634 3.117 1.00 89.25 383 MET A C 1
ATOM 3048 O O . MET A 1 383 ? 8.929 5.904 2.532 1.00 89.25 383 MET A O 1
ATOM 3052 N N . MET A 1 384 ? 6.950 6.162 3.544 1.00 90.12 384 MET A N 1
ATOM 3053 C CA . MET A 1 384 ? 6.534 4.777 3.289 1.00 90.12 384 MET A CA 1
ATOM 3054 C C . MET A 1 384 ? 6.403 4.479 1.787 1.00 90.12 384 MET A C 1
ATOM 3056 O O . MET A 1 384 ? 6.836 3.415 1.342 1.00 90.12 384 MET A O 1
ATOM 3060 N N . LEU A 1 385 ? 5.881 5.422 0.993 1.00 90.50 385 LEU A N 1
ATOM 3061 C CA . LEU A 1 385 ? 5.818 5.307 -0.471 1.00 90.50 385 LEU A CA 1
ATOM 3062 C C . LEU A 1 385 ? 7.213 5.259 -1.108 1.00 90.50 385 LEU A C 1
ATOM 3064 O O . LEU A 1 385 ? 7.440 4.471 -2.030 1.00 90.50 385 LEU A O 1
ATOM 3068 N N . TYR A 1 386 ? 8.163 6.045 -0.590 1.00 86.62 386 TYR A N 1
ATOM 3069 C CA . TYR A 1 386 ? 9.565 5.987 -1.004 1.00 86.62 386 TYR A CA 1
ATOM 3070 C C . TYR A 1 386 ? 10.164 4.594 -0.771 1.00 86.62 386 TYR A C 1
ATOM 3072 O O . TYR A 1 386 ? 10.740 4.012 -1.695 1.00 86.62 386 TYR A O 1
ATOM 3080 N N . TYR A 1 387 ? 9.982 4.020 0.422 1.00 84.19 387 TYR A N 1
ATOM 3081 C CA . TYR A 1 387 ? 10.463 2.667 0.710 1.00 84.19 387 TYR A CA 1
ATOM 3082 C C . TYR A 1 387 ? 9.742 1.589 -0.109 1.00 84.19 387 TYR A C 1
ATOM 3084 O O . TYR A 1 387 ? 10.345 0.564 -0.425 1.00 84.19 387 TYR A O 1
ATOM 3092 N N . ASN A 1 388 ? 8.490 1.829 -0.515 1.00 85.31 388 ASN A N 1
ATOM 3093 C CA . ASN A 1 388 ? 7.763 0.961 -1.446 1.00 85.31 388 ASN A CA 1
ATOM 3094 C C . ASN A 1 388 ? 8.181 1.155 -2.918 1.00 85.31 388 ASN A C 1
ATOM 3096 O O . ASN A 1 388 ? 7.618 0.521 -3.806 1.00 85.31 388 ASN A O 1
ATOM 3100 N N . ARG A 1 389 ? 9.170 2.023 -3.186 1.00 82.44 389 ARG A N 1
ATOM 3101 C CA . ARG A 1 389 ? 9.670 2.403 -4.521 1.00 82.44 389 ARG A CA 1
ATOM 3102 C C . ARG A 1 389 ? 8.619 3.062 -5.422 1.00 82.44 389 ARG A C 1
ATOM 3104 O O . ARG A 1 389 ? 8.800 3.147 -6.635 1.00 82.44 389 ARG A O 1
ATOM 3111 N N . GLU A 1 390 ? 7.545 3.593 -4.846 1.00 84.62 390 GLU A N 1
ATOM 3112 C CA . GLU A 1 390 ? 6.526 4.359 -5.567 1.00 84.62 390 GLU A CA 1
ATOM 3113 C C . GLU A 1 390 ? 6.942 5.834 -5.667 1.00 84.62 390 GLU A C 1
ATOM 3115 O O . GLU A 1 390 ? 6.239 6.729 -5.199 1.00 84.62 390 GLU A O 1
ATOM 3120 N N . TYR A 1 391 ? 8.103 6.102 -6.281 1.00 85.12 391 TYR A N 1
ATOM 3121 C CA . TYR A 1 391 ? 8.737 7.429 -6.286 1.00 85.12 391 TYR A CA 1
ATOM 3122 C C . TYR A 1 391 ? 7.825 8.537 -6.825 1.00 85.12 391 TYR A C 1
ATOM 3124 O O . TYR A 1 391 ? 7.835 9.643 -6.301 1.00 85.12 391 TYR A O 1
ATOM 3132 N N . GLY A 1 392 ? 6.989 8.239 -7.826 1.00 85.12 392 GLY A N 1
ATOM 3133 C CA . GLY A 1 392 ? 6.020 9.202 -8.355 1.00 85.12 392 GLY A CA 1
ATOM 3134 C C . GLY A 1 392 ? 5.005 9.675 -7.311 1.00 85.12 392 GLY A C 1
ATOM 3135 O O . GLY A 1 392 ? 4.760 10.874 -7.207 1.00 85.12 392 GLY A O 1
ATOM 3136 N N . LYS A 1 393 ? 4.463 8.748 -6.511 1.00 89.75 393 LYS A N 1
ATOM 3137 C CA . LYS A 1 393 ? 3.525 9.078 -5.430 1.00 89.75 393 LYS A CA 1
ATOM 3138 C C . LYS A 1 393 ? 4.246 9.694 -4.232 1.00 89.75 393 LYS A C 1
ATOM 3140 O O . LYS A 1 393 ? 3.733 10.634 -3.643 1.00 89.75 393 LYS A O 1
ATOM 3145 N N . ALA A 1 394 ? 5.448 9.211 -3.908 1.00 90.38 394 ALA A N 1
ATOM 3146 C CA . ALA A 1 394 ? 6.264 9.760 -2.826 1.00 90.38 394 ALA A CA 1
ATOM 3147 C C . ALA A 1 394 ? 6.602 11.239 -3.064 1.00 90.38 394 ALA A C 1
ATOM 3149 O O . ALA A 1 394 ? 6.427 12.053 -2.166 1.00 90.38 394 ALA A O 1
ATOM 3150 N N . VAL A 1 395 ? 7.015 11.592 -4.288 1.00 90.19 395 VAL A N 1
ATOM 3151 C CA . VAL A 1 395 ? 7.228 12.987 -4.700 1.00 90.19 395 VAL A CA 1
ATOM 3152 C C . VAL A 1 395 ? 5.960 13.805 -4.493 1.00 90.19 395 VAL A C 1
ATOM 3154 O O . VAL A 1 395 ? 6.009 14.828 -3.827 1.00 90.19 395 VAL A O 1
ATOM 3157 N N . GLN A 1 396 ? 4.821 13.342 -5.015 1.00 90.75 396 GLN A N 1
ATOM 3158 C CA . GLN A 1 396 ? 3.557 14.070 -4.899 1.00 90.75 396 GLN A CA 1
ATOM 3159 C C . GLN A 1 396 ? 3.192 14.352 -3.434 1.00 90.75 396 GLN A C 1
ATOM 3161 O O . GLN A 1 396 ? 2.884 15.489 -3.085 1.00 90.75 396 GLN A O 1
ATOM 3166 N N . GLU A 1 397 ? 3.252 13.334 -2.577 1.00 92.19 397 GLU A N 1
ATOM 3167 C CA . GLU A 1 397 ? 2.880 13.469 -1.169 1.00 92.19 397 GLU A CA 1
ATOM 3168 C C . GLU A 1 397 ? 3.858 14.342 -0.381 1.00 92.19 397 GLU A C 1
ATOM 3170 O O . GLU A 1 397 ? 3.424 15.177 0.412 1.00 92.19 397 GLU A O 1
ATOM 3175 N N . LEU A 1 398 ? 5.165 14.212 -0.624 1.00 91.44 398 LEU A N 1
ATOM 3176 C CA . LEU A 1 398 ? 6.176 15.028 0.050 1.00 91.44 398 LEU A CA 1
ATOM 3177 C C . LEU A 1 398 ? 6.167 16.483 -0.440 1.00 91.44 398 LEU A C 1
ATOM 3179 O O . LEU A 1 398 ? 6.336 17.385 0.372 1.00 91.44 398 LEU A O 1
ATOM 3183 N N . SER A 1 399 ? 5.868 16.742 -1.716 1.00 90.56 399 SER A N 1
ATOM 3184 C CA . SER A 1 399 ? 5.648 18.106 -2.215 1.00 90.56 399 SER A CA 1
ATOM 3185 C C . SER A 1 399 ? 4.446 18.775 -1.551 1.00 90.56 399 SER A C 1
ATOM 3187 O O . SER A 1 399 ? 4.530 19.934 -1.156 1.00 90.56 399 SER A O 1
ATOM 3189 N N . ILE A 1 400 ? 3.337 18.047 -1.375 1.00 90.81 400 ILE A N 1
ATOM 3190 C CA . ILE A 1 400 ? 2.179 18.563 -0.631 1.00 90.81 400 ILE A CA 1
ATOM 3191 C C . ILE A 1 400 ? 2.540 18.745 0.849 1.00 90.81 400 ILE A C 1
ATOM 3193 O O . ILE A 1 400 ? 2.115 19.717 1.464 1.00 90.81 400 ILE A O 1
ATOM 3197 N N . CYS A 1 401 ? 3.333 17.840 1.427 1.00 91.38 401 CYS A N 1
ATOM 3198 C CA . CYS A 1 401 ? 3.804 17.952 2.805 1.00 91.38 401 CYS A CA 1
ATOM 3199 C C . CYS A 1 401 ? 4.563 19.260 3.048 1.00 91.38 401 CYS A C 1
ATOM 3201 O O . CYS A 1 401 ? 4.264 19.936 4.028 1.00 91.38 401 CYS A O 1
ATOM 3203 N N . MET A 1 402 ? 5.479 19.643 2.152 1.00 90.56 402 MET A N 1
ATOM 3204 C CA . MET A 1 402 ? 6.235 20.899 2.269 1.00 90.56 402 MET A CA 1
ATOM 3205 C C . MET A 1 402 ? 5.326 22.135 2.295 1.00 90.56 402 MET A C 1
ATOM 3207 O O . MET A 1 402 ? 5.642 23.101 2.972 1.00 90.56 402 MET A O 1
ATOM 3211 N N . ALA A 1 403 ? 4.161 22.093 1.637 1.00 89.62 403 ALA A N 1
ATOM 3212 C CA . ALA A 1 403 ? 3.204 23.202 1.658 1.00 89.62 403 ALA A CA 1
ATOM 3213 C C . ALA A 1 403 ? 2.482 23.385 3.011 1.00 89.62 403 ALA A C 1
ATOM 3215 O O . ALA A 1 403 ? 1.926 24.451 3.261 1.00 89.62 403 ALA A O 1
ATOM 3216 N N . PHE A 1 404 ? 2.455 22.355 3.865 1.00 88.75 404 PHE A N 1
ATOM 3217 C CA . PHE A 1 404 ? 1.836 22.395 5.199 1.00 88.75 404 PHE A CA 1
ATOM 3218 C C . PHE A 1 404 ? 2.857 22.365 6.348 1.00 88.75 404 PHE A C 1
ATOM 3220 O O . PHE A 1 404 ? 2.470 22.539 7.505 1.00 88.75 404 PHE A O 1
ATOM 3227 N N . ALA A 1 405 ? 4.127 22.080 6.055 1.00 89.50 405 ALA A N 1
ATOM 3228 C CA . ALA A 1 405 ? 5.187 21.968 7.048 1.00 89.50 405 ALA A CA 1
ATOM 3229 C C . ALA A 1 405 ? 5.715 23.355 7.468 1.00 89.50 405 ALA A C 1
ATOM 3231 O O . ALA A 1 405 ? 5.659 24.295 6.675 1.00 89.50 405 ALA A O 1
ATOM 3232 N N . PRO A 1 406 ? 6.248 23.498 8.697 1.00 91.19 406 PRO A N 1
ATOM 3233 C CA . PRO A 1 406 ? 7.043 24.664 9.078 1.00 91.19 406 PRO A CA 1
ATOM 3234 C C . PRO A 1 406 ? 8.228 24.866 8.123 1.00 91.19 406 PRO A C 1
ATOM 3236 O O . PRO A 1 406 ? 8.762 23.884 7.608 1.00 91.19 406 PRO A O 1
ATOM 3239 N N . GLU A 1 407 ? 8.666 26.114 7.936 1.00 86.12 407 GLU A N 1
ATOM 3240 C CA . GLU A 1 407 ? 9.756 26.467 7.005 1.00 86.12 407 GLU A CA 1
ATOM 3241 C C . GLU A 1 407 ? 11.022 25.626 7.250 1.00 86.12 407 GLU A C 1
ATOM 3243 O O . GLU A 1 407 ? 11.547 25.026 6.317 1.00 86.12 407 GLU A O 1
ATOM 3248 N N . GLU A 1 408 ? 11.424 25.462 8.514 1.00 86.94 408 GLU A N 1
ATOM 3249 C CA . GLU A 1 408 ? 12.594 24.666 8.918 1.00 86.94 408 GLU A CA 1
ATOM 3250 C C . GLU A 1 408 ? 12.519 23.195 8.457 1.00 86.94 408 GLU A C 1
ATOM 3252 O O . GLU A 1 408 ? 13.510 22.610 8.026 1.00 86.94 408 GLU A O 1
ATOM 3257 N N . GLU A 1 409 ? 11.337 22.576 8.526 1.00 85.56 409 GLU A N 1
ATOM 3258 C CA . GLU A 1 409 ? 11.129 21.179 8.113 1.00 85.56 409 GLU A CA 1
ATOM 3259 C C . GLU A 1 409 ? 11.011 21.056 6.587 1.00 85.56 409 GLU A C 1
ATOM 3261 O O . GLU A 1 409 ? 11.436 20.056 6.001 1.00 85.56 409 GLU A O 1
ATOM 3266 N N . ALA A 1 410 ? 10.454 22.075 5.925 1.00 86.19 410 ALA A N 1
ATOM 3267 C CA . ALA A 1 410 ? 10.369 22.133 4.471 1.00 86.19 410 ALA A CA 1
ATOM 3268 C C . ALA A 1 410 ? 11.762 22.253 3.830 1.00 86.19 410 ALA A C 1
ATOM 3270 O O . ALA A 1 410 ? 12.048 21.515 2.886 1.00 86.19 410 ALA A O 1
ATOM 3271 N N . GLU A 1 411 ? 12.649 23.082 4.392 1.00 84.94 411 GLU A N 1
ATOM 3272 C CA . GLU A 1 411 ? 14.046 23.220 3.949 1.00 84.94 411 GLU A CA 1
ATOM 3273 C C . GLU A 1 411 ? 14.820 21.891 4.037 1.00 84.94 411 GLU A C 1
ATOM 3275 O O . GLU A 1 411 ? 15.635 21.576 3.169 1.00 84.94 411 GLU A O 1
ATOM 3280 N N . ILE A 1 412 ? 14.539 21.060 5.049 1.00 85.69 412 ILE A N 1
ATOM 3281 C CA . ILE A 1 412 ? 15.151 19.726 5.186 1.00 85.69 412 ILE A CA 1
ATOM 3282 C C . ILE A 1 412 ? 14.603 18.748 4.133 1.00 85.69 412 ILE A C 1
ATOM 3284 O O . ILE A 1 412 ? 15.332 17.882 3.634 1.00 85.69 412 ILE A O 1
ATOM 3288 N N . LEU A 1 413 ? 13.313 18.847 3.804 1.00 84.06 413 LEU A N 1
ATOM 3289 C CA . LEU A 1 413 ? 12.646 17.953 2.854 1.00 84.06 413 LEU A CA 1
ATOM 3290 C C . LEU A 1 413 ? 12.966 18.282 1.392 1.00 84.06 413 LEU A C 1
ATOM 3292 O O . LEU A 1 413 ? 13.003 17.361 0.571 1.00 84.06 413 LEU A O 1
ATOM 3296 N N . GLU A 1 414 ? 13.221 19.546 1.060 1.00 85.69 414 GLU A N 1
ATOM 3297 C CA . GLU A 1 414 ? 13.406 20.017 -0.317 1.00 85.69 414 GLU A CA 1
ATOM 3298 C C . GLU A 1 414 ? 14.524 19.263 -1.074 1.00 85.69 414 GLU A C 1
ATOM 3300 O O . GLU A 1 414 ? 14.208 18.630 -2.092 1.00 85.69 414 GLU A O 1
ATOM 3305 N N . PRO A 1 415 ? 15.770 19.142 -0.562 1.00 85.94 415 PRO A N 1
ATOM 3306 C CA . PRO A 1 415 ? 16.826 18.381 -1.242 1.00 85.94 415 PRO A CA 1
ATOM 3307 C C . PRO A 1 415 ? 16.478 16.897 -1.428 1.00 85.94 415 PRO A C 1
ATOM 3309 O O . PRO A 1 415 ? 16.909 16.238 -2.382 1.00 85.94 415 PRO A O 1
ATOM 3312 N N . PHE A 1 416 ? 15.696 16.329 -0.506 1.00 83.00 416 PHE A N 1
ATOM 3313 C CA . PHE A 1 416 ? 15.259 14.939 -0.594 1.00 83.00 416 PHE A CA 1
ATOM 3314 C C . PHE A 1 416 ? 14.201 14.746 -1.688 1.00 83.00 416 PHE A C 1
ATOM 3316 O O . PHE A 1 416 ? 14.266 13.768 -2.440 1.00 83.00 416 PHE A O 1
ATOM 3323 N N . VAL A 1 417 ? 13.262 15.685 -1.823 1.00 86.31 417 VAL A N 1
ATOM 3324 C CA . VAL A 1 417 ? 12.251 15.681 -2.889 1.00 86.31 417 VAL A CA 1
ATOM 3325 C C . VAL A 1 417 ? 12.899 15.892 -4.259 1.00 86.31 417 VAL A C 1
ATOM 3327 O O . VAL A 1 417 ? 12.568 15.163 -5.197 1.00 86.31 417 VAL A O 1
ATOM 3330 N N . GLU A 1 418 ? 13.883 16.787 -4.382 1.00 82.88 418 GLU A N 1
ATOM 3331 C CA . GLU A 1 418 ? 14.676 16.950 -5.610 1.00 82.88 418 GLU A CA 1
ATOM 3332 C C . GLU A 1 418 ? 15.374 15.645 -6.016 1.00 82.88 418 GLU A C 1
ATOM 3334 O O . GLU A 1 418 ? 15.279 15.188 -7.160 1.00 82.88 418 GLU A O 1
ATOM 3339 N N . LYS A 1 419 ? 16.008 14.965 -5.055 1.00 80.06 419 LYS A N 1
ATOM 3340 C CA . LYS A 1 419 ? 16.617 13.652 -5.294 1.00 80.06 419 LYS A CA 1
ATOM 3341 C C . LYS A 1 419 ? 15.583 12.603 -5.714 1.00 80.06 419 LYS A C 1
ATOM 3343 O O . LYS A 1 419 ? 15.857 11.776 -6.586 1.00 80.06 419 LYS A O 1
ATOM 3348 N N . LEU A 1 420 ? 14.391 12.615 -5.120 1.00 79.44 420 LEU A N 1
ATOM 3349 C CA . LEU A 1 420 ? 13.296 11.727 -5.512 1.00 79.44 420 LEU A CA 1
ATOM 3350 C C . LEU A 1 420 ? 12.798 12.003 -6.932 1.00 79.44 420 LEU A C 1
ATOM 3352 O O . LEU A 1 420 ? 12.496 11.051 -7.655 1.00 79.44 420 LEU A O 1
ATOM 3356 N N . HIS A 1 421 ? 12.758 13.267 -7.359 1.00 77.88 421 HIS A N 1
ATOM 3357 C CA . HIS A 1 421 ? 12.465 13.631 -8.744 1.00 77.88 421 HIS A CA 1
ATOM 3358 C C . HIS A 1 421 ? 13.476 13.013 -9.716 1.00 77.88 421 HIS A C 1
ATOM 3360 O O . HIS A 1 421 ? 13.066 12.453 -10.735 1.00 77.88 421 HIS A O 1
ATOM 3366 N N . LEU A 1 422 ? 14.769 13.022 -9.377 1.00 72.88 422 LEU A N 1
ATOM 3367 C CA . LEU A 1 422 ? 15.802 12.356 -10.177 1.00 72.88 422 LEU A CA 1
ATOM 3368 C C . LEU A 1 422 ? 15.587 10.833 -10.228 1.00 72.88 422 LEU A C 1
ATOM 3370 O O . LEU A 1 422 ? 15.563 10.251 -11.311 1.00 72.88 422 LEU A O 1
ATOM 3374 N N . MET A 1 423 ? 15.313 10.186 -9.089 1.00 72.38 423 MET A N 1
ATOM 3375 C CA . MET A 1 423 ? 15.026 8.739 -9.041 1.00 72.38 423 MET A CA 1
ATOM 3376 C C . MET A 1 423 ? 13.742 8.356 -9.805 1.00 72.38 423 MET A C 1
ATOM 3378 O O . MET A 1 423 ? 13.652 7.282 -10.412 1.00 72.38 423 MET A O 1
ATOM 3382 N N . ARG A 1 424 ? 12.732 9.236 -9.828 1.00 73.81 424 ARG A N 1
ATOM 3383 C CA . ARG A 1 424 ? 11.531 9.079 -10.665 1.00 73.81 424 ARG A CA 1
ATOM 3384 C C . ARG A 1 424 ? 11.882 9.110 -12.155 1.00 73.81 424 ARG A C 1
ATOM 3386 O O . ARG A 1 424 ? 11.329 8.318 -12.918 1.00 73.81 424 ARG A O 1
ATOM 3393 N N . LEU A 1 425 ? 12.771 10.007 -12.579 1.00 63.03 425 LEU A N 1
ATOM 3394 C CA . LEU A 1 425 ? 13.212 10.092 -13.974 1.00 63.03 425 LEU A CA 1
ATOM 3395 C C . LEU A 1 425 ? 14.007 8.843 -14.377 1.00 63.03 425 LEU A C 1
ATOM 3397 O O . LEU A 1 425 ? 13.683 8.231 -15.391 1.00 63.03 425 LEU A O 1
ATOM 3401 N N . GLU A 1 426 ? 14.928 8.376 -13.531 1.00 56.59 426 GLU A N 1
ATOM 3402 C CA . GLU A 1 426 ? 15.689 7.137 -13.763 1.00 56.59 426 GLU A CA 1
ATOM 3403 C C . GLU A 1 426 ? 14.794 5.887 -13.854 1.00 56.59 426 GLU A C 1
ATOM 3405 O O . GLU A 1 426 ? 15.011 5.006 -14.689 1.00 56.59 426 GLU A O 1
ATOM 3410 N N . SER A 1 427 ? 13.762 5.792 -13.009 1.00 49.97 427 SER A N 1
ATOM 3411 C CA . SER A 1 427 ? 12.782 4.695 -13.070 1.00 49.97 427 SER A CA 1
ATOM 3412 C C . SER A 1 427 ? 11.848 4.803 -14.280 1.00 49.97 427 SER A C 1
ATOM 3414 O O . SER A 1 427 ? 11.463 3.777 -14.841 1.00 49.97 427 SER A O 1
ATOM 3416 N N . SER A 1 428 ? 11.554 6.021 -14.744 1.00 45.53 428 SER A N 1
ATOM 3417 C CA . SER A 1 428 ? 10.791 6.266 -15.977 1.00 45.53 428 SER A CA 1
ATOM 3418 C C . SER A 1 428 ? 11.600 5.940 -17.237 1.00 45.53 428 SER A C 1
ATOM 3420 O O . SER A 1 428 ? 11.034 5.488 -18.228 1.00 45.53 428 SER A O 1
ATOM 3422 N N . TRP A 1 429 ? 12.931 6.062 -17.202 1.00 40.25 429 TRP A N 1
ATOM 3423 C CA . TRP A 1 429 ? 13.801 5.617 -18.300 1.00 40.25 429 TRP A CA 1
ATOM 3424 C C . TRP A 1 429 ? 13.759 4.100 -18.520 1.00 40.25 429 TRP A C 1
ATOM 3426 O O . TRP A 1 429 ? 14.001 3.638 -19.632 1.00 40.25 429 TRP A O 1
ATOM 3436 N N . LYS A 1 430 ? 13.386 3.320 -17.495 1.00 40.12 430 LYS A N 1
ATOM 3437 C CA . LYS A 1 430 ? 13.157 1.871 -17.624 1.00 40.12 430 LYS A CA 1
ATOM 3438 C C . LYS A 1 430 ? 11.784 1.520 -18.210 1.00 40.12 430 LYS A C 1
ATOM 3440 O O . LYS A 1 430 ? 11.630 0.415 -18.718 1.00 40.12 430 LYS A O 1
ATOM 3445 N N . SER A 1 431 ? 10.798 2.422 -18.157 1.00 36.97 431 SER A N 1
ATOM 3446 C CA . SER A 1 431 ? 9.417 2.165 -18.608 1.00 36.97 431 SER A CA 1
ATOM 3447 C C . SER A 1 431 ? 9.025 2.869 -19.913 1.00 36.97 431 SER A C 1
ATOM 3449 O O . SER A 1 431 ? 8.002 2.520 -20.504 1.00 36.97 431 SER A O 1
ATOM 3451 N N . LEU A 1 432 ? 9.840 3.795 -20.431 1.00 36.25 432 LEU A N 1
ATOM 3452 C CA . LEU A 1 432 ? 9.582 4.538 -21.674 1.00 36.25 432 LEU A CA 1
ATOM 3453 C C .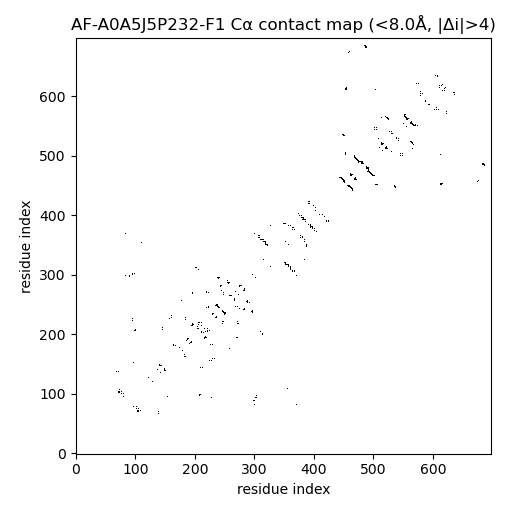 LEU A 1 432 ? 9.875 3.727 -22.958 1.00 36.25 432 LEU A C 1
ATOM 3455 O O . LEU A 1 432 ? 10.382 4.248 -23.947 1.00 36.25 432 LEU A O 1
ATOM 3459 N N . GLY A 1 433 ? 9.540 2.435 -22.956 1.00 35.03 433 GLY A N 1
ATOM 3460 C CA . GLY A 1 433 ? 9.529 1.575 -24.143 1.00 35.03 433 GLY A CA 1
ATOM 3461 C C . GLY A 1 433 ? 8.265 1.714 -25.002 1.00 35.03 433 GLY A C 1
ATOM 3462 O O . GLY A 1 433 ? 8.148 1.023 -26.012 1.00 35.03 433 GLY A O 1
ATOM 3463 N N . HIS A 1 434 ? 7.315 2.586 -24.640 1.00 34.34 434 HIS A N 1
ATOM 3464 C CA . HIS A 1 434 ? 6.047 2.721 -25.360 1.00 34.34 434 HIS A CA 1
ATOM 3465 C C . HIS A 1 434 ? 5.655 4.178 -25.678 1.00 34.34 434 HIS A C 1
ATOM 3467 O O . HIS A 1 434 ? 5.220 4.939 -24.823 1.00 34.34 434 HIS A O 1
ATOM 3473 N N . THR A 1 435 ? 5.737 4.467 -26.986 1.00 28.98 435 THR A N 1
ATOM 3474 C CA . THR A 1 435 ? 5.006 5.457 -27.813 1.00 28.98 435 THR A CA 1
ATOM 3475 C C . THR A 1 435 ? 5.287 6.965 -27.659 1.00 28.98 435 THR A C 1
ATOM 3477 O O . THR A 1 435 ? 5.095 7.564 -26.611 1.00 28.98 435 THR A O 1
ATOM 3480 N N . VAL A 1 436 ? 5.682 7.566 -28.795 1.00 33.31 436 VAL A N 1
ATOM 3481 C CA . VAL A 1 436 ? 5.944 9.000 -29.084 1.00 33.31 436 VAL A CA 1
ATOM 3482 C C . VAL A 1 436 ? 4.672 9.660 -29.678 1.00 33.31 436 VAL A C 1
ATOM 3484 O O . VAL A 1 436 ? 3.819 8.908 -30.157 1.00 33.31 436 VAL A O 1
ATOM 3487 N N . PRO A 1 437 ? 4.504 11.007 -29.711 1.00 35.12 437 PRO A N 1
ATOM 3488 C CA . PRO A 1 437 ? 5.177 11.889 -30.698 1.00 35.12 437 PRO A CA 1
ATOM 3489 C C . PRO A 1 437 ? 5.636 13.246 -30.095 1.00 35.12 437 PRO A C 1
ATOM 3491 O O . PRO A 1 437 ? 4.898 13.896 -29.371 1.00 35.12 437 PRO A O 1
ATOM 3494 N N . GLY A 1 438 ? 6.870 13.703 -30.313 1.00 25.72 438 GLY A N 1
ATOM 3495 C CA . GLY A 1 438 ? 7.248 14.520 -31.469 1.00 25.72 438 GLY A CA 1
ATOM 3496 C C . GLY A 1 438 ? 8.493 15.364 -31.125 1.00 25.72 438 GLY A C 1
ATOM 3497 O O . GLY A 1 438 ? 8.578 15.852 -30.008 1.00 25.72 438 GLY A O 1
ATOM 3498 N N . ALA A 1 439 ? 9.438 15.458 -32.074 1.00 32.16 439 ALA A N 1
ATOM 3499 C CA . ALA A 1 439 ? 10.480 16.487 -32.283 1.00 32.16 439 ALA A CA 1
ATOM 3500 C C . ALA A 1 439 ? 11.028 17.237 -31.036 1.00 32.16 439 ALA A C 1
ATOM 3502 O O . ALA A 1 439 ? 10.317 18.019 -30.423 1.00 32.16 439 ALA A O 1
ATOM 3503 N N . ASN A 1 440 ? 12.300 17.158 -30.636 1.00 30.44 440 ASN A N 1
ATOM 3504 C CA . ASN A 1 440 ? 13.524 17.315 -31.427 1.00 30.44 440 ASN A CA 1
ATOM 3505 C C . ASN A 1 440 ? 14.748 16.969 -30.549 1.00 30.44 440 ASN A C 1
ATOM 3507 O O . ASN A 1 440 ? 14.798 17.389 -29.401 1.00 30.44 440 ASN A O 1
ATOM 3511 N N . GLY A 1 441 ? 15.738 16.277 -31.128 1.00 40.78 441 GLY A N 1
ATOM 3512 C CA . GLY A 1 441 ? 17.151 16.300 -30.717 1.00 40.78 441 GLY A CA 1
ATOM 3513 C C . GLY A 1 441 ? 17.515 15.866 -29.291 1.00 40.78 441 GLY A C 1
ATOM 3514 O O . GLY A 1 441 ? 17.881 16.723 -28.503 1.00 40.78 441 GLY A O 1
ATOM 3515 N N . ASP A 1 442 ? 17.534 14.561 -28.989 1.00 39.12 442 ASP A N 1
ATOM 3516 C CA . ASP A 1 442 ? 18.375 14.024 -27.901 1.00 39.12 442 ASP A CA 1
ATOM 3517 C C . ASP A 1 442 ? 18.621 12.508 -28.068 1.00 39.12 442 ASP A C 1
ATOM 3519 O O . ASP A 1 442 ? 17.815 11.815 -28.703 1.00 39.12 442 ASP A O 1
ATOM 3523 N N . GLY A 1 443 ? 19.749 12.012 -27.547 1.00 49.28 443 GLY A N 1
ATOM 3524 C CA . GLY A 1 443 ? 20.377 10.693 -27.750 1.00 49.28 443 GLY A CA 1
ATOM 3525 C C . GLY A 1 443 ? 19.541 9.459 -27.378 1.00 49.28 443 GLY A C 1
ATOM 3526 O O . GLY A 1 443 ? 19.903 8.676 -26.504 1.00 49.28 443 GLY A O 1
ATOM 3527 N N . SER A 1 444 ? 18.423 9.249 -28.068 1.00 57.62 444 SER A N 1
ATOM 3528 C CA . SER A 1 444 ? 17.541 8.094 -27.888 1.00 57.62 444 SER A CA 1
ATOM 3529 C C . SER A 1 444 ? 18.048 6.874 -28.663 1.00 57.62 444 SER A C 1
ATOM 3531 O O . SER A 1 444 ? 18.184 6.899 -29.888 1.00 57.62 444 SER A O 1
ATOM 3533 N N . ALA A 1 445 ? 18.308 5.779 -27.945 1.00 69.88 445 ALA A N 1
ATOM 3534 C CA . ALA A 1 445 ? 18.601 4.484 -28.545 1.00 69.88 445 ALA A CA 1
ATOM 3535 C C . ALA A 1 445 ? 17.322 3.900 -29.177 1.00 69.88 445 ALA A C 1
ATOM 3537 O O . ALA A 1 445 ? 16.281 3.818 -28.524 1.00 69.88 445 ALA A O 1
ATOM 3538 N N . ARG A 1 446 ? 17.373 3.508 -30.454 1.00 82.25 446 ARG A N 1
ATOM 3539 C CA . ARG A 1 446 ? 16.203 3.059 -31.230 1.00 82.25 446 ARG A CA 1
ATOM 3540 C C . ARG A 1 446 ? 16.424 1.673 -31.812 1.00 82.25 446 ARG A C 1
ATOM 3542 O O . ARG A 1 446 ? 17.428 1.435 -32.478 1.00 82.25 446 ARG A O 1
ATOM 3549 N N . PHE A 1 447 ? 15.461 0.774 -31.626 1.00 86.00 447 PHE A N 1
ATOM 3550 C CA . PHE A 1 447 ? 15.492 -0.528 -32.288 1.00 86.00 447 PHE A CA 1
ATOM 3551 C C . PHE A 1 447 ? 15.068 -0.406 -33.755 1.00 86.00 447 PHE A C 1
ATOM 3553 O O . PHE A 1 447 ? 13.993 0.106 -34.071 1.00 86.00 447 PHE A O 1
ATOM 3560 N N . LEU A 1 448 ? 15.906 -0.917 -34.651 1.00 88.94 448 LEU A N 1
ATOM 3561 C CA . LEU A 1 448 ? 15.671 -1.005 -36.085 1.00 88.94 448 LEU A CA 1
ATOM 3562 C C . LEU A 1 448 ? 15.508 -2.467 -36.482 1.00 88.94 448 LEU A C 1
ATOM 3564 O O . LEU A 1 448 ? 16.302 -3.320 -36.098 1.00 88.94 448 LEU A O 1
ATOM 3568 N N . SER A 1 449 ? 14.501 -2.759 -37.299 1.00 89.88 449 SER A N 1
ATOM 3569 C CA . SER A 1 449 ? 14.377 -4.067 -37.938 1.00 89.88 449 SER A CA 1
ATOM 3570 C C . SER A 1 449 ? 15.018 -3.998 -39.321 1.00 89.88 449 SER A C 1
ATOM 3572 O O . SER A 1 449 ? 14.519 -3.274 -40.182 1.00 89.88 449 SER A O 1
ATOM 3574 N N . LEU A 1 450 ? 16.127 -4.714 -39.518 1.00 91.88 450 LEU A N 1
ATOM 3575 C CA . LEU A 1 450 ? 16.913 -4.751 -40.760 1.00 91.88 450 LEU A CA 1
ATOM 3576 C C . LEU A 1 450 ? 17.090 -6.207 -41.220 1.00 91.88 450 LEU A C 1
ATOM 3578 O O . LEU A 1 450 ? 16.680 -7.148 -40.534 1.00 91.88 450 LEU A O 1
ATOM 3582 N N . ARG A 1 451 ? 17.676 -6.419 -42.400 1.00 90.81 451 ARG A N 1
ATOM 3583 C CA . ARG A 1 451 ? 18.026 -7.760 -42.885 1.00 90.81 451 ARG A CA 1
ATOM 3584 C C . ARG A 1 451 ? 19.394 -8.164 -42.346 1.00 90.81 451 ARG A C 1
ATOM 3586 O O . ARG A 1 451 ? 20.347 -7.397 -42.445 1.00 90.81 451 ARG A O 1
ATOM 3593 N N . HIS A 1 452 ? 19.497 -9.383 -41.827 1.00 90.81 452 HIS A N 1
ATOM 3594 C CA . HIS A 1 452 ? 20.782 -9.993 -41.509 1.00 90.81 452 HIS A CA 1
ATOM 3595 C C . HIS A 1 452 ? 21.634 -10.093 -42.786 1.00 90.81 452 HIS A C 1
ATOM 3597 O O . HIS A 1 452 ? 21.135 -10.608 -43.791 1.00 90.81 452 HIS A O 1
ATOM 3603 N N . PRO A 1 453 ? 22.913 -9.688 -42.768 1.00 89.44 453 PRO A N 1
ATOM 3604 C CA . PRO A 1 453 ? 23.677 -9.483 -43.997 1.00 89.44 453 PRO A CA 1
ATOM 3605 C C . PRO A 1 453 ? 23.978 -10.784 -44.762 1.00 89.44 453 PRO A C 1
ATOM 3607 O O . PRO A 1 453 ? 23.889 -10.818 -45.987 1.00 89.44 453 PRO A O 1
ATOM 3610 N N . LYS A 1 454 ? 24.202 -11.895 -44.046 1.00 88.62 454 LYS A N 1
ATOM 3611 C CA . LYS A 1 454 ? 24.334 -13.235 -44.644 1.00 88.62 454 LYS A CA 1
ATOM 3612 C C . LYS A 1 454 ? 23.012 -13.908 -45.034 1.00 88.62 454 LYS A C 1
ATOM 3614 O O . LYS A 1 454 ? 22.864 -14.383 -46.155 1.00 88.62 454 LYS A O 1
ATOM 3619 N N . SER A 1 455 ? 22.070 -14.028 -44.095 1.00 86.06 455 SER A N 1
ATOM 3620 C CA . SER A 1 455 ? 20.870 -14.861 -44.269 1.00 86.06 455 SER A CA 1
ATOM 3621 C C . SER A 1 455 ? 19.672 -14.123 -44.875 1.00 86.06 455 SER A C 1
ATOM 3623 O O . SER A 1 455 ? 18.711 -14.767 -45.284 1.00 86.06 455 SER A O 1
ATOM 3625 N N . GLY A 1 456 ? 19.687 -12.786 -44.897 1.00 85.56 456 GLY A N 1
ATOM 3626 C CA . GLY A 1 456 ? 18.568 -11.948 -45.340 1.00 85.56 456 GLY A CA 1
ATOM 3627 C C . GLY A 1 456 ? 17.365 -11.932 -44.388 1.00 85.56 456 GLY A C 1
ATOM 3628 O O . GLY A 1 456 ? 16.393 -11.218 -44.632 1.00 85.56 456 GLY A O 1
ATOM 3629 N N . VAL A 1 457 ? 17.413 -12.700 -43.298 1.00 87.50 457 VAL A N 1
ATOM 3630 C CA . VAL A 1 457 ? 16.327 -12.825 -42.323 1.00 87.50 457 VAL A CA 1
ATOM 3631 C C . VAL A 1 457 ? 16.165 -11.524 -41.535 1.00 87.50 457 VAL A C 1
ATOM 3633 O O . VAL A 1 457 ? 17.135 -10.817 -41.278 1.00 87.50 457 VAL A O 1
ATOM 3636 N N . ARG A 1 458 ? 14.929 -11.196 -41.145 1.00 87.56 458 ARG A N 1
ATOM 3637 C CA . ARG A 1 458 ? 14.630 -10.028 -40.307 1.00 87.56 458 ARG A CA 1
ATOM 3638 C C . ARG A 1 458 ? 15.308 -10.151 -38.932 1.00 87.56 458 ARG A C 1
ATOM 3640 O O . ARG A 1 458 ? 14.993 -11.078 -38.189 1.00 87.56 458 ARG A O 1
ATOM 3647 N N . THR A 1 459 ? 16.148 -9.177 -38.590 1.00 87.94 459 THR A N 1
ATOM 3648 C CA . THR A 1 459 ? 16.919 -9.102 -37.338 1.00 87.94 459 THR A CA 1
ATOM 3649 C C . THR A 1 459 ? 16.804 -7.705 -36.725 1.00 87.94 459 THR A C 1
ATOM 3651 O O . THR A 1 459 ? 16.654 -6.715 -37.444 1.00 87.94 459 THR A O 1
ATOM 3654 N N . SER A 1 460 ? 16.837 -7.625 -35.394 1.00 86.81 460 SER A N 1
ATOM 3655 C CA . SER A 1 460 ? 16.797 -6.360 -34.654 1.00 86.81 460 SER A CA 1
ATOM 3656 C C . SER A 1 460 ? 18.205 -5.820 -34.401 1.00 86.81 460 SER A C 1
ATOM 3658 O O . SER A 1 460 ? 19.072 -6.553 -33.934 1.00 86.81 460 SER A O 1
ATOM 3660 N N . TYR A 1 461 ? 18.392 -4.531 -34.658 1.00 88.88 461 TYR A N 1
ATOM 3661 C CA . TYR A 1 461 ? 19.606 -3.759 -34.395 1.00 88.88 461 TYR A CA 1
ATOM 3662 C C . TYR A 1 461 ? 19.264 -2.564 -33.509 1.00 88.88 461 TYR A C 1
ATOM 3664 O O . TYR A 1 461 ? 18.117 -2.120 -33.495 1.00 88.88 461 TYR A O 1
ATOM 3672 N N . LEU A 1 462 ? 20.238 -2.034 -32.779 1.00 90.50 462 LEU A N 1
ATOM 3673 C CA . LEU A 1 462 ? 20.079 -0.859 -31.929 1.00 90.50 462 LEU A CA 1
ATOM 3674 C C . LEU A 1 462 ? 20.879 0.303 -32.526 1.00 90.50 462 LEU A C 1
ATOM 3676 O O . LEU A 1 462 ? 22.084 0.192 -32.720 1.00 90.50 462 LEU A O 1
ATOM 3680 N N . LEU A 1 463 ? 20.217 1.415 -32.836 1.00 86.81 463 LEU A N 1
ATOM 3681 C CA . LEU A 1 463 ? 20.858 2.660 -33.248 1.00 86.81 463 LEU A CA 1
ATOM 3682 C C . LEU A 1 463 ? 20.938 3.584 -32.034 1.00 86.81 463 LEU A C 1
ATOM 3684 O O . LEU A 1 463 ? 19.907 4.063 -31.569 1.00 86.81 463 LEU A O 1
ATOM 3688 N N . CYS A 1 464 ? 22.140 3.829 -31.522 1.00 84.12 464 CYS A N 1
ATOM 3689 C CA . CYS A 1 464 ? 22.374 4.670 -30.349 1.00 84.12 464 CYS A CA 1
ATOM 3690 C C . CYS A 1 464 ? 23.478 5.684 -30.660 1.00 84.12 464 CYS A C 1
ATOM 3692 O O . CYS A 1 464 ? 24.559 5.295 -31.091 1.00 84.12 464 CYS A O 1
ATOM 3694 N N . ASN A 1 465 ? 23.210 6.981 -30.472 1.00 78.81 465 ASN A N 1
ATOM 3695 C CA . ASN A 1 465 ? 24.182 8.066 -30.688 1.00 78.81 465 ASN A CA 1
ATOM 3696 C C . ASN A 1 465 ? 24.884 8.031 -32.063 1.00 78.81 465 ASN A C 1
ATOM 3698 O O . ASN A 1 465 ? 26.075 8.304 -32.171 1.00 78.81 465 ASN A O 1
ATOM 3702 N N . GLY A 1 466 ? 24.158 7.652 -33.122 1.00 76.62 466 GLY A N 1
ATOM 3703 C CA . GLY A 1 466 ? 24.714 7.527 -34.476 1.00 76.62 466 GLY A CA 1
ATOM 3704 C C . GLY A 1 466 ? 25.556 6.267 -34.721 1.00 76.62 466 GLY A C 1
ATOM 3705 O O . GLY A 1 466 ? 26.039 6.077 -35.833 1.00 76.62 466 GLY A O 1
ATOM 3706 N N . LEU A 1 467 ? 25.699 5.381 -33.731 1.00 83.88 467 LEU A N 1
ATOM 3707 C CA . LEU A 1 467 ? 26.367 4.088 -33.862 1.00 83.88 467 LEU A CA 1
ATOM 3708 C C . LEU A 1 467 ? 25.337 2.967 -34.005 1.00 83.88 467 LEU A C 1
ATOM 3710 O O . LEU A 1 467 ? 24.395 2.858 -33.216 1.00 83.88 467 LEU A O 1
ATOM 3714 N N . LEU A 1 468 ? 25.534 2.116 -35.012 1.00 89.56 468 LEU A N 1
ATOM 3715 C CA . LEU A 1 468 ? 24.736 0.912 -35.203 1.00 89.56 468 LEU A CA 1
ATOM 3716 C C . LEU A 1 468 ? 25.334 -0.233 -34.380 1.00 89.56 468 LEU A C 1
ATOM 3718 O O . LEU A 1 468 ? 26.529 -0.516 -34.458 1.00 89.56 468 LEU A O 1
ATOM 3722 N N . GLN A 1 469 ? 24.492 -0.894 -33.597 1.00 91.44 469 GLN A N 1
ATOM 3723 C CA . GLN A 1 469 ? 24.865 -2.001 -32.729 1.00 91.44 469 GLN A CA 1
ATOM 3724 C C . GLN A 1 469 ? 24.010 -3.226 -33.048 1.00 91.44 469 GLN A C 1
ATOM 3726 O O . GLN A 1 469 ? 22.807 -3.125 -33.309 1.00 91.44 469 GLN A O 1
ATOM 3731 N N . GLU A 1 470 ? 24.631 -4.396 -33.030 1.00 91.00 470 GLU A N 1
ATOM 3732 C CA . GLU A 1 470 ? 23.942 -5.678 -33.104 1.00 91.00 470 GLU A CA 1
ATOM 3733 C C . GLU A 1 470 ? 23.705 -6.248 -31.706 1.00 91.00 470 GLU A C 1
ATOM 3735 O O . GLU A 1 470 ? 24.415 -5.921 -30.755 1.00 91.00 470 GLU A O 1
ATOM 3740 N N . LEU A 1 471 ? 22.675 -7.083 -31.582 1.00 86.69 471 LEU A N 1
ATOM 3741 C CA . LEU A 1 471 ? 22.263 -7.669 -30.314 1.00 86.69 471 LEU A CA 1
ATOM 3742 C C . LEU A 1 471 ? 22.662 -9.139 -30.272 1.00 86.69 471 LEU A C 1
ATOM 3744 O O . LEU A 1 471 ? 22.135 -9.965 -31.024 1.00 86.69 471 LEU A O 1
ATOM 3748 N N . HIS A 1 472 ? 23.531 -9.465 -29.330 1.00 84.62 472 HIS A N 1
ATOM 3749 C CA . HIS A 1 472 ? 23.867 -10.831 -28.970 1.00 84.62 472 HIS A CA 1
ATOM 3750 C C . HIS A 1 472 ? 23.096 -11.237 -27.726 1.00 84.62 472 HIS A C 1
ATOM 3752 O O . HIS A 1 472 ? 22.710 -10.403 -26.906 1.00 84.62 472 HIS A O 1
ATOM 3758 N N . TRP A 1 473 ? 22.849 -12.535 -27.592 1.00 81.19 473 TRP A N 1
ATOM 3759 C CA . TRP A 1 473 ? 22.303 -13.086 -26.365 1.00 81.19 473 TRP A CA 1
ATOM 3760 C C . TRP A 1 473 ? 22.996 -14.396 -26.026 1.00 81.19 473 TRP A C 1
ATOM 3762 O O . TRP A 1 473 ? 23.305 -15.199 -26.908 1.00 81.19 473 TRP A O 1
ATOM 3772 N N . PHE A 1 474 ? 23.219 -14.600 -24.737 1.00 81.94 474 PHE A N 1
ATOM 3773 C CA . PHE A 1 474 ? 23.786 -15.811 -24.173 1.00 81.94 474 PHE A CA 1
ATOM 3774 C C . PHE A 1 474 ? 22.852 -16.328 -23.086 1.00 81.94 474 PHE A C 1
ATOM 3776 O O . PHE A 1 474 ? 22.430 -15.560 -22.227 1.00 81.94 474 PHE A O 1
ATOM 3783 N N . LYS A 1 475 ? 22.534 -17.623 -23.101 1.00 78.25 475 LYS A N 1
ATOM 3784 C CA . LYS A 1 475 ? 21.735 -18.260 -22.051 1.00 78.25 475 LYS A CA 1
ATOM 3785 C C . LYS A 1 475 ? 22.413 -19.540 -21.607 1.00 78.25 475 LYS A C 1
ATOM 3787 O O . LYS A 1 475 ? 22.550 -20.478 -22.390 1.00 78.25 475 LYS A O 1
ATOM 3792 N N . GLN A 1 476 ? 22.782 -19.588 -20.337 1.00 78.44 476 GLN A N 1
ATOM 3793 C CA . GLN A 1 476 ? 23.234 -20.822 -19.717 1.00 78.44 476 GLN A CA 1
ATOM 3794 C C . GLN A 1 476 ? 22.014 -21.702 -19.387 1.00 78.44 476 GLN A C 1
ATOM 3796 O O . GLN A 1 476 ? 20.992 -21.179 -18.926 1.00 78.44 476 GLN A O 1
ATOM 3801 N N . PRO A 1 477 ? 22.071 -23.029 -19.611 1.00 72.94 477 PRO A N 1
ATOM 3802 C CA . PRO A 1 477 ? 21.007 -23.923 -19.170 1.00 72.94 477 PRO A CA 1
ATOM 3803 C C . PRO A 1 477 ? 20.809 -23.795 -17.655 1.00 72.94 477 PRO A C 1
ATOM 3805 O O . PRO A 1 477 ? 21.774 -23.813 -16.895 1.00 72.94 477 PRO A O 1
ATOM 3808 N N . TYR A 1 478 ? 19.547 -23.671 -17.235 1.00 79.38 478 TYR A N 1
ATOM 3809 C CA . TYR A 1 478 ? 19.146 -23.467 -15.836 1.00 79.38 478 TYR A CA 1
ATOM 3810 C C . TYR A 1 478 ? 19.674 -22.165 -15.189 1.00 79.38 478 TYR A C 1
ATOM 3812 O O . TYR A 1 478 ? 19.898 -22.130 -13.981 1.00 79.38 478 TYR A O 1
ATOM 3820 N N . GLY A 1 479 ? 19.868 -21.097 -15.972 1.00 76.38 479 GLY A N 1
ATOM 3821 C CA . GLY A 1 479 ? 20.212 -19.761 -15.469 1.00 76.38 479 GLY A CA 1
ATOM 3822 C C . GLY A 1 479 ? 18.990 -18.878 -15.180 1.00 76.38 479 GLY A C 1
ATOM 3823 O O . GLY A 1 479 ? 17.973 -18.986 -15.858 1.00 76.38 479 GLY A O 1
ATOM 3824 N N . SER A 1 480 ? 19.116 -17.971 -14.208 1.00 82.06 480 SER A N 1
ATOM 3825 C CA . SER A 1 480 ? 18.143 -16.916 -13.877 1.00 82.06 480 SER A CA 1
ATOM 3826 C C . SER A 1 480 ? 18.878 -15.676 -13.361 1.00 82.06 480 SER A C 1
ATOM 3828 O O . SER A 1 480 ? 19.910 -15.821 -12.705 1.00 82.06 480 SER A O 1
ATOM 3830 N N . TRP A 1 481 ? 18.346 -14.475 -13.594 1.00 80.00 481 TRP A N 1
ATOM 3831 C CA . TRP A 1 481 ? 18.943 -13.232 -13.084 1.00 80.00 481 TRP A CA 1
ATOM 3832 C C . TRP A 1 481 ? 18.213 -12.716 -11.852 1.00 80.00 481 TRP A C 1
ATOM 3834 O O . TRP A 1 481 ? 16.987 -12.692 -11.830 1.00 80.00 481 TRP A O 1
ATOM 3844 N N . PHE A 1 482 ? 18.961 -12.214 -10.870 1.00 80.81 482 PHE A N 1
ATOM 3845 C CA . PHE A 1 482 ? 18.414 -11.363 -9.816 1.00 80.81 482 PHE A CA 1
ATOM 3846 C C . PHE A 1 482 ? 18.603 -9.898 -10.176 1.00 80.81 482 PHE A C 1
ATOM 3848 O O . PHE A 1 482 ? 19.720 -9.391 -10.248 1.00 80.81 482 PHE A O 1
ATOM 3855 N N . LEU A 1 483 ? 17.483 -9.225 -10.412 1.00 71.44 483 LEU A N 1
ATOM 3856 C CA . LEU A 1 483 ? 17.399 -7.833 -10.819 1.00 71.44 483 LEU A CA 1
ATOM 3857 C C . LEU A 1 483 ? 16.767 -7.039 -9.672 1.00 71.44 483 LEU A C 1
ATOM 3859 O O . LEU A 1 483 ? 15.564 -6.773 -9.651 1.00 71.44 483 LEU A O 1
ATOM 3863 N N . GLY A 1 484 ? 17.584 -6.699 -8.673 1.00 78.06 484 GLY A N 1
ATOM 3864 C CA . GLY A 1 484 ? 17.095 -6.118 -7.422 1.00 78.06 484 GLY A CA 1
ATOM 3865 C C . GLY A 1 484 ? 16.195 -7.105 -6.672 1.00 78.06 484 GLY A C 1
ATOM 3866 O O . GLY A 1 484 ? 16.650 -8.179 -6.291 1.00 78.06 484 GLY A O 1
ATOM 3867 N N . ASP A 1 485 ? 14.920 -6.748 -6.489 1.00 67.06 485 ASP A N 1
ATOM 3868 C CA . ASP A 1 485 ? 13.921 -7.571 -5.784 1.00 67.06 485 ASP A CA 1
ATOM 3869 C C . ASP A 1 485 ? 13.196 -8.586 -6.701 1.00 67.06 485 ASP A C 1
ATOM 3871 O O . ASP A 1 485 ? 12.316 -9.326 -6.249 1.00 67.06 485 ASP A O 1
ATOM 3875 N N . TYR A 1 486 ? 13.559 -8.635 -7.986 1.00 53.84 486 TYR A N 1
ATOM 3876 C CA . TYR A 1 486 ? 12.933 -9.490 -8.995 1.00 53.84 486 TYR A CA 1
ATOM 3877 C C . TYR A 1 486 ? 13.877 -10.588 -9.474 1.00 53.84 486 TYR A C 1
ATOM 3879 O O . TYR A 1 486 ? 15.089 -10.400 -9.566 1.00 53.84 486 TYR A O 1
ATOM 3887 N N . VAL A 1 487 ? 13.297 -11.723 -9.843 1.00 75.44 487 VAL A N 1
ATOM 3888 C CA . VAL A 1 487 ? 13.957 -12.808 -10.560 1.00 75.44 487 VAL A CA 1
ATOM 3889 C C . VAL A 1 487 ? 13.453 -12.806 -11.993 1.00 75.44 487 VAL A C 1
ATOM 3891 O O . VAL A 1 487 ? 12.248 -12.897 -12.235 1.00 75.44 487 VAL A O 1
ATOM 3894 N N . SER A 1 488 ? 14.380 -12.725 -12.943 1.00 75.44 488 SER A N 1
ATOM 3895 C CA . SER A 1 488 ? 14.104 -13.033 -14.341 1.00 75.44 488 SER A CA 1
ATOM 3896 C C . SER A 1 488 ? 14.406 -14.509 -14.585 1.00 75.44 488 SER A C 1
ATOM 3898 O O . SER A 1 488 ? 15.565 -14.931 -14.526 1.00 75.44 488 SER A O 1
ATOM 3900 N N . GLU A 1 489 ? 13.353 -15.289 -14.844 1.00 77.25 489 GLU A N 1
ATOM 3901 C CA . GLU A 1 489 ? 13.434 -16.727 -15.148 1.00 77.25 489 GLU A CA 1
ATOM 3902 C C . GLU A 1 489 ? 14.218 -17.000 -16.438 1.00 77.25 489 GLU A C 1
ATOM 3904 O O . GLU A 1 489 ? 14.800 -18.070 -16.599 1.00 77.25 489 GLU A O 1
ATOM 3909 N N . ASP A 1 490 ? 14.258 -16.043 -17.371 1.00 75.50 490 ASP A N 1
ATOM 3910 C CA . ASP A 1 490 ? 14.881 -16.279 -18.669 1.00 75.50 490 ASP A CA 1
ATOM 3911 C C . ASP A 1 490 ? 16.391 -16.523 -18.551 1.00 75.50 490 ASP A C 1
ATOM 3913 O O . ASP A 1 490 ? 16.934 -17.310 -19.320 1.00 75.50 490 ASP A O 1
ATOM 3917 N N . GLY A 1 491 ? 17.073 -15.869 -17.605 1.00 79.12 491 GLY A N 1
ATOM 3918 C CA . GLY A 1 491 ? 18.513 -16.053 -17.388 1.00 79.12 491 GLY A CA 1
ATOM 3919 C C . GLY A 1 491 ? 19.404 -15.680 -18.577 1.00 79.12 491 GLY A C 1
ATOM 3920 O O . GLY A 1 491 ? 20.609 -15.920 -18.531 1.00 79.12 491 GLY A O 1
ATOM 3921 N N . SER A 1 492 ? 18.843 -15.102 -19.643 1.00 81.88 492 SER A N 1
ATOM 3922 C CA . SER A 1 492 ? 19.597 -14.684 -20.822 1.00 81.88 492 SER A CA 1
ATOM 3923 C C . SER A 1 492 ? 20.302 -13.359 -20.555 1.00 81.88 492 SER A C 1
ATOM 3925 O O . SER A 1 492 ? 19.705 -12.419 -20.035 1.00 81.88 492 SER A O 1
ATOM 3927 N N . LEU A 1 493 ? 21.575 -13.270 -20.919 1.00 84.00 493 LEU A N 1
ATOM 3928 C CA . LEU A 1 493 ? 22.329 -12.027 -20.983 1.00 84.00 493 LEU A CA 1
ATOM 3929 C C . LEU A 1 493 ? 22.262 -11.492 -22.406 1.00 84.00 493 LEU A C 1
ATOM 3931 O O . LEU A 1 493 ? 22.711 -12.172 -23.325 1.00 84.00 493 LEU A O 1
ATOM 3935 N N . TYR A 1 494 ? 21.744 -10.281 -22.578 1.00 82.31 494 TYR A N 1
ATOM 3936 C CA . TYR A 1 494 ? 21.788 -9.574 -23.854 1.00 82.31 494 TYR A CA 1
ATOM 3937 C C . TYR A 1 494 ? 22.956 -8.590 -23.850 1.00 82.31 494 TYR A C 1
ATOM 3939 O O . TYR A 1 494 ? 23.144 -7.853 -22.882 1.00 82.31 494 TYR A O 1
ATOM 3947 N N . THR A 1 495 ? 23.727 -8.554 -24.931 1.00 86.00 495 THR A N 1
ATOM 3948 C CA . THR A 1 495 ? 24.807 -7.585 -25.128 1.00 86.00 495 THR A CA 1
ATOM 3949 C C . THR A 1 495 ? 24.620 -6.875 -26.460 1.00 86.00 495 THR A C 1
ATOM 3951 O O . THR A 1 495 ? 24.278 -7.491 -27.467 1.00 86.00 495 THR A O 1
ATOM 3954 N N . ALA A 1 496 ? 24.810 -5.557 -26.460 1.00 87.56 496 ALA A N 1
ATOM 3955 C CA . ALA A 1 496 ? 24.805 -4.753 -27.674 1.00 87.56 496 ALA A CA 1
ATOM 3956 C C . ALA A 1 496 ? 26.253 -4.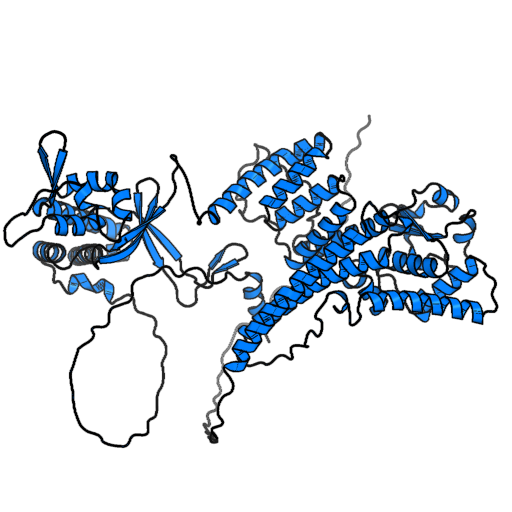423 -28.040 1.00 87.56 496 ALA A C 1
ATOM 3958 O O . ALA A 1 496 ? 26.943 -3.754 -27.268 1.00 87.56 496 ALA A O 1
ATOM 3959 N N . THR A 1 497 ? 26.725 -4.895 -29.191 1.00 90.38 497 THR A N 1
ATOM 3960 C CA . THR A 1 497 ? 28.088 -4.627 -29.669 1.00 90.38 497 THR A CA 1
ATOM 3961 C C . THR A 1 497 ? 28.043 -3.795 -30.945 1.00 90.38 497 THR A C 1
ATOM 3963 O O . THR A 1 497 ? 27.168 -4.020 -31.783 1.00 90.38 497 THR A O 1
ATOM 3966 N N . PRO A 1 498 ? 28.953 -2.823 -31.130 1.00 91.00 498 PRO A N 1
ATOM 3967 C CA . PRO A 1 498 ? 29.047 -2.085 -32.385 1.00 91.00 498 PRO A CA 1
ATOM 3968 C C . PRO A 1 498 ? 29.243 -3.030 -33.572 1.00 91.00 498 PRO A C 1
ATOM 3970 O O . PRO A 1 498 ? 30.077 -3.931 -33.514 1.00 91.00 498 PRO A O 1
ATOM 3973 N N . ILE A 1 499 ? 28.493 -2.797 -34.647 1.00 90.94 499 ILE A N 1
ATOM 3974 C CA . ILE A 1 499 ? 28.651 -3.504 -35.919 1.00 90.94 499 ILE A CA 1
ATOM 3975 C C . ILE A 1 499 ? 29.131 -2.517 -36.979 1.00 90.94 49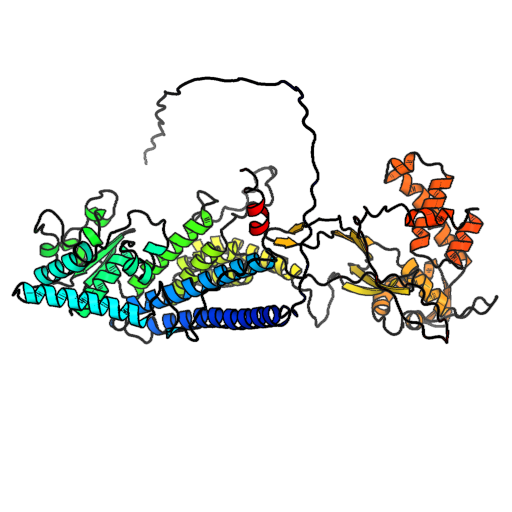9 ILE A C 1
ATOM 3977 O O . ILE A 1 499 ? 28.643 -1.389 -37.048 1.00 90.94 499 ILE A O 1
ATOM 3981 N N . ASP A 1 500 ? 30.075 -2.941 -37.823 1.00 90.06 500 ASP A N 1
ATOM 3982 C CA . ASP A 1 500 ? 30.473 -2.145 -38.982 1.00 90.06 500 ASP A CA 1
ATOM 3983 C C . ASP A 1 500 ? 29.294 -2.072 -39.978 1.00 90.06 500 ASP A C 1
ATOM 3985 O O . ASP A 1 500 ? 28.890 -3.107 -40.528 1.00 90.06 500 ASP A O 1
ATOM 3989 N N . PRO A 1 501 ? 28.716 -0.880 -40.224 1.00 91.25 501 PRO A N 1
ATOM 3990 C CA . PRO A 1 501 ? 27.508 -0.753 -41.031 1.00 91.25 501 PRO A CA 1
ATOM 3991 C C . PRO A 1 501 ? 27.705 -1.177 -42.492 1.00 91.25 501 PRO A C 1
ATOM 3993 O O . PRO A 1 501 ? 26.720 -1.518 -43.150 1.00 91.25 501 PRO A O 1
ATOM 3996 N N . VAL A 1 502 ? 28.947 -1.239 -42.995 1.00 91.50 502 VAL A N 1
ATOM 3997 C CA . VAL A 1 502 ? 29.240 -1.735 -44.348 1.00 91.50 502 VAL A CA 1
ATOM 3998 C C . VAL A 1 502 ? 28.723 -3.164 -44.530 1.00 91.50 502 VAL A C 1
ATOM 4000 O O . VAL A 1 502 ? 28.159 -3.456 -45.582 1.00 91.50 502 VAL A O 1
ATOM 4003 N N . PHE A 1 503 ? 28.798 -4.039 -43.515 1.00 92.88 503 PHE A N 1
ATOM 4004 C CA . PHE A 1 503 ? 28.244 -5.399 -43.621 1.00 92.88 503 PHE A CA 1
ATOM 4005 C C . PHE A 1 503 ? 26.732 -5.391 -43.853 1.00 92.88 503 PHE A C 1
ATOM 4007 O O . PHE A 1 503 ? 26.234 -6.158 -44.673 1.00 92.88 503 PHE A O 1
ATOM 4014 N N . ILE A 1 504 ? 26.001 -4.508 -43.169 1.00 92.62 504 ILE A N 1
ATOM 4015 C CA . ILE A 1 504 ? 24.542 -4.380 -43.292 1.00 92.62 504 ILE A CA 1
ATOM 4016 C C . ILE A 1 504 ? 24.137 -3.804 -44.651 1.00 92.62 504 ILE A C 1
ATOM 4018 O O . ILE A 1 504 ? 23.102 -4.184 -45.205 1.00 92.62 504 ILE A O 1
ATOM 4022 N N . MET A 1 505 ? 24.954 -2.902 -45.190 1.00 91.62 505 MET A N 1
ATOM 4023 C CA . MET A 1 505 ? 24.677 -2.209 -46.443 1.00 91.62 505 MET A CA 1
ATOM 4024 C C . MET A 1 505 ? 25.124 -2.986 -47.686 1.00 91.62 505 MET A C 1
ATOM 4026 O O . MET A 1 505 ? 24.502 -2.861 -48.740 1.00 91.62 505 MET A O 1
ATOM 4030 N N . LEU A 1 506 ? 26.160 -3.821 -47.579 1.00 91.62 506 LEU A N 1
ATOM 4031 C CA . LEU A 1 506 ? 26.765 -4.527 -48.710 1.00 91.62 506 LEU A CA 1
ATOM 4032 C C . LEU A 1 506 ? 25.756 -5.355 -49.538 1.00 91.62 506 LEU A C 1
ATOM 4034 O O . LEU A 1 506 ? 25.766 -5.209 -50.762 1.00 91.62 506 LEU A O 1
ATOM 4038 N N . PRO A 1 507 ? 24.832 -6.144 -48.944 1.00 90.94 507 PRO A N 1
ATOM 4039 C CA . PRO A 1 507 ? 23.806 -6.848 -49.716 1.00 90.94 507 PRO A CA 1
ATOM 4040 C C . PRO A 1 507 ? 22.854 -5.908 -50.464 1.00 90.94 507 PRO A C 1
ATOM 4042 O O . PRO A 1 507 ? 22.442 -6.223 -51.575 1.00 90.94 507 PRO A O 1
ATOM 4045 N N . LEU A 1 508 ? 22.526 -4.745 -49.887 1.00 90.81 508 LEU A N 1
ATOM 4046 C CA . LEU A 1 508 ? 21.676 -3.755 -50.554 1.00 90.81 508 LEU A CA 1
ATOM 4047 C C . LEU A 1 508 ? 22.386 -3.130 -51.750 1.00 90.81 508 LEU A C 1
ATOM 4049 O O . LEU A 1 508 ? 21.775 -2.924 -52.795 1.00 90.81 508 LEU A O 1
ATOM 4053 N N . PHE A 1 509 ? 23.679 -2.839 -51.606 1.00 90.25 509 PHE A N 1
ATOM 4054 C CA . PHE A 1 509 ? 24.481 -2.255 -52.678 1.00 90.25 509 PHE A CA 1
ATOM 4055 C C . PHE A 1 509 ? 24.683 -3.248 -53.825 1.00 90.25 509 PHE A C 1
ATOM 4057 O O . PHE A 1 509 ? 24.645 -2.867 -54.996 1.00 90.25 509 PHE A O 1
ATOM 4064 N N . GLU A 1 510 ? 24.852 -4.527 -53.491 1.00 89.25 510 GLU A N 1
ATOM 4065 C CA . GLU A 1 510 ? 24.928 -5.624 -54.453 1.00 89.25 510 GLU A CA 1
ATOM 4066 C C . GLU A 1 510 ? 23.622 -5.767 -55.250 1.00 89.25 510 GLU A C 1
ATOM 4068 O O . GLU A 1 510 ? 23.656 -5.740 -56.485 1.00 89.25 510 GLU A O 1
ATOM 4073 N N . ASP A 1 511 ? 22.478 -5.826 -54.560 1.00 88.19 511 ASP A N 1
ATOM 4074 C CA . ASP A 1 511 ? 21.155 -5.915 -55.188 1.00 88.19 511 ASP A CA 1
ATOM 4075 C C . ASP A 1 511 ? 20.862 -4.666 -56.049 1.00 88.19 511 ASP A C 1
ATOM 4077 O O . ASP A 1 511 ? 20.353 -4.762 -57.171 1.00 88.19 511 ASP A O 1
ATOM 4081 N N . ALA A 1 512 ? 21.239 -3.478 -55.565 1.00 87.94 512 ALA A N 1
ATOM 4082 C CA . ALA A 1 512 ? 20.998 -2.209 -56.246 1.00 87.94 512 ALA A CA 1
ATOM 4083 C C . ALA A 1 512 ? 21.814 -2.019 -57.531 1.00 87.94 512 ALA A C 1
ATOM 4085 O O . ALA A 1 512 ? 21.344 -1.340 -58.448 1.00 87.94 512 ALA A O 1
ATOM 4086 N N . ARG A 1 513 ? 23.008 -2.619 -57.624 1.00 87.81 513 ARG A N 1
ATOM 4087 C CA . ARG A 1 513 ? 23.878 -2.530 -58.809 1.00 87.81 513 ARG A CA 1
ATOM 4088 C C . ARG A 1 513 ? 23.280 -3.220 -60.036 1.00 87.81 513 ARG A C 1
ATOM 4090 O O . ARG A 1 513 ? 23.657 -2.884 -61.158 1.00 87.81 513 ARG A O 1
ATOM 4097 N N . MET A 1 514 ? 22.344 -4.158 -59.847 1.00 85.44 514 MET A N 1
ATOM 4098 C CA . MET A 1 514 ? 21.697 -4.919 -60.926 1.00 85.44 514 MET A CA 1
ATOM 4099 C C . MET A 1 514 ? 22.709 -5.567 -61.893 1.00 85.44 514 MET A C 1
ATOM 4101 O O . MET A 1 514 ? 22.542 -5.495 -63.113 1.00 85.44 514 MET A O 1
ATOM 4105 N N . LYS A 1 515 ? 23.777 -6.171 -61.349 1.00 84.88 515 LYS A N 1
ATOM 4106 C CA . LYS A 1 515 ? 24.848 -6.817 -62.129 1.00 84.88 515 LYS A CA 1
ATOM 4107 C C . LYS A 1 515 ? 24.267 -7.911 -63.040 1.00 84.88 515 LYS A C 1
ATOM 4109 O O . LYS A 1 515 ? 23.478 -8.736 -62.579 1.00 84.88 515 LYS A O 1
ATOM 4114 N N . LYS A 1 516 ? 24.675 -7.948 -64.313 1.00 81.38 516 LYS A N 1
ATOM 4115 C CA . LYS A 1 516 ? 24.307 -9.004 -65.275 1.00 81.38 516 LYS A CA 1
ATOM 4116 C C . LYS A 1 516 ? 25.559 -9.529 -65.977 1.00 81.38 516 LYS A C 1
ATOM 4118 O O . LYS A 1 516 ? 26.122 -8.842 -66.822 1.00 81.38 516 LYS A O 1
ATOM 4123 N N . GLY A 1 517 ? 25.977 -10.751 -65.646 1.00 79.69 517 GLY A N 1
ATOM 4124 C CA . GLY A 1 517 ? 27.221 -11.324 -66.174 1.00 79.69 517 GLY A CA 1
ATOM 4125 C C . GLY A 1 517 ? 28.436 -10.470 -65.794 1.00 79.69 517 GLY A C 1
ATOM 4126 O O . GLY A 1 517 ? 28.592 -10.115 -64.624 1.00 79.69 517 GLY A O 1
ATOM 4127 N N . ASP A 1 518 ? 29.248 -10.112 -66.790 1.00 78.50 518 ASP A N 1
ATOM 4128 C CA . ASP A 1 518 ? 30.462 -9.302 -66.616 1.00 78.50 518 ASP A CA 1
ATOM 4129 C C . ASP A 1 518 ? 30.202 -7.783 -66.600 1.00 78.50 518 ASP A C 1
ATOM 4131 O O . ASP A 1 518 ? 31.127 -7.007 -66.356 1.00 78.50 518 ASP A O 1
ATOM 4135 N N . ASP A 1 519 ? 28.958 -7.333 -66.824 1.00 83.19 519 ASP A N 1
ATOM 4136 C CA . ASP A 1 519 ? 28.612 -5.912 -66.725 1.00 83.19 519 ASP A CA 1
ATOM 4137 C C . ASP A 1 519 ? 28.750 -5.443 -65.265 1.00 83.19 519 ASP A C 1
ATOM 4139 O O . ASP A 1 519 ? 28.064 -5.983 -64.388 1.00 83.19 519 ASP A O 1
ATOM 4143 N N . PRO A 1 520 ? 29.584 -4.423 -64.974 1.00 79.00 520 PRO A N 1
ATOM 4144 C CA . PRO A 1 520 ? 29.709 -3.860 -63.634 1.00 79.00 520 PRO A CA 1
ATOM 4145 C C . PRO A 1 520 ? 28.409 -3.224 -63.118 1.00 79.00 520 PRO A C 1
ATOM 4147 O O . PRO A 1 520 ? 28.345 -2.879 -61.945 1.00 79.00 520 PRO A O 1
ATOM 4150 N N . GLY A 1 521 ? 27.368 -3.070 -63.939 1.00 88.06 521 GLY A N 1
ATOM 4151 C CA . GLY A 1 521 ? 26.031 -2.673 -63.504 1.00 88.06 521 GLY A CA 1
ATOM 4152 C C . GLY A 1 521 ? 25.835 -1.160 -63.389 1.00 88.06 521 GLY A C 1
ATOM 4153 O O . GLY A 1 521 ? 26.655 -0.358 -63.852 1.00 88.06 521 GLY A O 1
ATOM 4154 N N . LYS A 1 522 ? 24.708 -0.757 -62.791 1.00 89.00 522 LYS A N 1
ATOM 4155 C CA . LYS A 1 522 ? 24.166 0.609 -62.869 1.00 89.00 522 LYS A CA 1
ATOM 4156 C C . LYS A 1 522 ? 24.506 1.474 -61.654 1.00 89.00 522 LYS A C 1
ATOM 4158 O O . LYS A 1 522 ? 24.596 0.986 -60.531 1.00 89.00 522 LYS A O 1
ATOM 4163 N N . PHE A 1 523 ? 24.635 2.776 -61.905 1.00 91.31 523 PHE A N 1
ATOM 4164 C CA . PHE A 1 523 ? 24.724 3.817 -60.880 1.00 91.31 523 PHE A CA 1
ATOM 4165 C C . PHE A 1 523 ? 23.320 4.204 -60.403 1.00 91.31 523 PHE A C 1
ATOM 4167 O O . PHE A 1 523 ? 22.431 4.403 -61.233 1.00 91.31 523 PHE A O 1
ATOM 4174 N N . ARG A 1 524 ? 23.117 4.317 -59.086 1.00 91.19 524 ARG A N 1
ATOM 4175 C CA . ARG A 1 524 ? 21.826 4.690 -58.476 1.00 91.19 524 ARG A CA 1
ATOM 4176 C C . ARG A 1 524 ? 22.004 5.705 -57.347 1.00 91.19 524 ARG A C 1
ATOM 4178 O O . ARG A 1 524 ? 23.093 5.827 -56.788 1.00 91.19 524 ARG A O 1
ATOM 4185 N N . GLN A 1 525 ? 20.948 6.452 -57.037 1.00 91.56 525 GLN A N 1
ATOM 4186 C CA . GLN A 1 525 ? 20.952 7.418 -55.933 1.00 91.56 525 GLN A CA 1
ATOM 4187 C C . GLN A 1 525 ? 20.808 6.714 -54.583 1.00 91.56 525 GLN A C 1
ATOM 4189 O O . GLN A 1 525 ? 20.152 5.679 -54.487 1.00 91.56 525 GLN A O 1
ATOM 4194 N N . LEU A 1 526 ? 21.394 7.291 -53.530 1.00 89.12 526 LEU A N 1
ATOM 4195 C CA . LEU A 1 526 ? 21.367 6.703 -52.187 1.00 89.12 526 LEU A CA 1
ATOM 4196 C C . LEU A 1 526 ? 19.935 6.528 -51.653 1.00 89.12 526 LEU A C 1
ATOM 4198 O O . LEU A 1 526 ? 19.619 5.468 -51.115 1.00 89.12 526 LEU A O 1
ATOM 4202 N N . ASP A 1 527 ? 19.065 7.518 -51.869 1.00 87.75 527 ASP A N 1
ATOM 4203 C CA . ASP A 1 527 ? 17.656 7.469 -51.453 1.00 87.75 527 ASP A CA 1
ATOM 4204 C C . ASP A 1 527 ? 16.902 6.284 -52.074 1.00 87.75 527 ASP A C 1
ATOM 4206 O O . ASP A 1 527 ? 16.139 5.598 -51.394 1.00 87.75 527 ASP A O 1
ATOM 4210 N N . GLU A 1 528 ? 17.165 5.984 -53.350 1.00 88.38 528 GLU A N 1
ATOM 4211 C CA . GLU A 1 528 ? 16.557 4.841 -54.038 1.00 88.38 528 GLU A CA 1
ATOM 4212 C C . GLU A 1 528 ? 17.069 3.495 -53.517 1.00 88.38 528 GLU A C 1
ATOM 4214 O O . GLU A 1 528 ? 16.329 2.513 -53.515 1.00 88.38 528 GLU A O 1
ATOM 4219 N N . ILE A 1 529 ? 18.341 3.426 -53.113 1.00 89.12 529 ILE A N 1
ATOM 4220 C CA . ILE A 1 529 ? 18.975 2.191 -52.629 1.00 89.12 529 ILE A CA 1
ATOM 4221 C C . ILE A 1 529 ? 18.460 1.832 -51.230 1.00 89.12 529 ILE A C 1
ATOM 4223 O O . ILE A 1 529 ? 18.228 0.659 -50.941 1.00 89.12 529 ILE A O 1
ATOM 4227 N N . LEU A 1 530 ? 18.264 2.832 -50.365 1.00 89.50 530 LEU A N 1
ATOM 4228 C CA . LEU A 1 530 ? 17.787 2.637 -48.991 1.00 89.50 530 LEU A CA 1
ATOM 4229 C C . LEU A 1 530 ? 16.271 2.409 -48.898 1.00 89.50 530 LEU A C 1
ATOM 4231 O O . LEU A 1 530 ? 15.767 2.044 -47.832 1.00 89.50 530 LEU A O 1
ATOM 4235 N N . PHE A 1 531 ? 15.534 2.586 -49.998 1.00 87.94 531 PHE A N 1
ATOM 4236 C CA . PHE A 1 531 ? 14.112 2.275 -50.066 1.00 87.94 531 PHE A CA 1
ATOM 4237 C C . PHE A 1 531 ? 13.886 0.761 -50.218 1.00 87.94 531 PHE A C 1
ATOM 4239 O O . PHE A 1 531 ? 13.725 0.225 -51.315 1.00 87.94 531 PHE A O 1
ATOM 4246 N N . VAL A 1 532 ? 13.874 0.052 -49.088 1.00 86.00 532 VAL A N 1
ATOM 4247 C CA . VAL A 1 532 ? 13.639 -1.396 -49.033 1.00 86.00 532 VAL A CA 1
ATOM 4248 C C . VAL A 1 532 ? 12.230 -1.678 -48.509 1.00 86.00 532 VAL A C 1
ATOM 4250 O O . VAL A 1 532 ? 11.923 -1.405 -47.347 1.00 86.00 532 VAL A O 1
ATOM 4253 N N . ASN A 1 533 ? 11.382 -2.278 -49.352 1.00 80.25 533 ASN A N 1
ATOM 4254 C CA . ASN A 1 533 ? 10.025 -2.696 -48.975 1.00 80.25 533 ASN A CA 1
ATOM 4255 C C . ASN A 1 533 ? 10.053 -3.566 -47.706 1.00 80.25 533 ASN A C 1
ATOM 4257 O O . ASN A 1 533 ? 10.899 -4.454 -47.590 1.00 80.25 533 ASN A O 1
ATOM 4261 N N . ASP A 1 534 ? 9.136 -3.303 -46.771 1.00 82.88 534 ASP A N 1
ATOM 4262 C CA . ASP A 1 534 ? 9.004 -3.945 -45.449 1.00 82.88 534 ASP A CA 1
ATOM 4263 C C . ASP A 1 534 ? 10.117 -3.655 -44.421 1.00 82.88 534 ASP A C 1
ATOM 4265 O O . ASP A 1 534 ? 10.080 -4.205 -43.314 1.00 82.88 534 ASP A O 1
ATOM 4269 N N . TYR A 1 535 ? 11.082 -2.783 -44.746 1.00 87.38 535 TYR A N 1
ATOM 4270 C CA . TYR A 1 535 ? 12.203 -2.420 -43.869 1.00 87.38 535 TYR A CA 1
ATOM 4271 C C . TYR A 1 535 ? 12.444 -0.894 -43.832 1.00 87.38 535 TYR A C 1
ATOM 4273 O O . TYR A 1 535 ? 13.462 -0.411 -44.329 1.00 87.38 535 TYR A O 1
ATOM 4281 N N . PRO A 1 536 ? 11.565 -0.106 -43.177 1.00 84.62 536 PRO A N 1
ATOM 4282 C CA . PRO A 1 536 ? 11.721 1.353 -43.081 1.00 84.62 536 PRO A CA 1
ATOM 4283 C C . PRO A 1 536 ? 12.948 1.789 -42.259 1.00 84.62 536 PRO A C 1
ATOM 4285 O O . PRO A 1 536 ? 13.347 2.950 -42.303 1.00 84.62 536 PRO A O 1
ATOM 4288 N N . GLY A 1 537 ? 13.569 0.870 -41.507 1.00 86.12 537 GLY A N 1
ATOM 4289 C CA . GLY A 1 537 ? 14.757 1.153 -40.700 1.00 86.12 537 GLY A CA 1
ATOM 4290 C C . GLY A 1 537 ? 15.964 1.631 -41.515 1.00 86.12 537 GLY A C 1
ATOM 4291 O O . GLY A 1 537 ? 16.767 2.395 -40.991 1.00 86.12 537 GLY A O 1
ATOM 4292 N N . TYR A 1 538 ? 16.073 1.258 -42.796 1.00 88.88 538 TYR A N 1
ATOM 4293 C CA . TYR A 1 538 ? 17.191 1.674 -43.653 1.00 88.88 538 TYR A CA 1
ATOM 4294 C C . TYR A 1 538 ? 17.207 3.176 -43.953 1.00 88.88 538 TYR A C 1
ATOM 4296 O O . TYR A 1 538 ? 18.282 3.762 -44.046 1.00 88.88 538 TYR A O 1
ATOM 4304 N N . GLN A 1 539 ? 16.041 3.828 -44.020 1.00 85.88 539 GLN A N 1
ATOM 4305 C CA . GLN A 1 539 ? 15.954 5.277 -44.242 1.00 85.88 539 GLN A CA 1
ATOM 4306 C C . GLN A 1 539 ? 16.572 6.076 -43.086 1.00 85.88 539 GLN A C 1
ATOM 4308 O O . GLN A 1 539 ? 17.133 7.148 -43.290 1.00 85.88 539 GLN A O 1
ATOM 4313 N N . GLN A 1 540 ? 16.531 5.527 -41.869 1.00 84.75 540 GLN A N 1
ATOM 4314 C CA . GLN A 1 540 ? 17.113 6.157 -40.679 1.00 84.75 540 GLN A CA 1
ATOM 4315 C C . GLN A 1 540 ? 18.648 6.085 -40.670 1.00 84.75 540 GLN A C 1
ATOM 4317 O O . GLN A 1 540 ? 19.289 6.771 -39.880 1.00 84.75 540 GLN A O 1
ATOM 4322 N N . LEU A 1 541 ? 19.245 5.282 -41.557 1.00 87.75 541 LEU A N 1
ATOM 4323 C CA . LEU A 1 541 ? 20.690 5.096 -41.673 1.00 87.75 541 LEU A CA 1
ATOM 4324 C C . LEU A 1 541 ? 21.308 5.933 -42.799 1.00 87.75 541 LEU A C 1
ATOM 4326 O O . LEU A 1 541 ? 22.451 5.681 -43.160 1.00 87.75 541 LEU A O 1
ATOM 4330 N N . PHE A 1 542 ? 20.597 6.924 -43.349 1.00 87.31 542 PHE A N 1
ATOM 4331 C CA . PHE A 1 542 ? 21.055 7.696 -44.511 1.00 87.31 542 PHE A CA 1
ATOM 4332 C C . PHE A 1 542 ? 22.468 8.279 -44.345 1.00 87.31 542 PHE A C 1
ATOM 4334 O O . PHE A 1 542 ? 23.320 8.083 -45.210 1.00 87.31 542 PHE A O 1
ATOM 4341 N N . SER A 1 543 ? 22.745 8.943 -43.215 1.00 85.69 543 SER A N 1
ATOM 4342 C CA . SER A 1 543 ? 24.068 9.531 -42.951 1.00 85.69 543 SER A CA 1
ATOM 4343 C C . SER A 1 543 ? 25.164 8.465 -42.888 1.00 85.69 543 SER A C 1
ATOM 4345 O O . SER A 1 543 ? 26.188 8.598 -43.543 1.00 85.69 543 SER A O 1
ATOM 4347 N N . ILE A 1 544 ? 24.914 7.371 -42.163 1.00 86.81 544 ILE A N 1
ATOM 4348 C CA . ILE A 1 544 ? 25.861 6.259 -42.002 1.00 86.81 544 ILE A CA 1
ATOM 4349 C C . ILE A 1 544 ? 26.105 5.559 -43.347 1.00 86.81 544 ILE A C 1
ATOM 4351 O O . ILE A 1 544 ? 27.231 5.203 -43.687 1.00 86.81 544 ILE A O 1
ATOM 4355 N N . ALA A 1 545 ? 25.046 5.370 -44.136 1.00 86.88 545 ALA A N 1
ATOM 4356 C CA . ALA A 1 545 ? 25.115 4.739 -45.444 1.00 86.88 545 ALA A CA 1
ATOM 4357 C C . ALA A 1 545 ? 25.935 5.576 -46.429 1.00 86.88 545 ALA A C 1
ATOM 4359 O O . ALA A 1 545 ? 26.691 5.006 -47.212 1.00 86.88 545 ALA A O 1
ATOM 4360 N N . LYS A 1 546 ? 25.825 6.909 -46.373 1.00 86.50 546 LYS A N 1
ATOM 4361 C CA . LYS A 1 546 ? 26.630 7.818 -47.194 1.00 86.50 546 LYS A CA 1
ATOM 4362 C C . LYS A 1 546 ? 28.127 7.606 -46.956 1.00 86.50 546 LYS A C 1
ATOM 4364 O O . LYS A 1 546 ? 28.857 7.419 -47.924 1.00 86.50 546 LYS A O 1
ATOM 4369 N N . ASP A 1 547 ? 28.550 7.545 -45.697 1.00 86.19 547 ASP A N 1
ATOM 4370 C CA . ASP A 1 547 ? 29.956 7.324 -45.341 1.00 86.19 547 ASP A CA 1
ATOM 4371 C C . ASP A 1 547 ? 30.424 5.923 -45.775 1.00 86.19 547 ASP A C 1
ATOM 4373 O O . ASP A 1 547 ? 31.504 5.758 -46.339 1.00 86.19 547 ASP A O 1
ATOM 4377 N N . CYS A 1 548 ? 29.568 4.904 -45.615 1.00 87.06 548 CYS A N 1
ATOM 4378 C CA . CYS A 1 548 ? 29.853 3.543 -46.082 1.00 87.06 548 CYS A CA 1
ATOM 4379 C C . CYS A 1 548 ? 30.058 3.472 -47.603 1.00 87.06 548 CYS A C 1
ATOM 4381 O O . CYS A 1 548 ? 30.929 2.744 -48.080 1.00 87.06 548 CYS A O 1
ATOM 4383 N N . MET A 1 549 ? 29.264 4.217 -48.379 1.00 84.00 549 MET A N 1
ATOM 4384 C CA . MET A 1 549 ? 29.354 4.232 -49.842 1.00 84.00 549 MET A CA 1
ATOM 4385 C C . MET A 1 549 ? 30.704 4.755 -50.337 1.00 84.00 549 MET A C 1
ATOM 4387 O O . MET A 1 549 ? 31.218 4.251 -51.332 1.00 84.00 549 MET A O 1
ATOM 4391 N N . GLU A 1 550 ? 31.304 5.734 -49.662 1.00 83.50 550 GLU A N 1
ATOM 4392 C CA . GLU A 1 550 ? 32.610 6.274 -50.068 1.00 83.50 550 GLU A CA 1
ATOM 4393 C C . GLU A 1 550 ? 33.727 5.219 -49.962 1.00 83.50 550 GLU A C 1
ATOM 4395 O O . GLU A 1 550 ? 34.668 5.219 -50.765 1.00 83.50 550 GLU A O 1
ATOM 4400 N N . ILE A 1 551 ? 33.570 4.262 -49.040 1.00 84.56 551 ILE A N 1
ATOM 4401 C CA . ILE A 1 551 ? 34.518 3.171 -48.792 1.00 84.56 551 ILE A CA 1
ATOM 4402 C C . ILE A 1 551 ? 34.426 2.091 -49.877 1.00 84.56 551 ILE A C 1
ATOM 4404 O O . ILE A 1 551 ? 35.452 1.696 -50.431 1.00 84.56 551 ILE A O 1
ATOM 4408 N N . VAL A 1 552 ? 33.219 1.599 -50.190 1.00 89.19 552 VAL A N 1
ATOM 4409 C CA . VAL A 1 552 ? 33.035 0.390 -51.026 1.00 89.19 552 VAL A CA 1
ATOM 4410 C C . VAL A 1 552 ? 32.486 0.642 -52.436 1.00 89.19 552 VAL A C 1
ATOM 4412 O O . VAL A 1 552 ? 32.515 -0.263 -53.271 1.00 89.19 552 VAL A O 1
ATOM 4415 N N . CYS A 1 553 ? 32.013 1.852 -52.742 1.00 89.25 553 CYS A N 1
ATOM 4416 C CA . CYS A 1 553 ? 31.419 2.186 -54.039 1.00 89.25 553 CYS A CA 1
ATOM 4417 C C . CYS A 1 553 ? 32.272 3.177 -54.850 1.00 89.25 553 CYS A C 1
ATOM 4419 O O . CYS A 1 553 ? 33.075 3.955 -54.330 1.00 89.25 553 CYS A O 1
ATOM 4421 N N . GLU A 1 554 ? 32.080 3.163 -56.167 1.00 90.69 554 GLU A N 1
ATOM 4422 C CA . GLU A 1 554 ? 32.449 4.249 -57.073 1.00 90.69 554 GLU A CA 1
ATOM 4423 C C . GLU A 1 554 ? 31.321 5.292 -57.063 1.00 90.69 554 GLU A C 1
ATOM 4425 O O . GLU A 1 554 ? 30.143 4.935 -57.169 1.00 90.69 554 GLU A O 1
ATOM 4430 N N . SER A 1 555 ? 31.671 6.573 -56.937 1.00 88.50 555 SER A N 1
ATOM 4431 C CA . SER A 1 555 ? 30.720 7.682 -56.983 1.00 88.50 555 SER A CA 1
ATOM 4432 C C . SER A 1 555 ? 30.901 8.498 -58.262 1.00 88.50 555 SER A C 1
ATOM 4434 O O . SER A 1 555 ? 32.017 8.734 -58.724 1.00 88.50 555 SER A O 1
ATOM 4436 N N . LYS A 1 556 ? 29.783 8.925 -58.851 1.00 89.56 556 LYS A N 1
ATOM 4437 C CA . LYS A 1 556 ? 29.742 9.872 -59.968 1.00 89.56 556 LYS A CA 1
ATOM 4438 C C . LYS A 1 556 ? 28.794 11.003 -59.626 1.00 89.56 556 LYS A C 1
ATOM 4440 O O . LYS A 1 556 ? 27.684 10.767 -59.153 1.00 89.56 556 LYS A O 1
ATOM 4445 N N . GLU A 1 557 ? 29.235 12.224 -59.877 1.00 88.88 557 GLU A N 1
ATOM 4446 C CA . GLU A 1 557 ? 28.460 13.427 -59.608 1.00 88.88 557 GLU A CA 1
ATOM 4447 C C . GLU A 1 557 ? 27.970 14.015 -60.928 1.00 88.88 557 GLU A C 1
ATOM 4449 O O . GLU A 1 557 ? 28.754 14.260 -61.845 1.00 88.88 557 GLU A O 1
ATOM 4454 N N . ILE A 1 558 ? 26.652 14.174 -61.042 1.00 85.50 558 ILE A N 1
ATOM 4455 C CA . ILE A 1 558 ? 26.000 14.805 -62.189 1.00 85.50 558 ILE A CA 1
ATOM 4456 C C . ILE A 1 558 ? 25.100 15.900 -61.614 1.00 85.50 558 ILE A C 1
ATOM 4458 O O . ILE A 1 558 ? 24.118 15.614 -60.923 1.00 85.50 558 ILE A O 1
ATOM 4462 N N . GLY A 1 559 ? 25.461 17.161 -61.860 1.00 83.81 559 GLY A N 1
ATOM 4463 C CA . GLY A 1 559 ? 24.803 18.311 -61.233 1.00 83.81 559 GLY A CA 1
ATOM 4464 C C . GLY A 1 559 ? 25.049 18.351 -59.721 1.00 83.81 559 GLY A C 1
ATOM 4465 O O . GLY A 1 559 ? 26.188 18.246 -59.287 1.00 83.81 559 GLY A O 1
ATOM 4466 N N . SER A 1 560 ? 23.981 18.487 -58.929 1.00 81.12 560 SER A N 1
ATOM 4467 C CA . SER A 1 560 ? 24.014 18.469 -57.454 1.00 81.12 560 SER A CA 1
ATOM 4468 C C . SER A 1 560 ? 23.735 17.087 -56.843 1.00 81.12 560 SER A C 1
ATOM 4470 O O . SER A 1 560 ? 23.599 16.962 -55.626 1.00 81.12 560 SER A O 1
ATOM 4472 N N . THR A 1 561 ? 23.613 16.045 -57.673 1.00 85.25 561 THR A N 1
ATOM 4473 C CA . THR A 1 561 ? 23.244 14.691 -57.233 1.00 85.25 561 THR A CA 1
ATOM 4474 C C . THR A 1 561 ? 24.389 13.702 -57.421 1.00 85.25 561 THR A C 1
ATOM 4476 O O . THR A 1 561 ? 24.994 13.619 -58.493 1.00 85.25 561 THR A O 1
ATOM 4479 N N . LYS A 1 562 ? 24.669 12.924 -56.368 1.00 88.25 562 LYS A N 1
ATOM 4480 C CA . LYS A 1 562 ? 25.679 11.859 -56.369 1.00 88.25 562 LYS A CA 1
ATOM 4481 C C . LYS A 1 562 ? 25.023 10.503 -56.604 1.00 88.25 562 LYS A C 1
ATOM 4483 O O . LYS A 1 562 ? 24.055 10.146 -55.935 1.00 88.25 562 LYS A O 1
ATOM 4488 N N . PHE A 1 563 ? 25.588 9.740 -57.530 1.00 90.19 563 PHE A N 1
ATOM 4489 C CA . PHE A 1 563 ? 25.177 8.377 -57.838 1.00 90.19 563 PHE A CA 1
ATOM 4490 C C . PHE A 1 563 ? 26.285 7.400 -57.461 1.00 90.19 563 PHE A C 1
ATOM 4492 O O . PHE A 1 563 ? 27.464 7.679 -57.683 1.00 90.19 563 PHE A O 1
ATOM 4499 N N . PHE A 1 564 ? 25.904 6.239 -56.939 1.00 91.06 564 PHE A N 1
ATOM 4500 C CA . PHE A 1 564 ? 26.823 5.231 -56.423 1.00 91.06 564 PHE A CA 1
ATOM 4501 C C . PHE A 1 564 ? 26.652 3.901 -57.151 1.00 91.06 564 PHE A C 1
ATOM 4503 O O . PHE A 1 564 ? 25.548 3.533 -57.561 1.00 91.06 564 PHE A O 1
ATOM 4510 N N . ARG A 1 565 ? 27.760 3.172 -57.295 1.00 92.50 565 ARG A N 1
ATOM 4511 C CA . ARG A 1 565 ? 27.803 1.800 -57.805 1.00 92.50 565 ARG A CA 1
ATOM 4512 C C . ARG A 1 565 ? 28.847 0.999 -57.032 1.00 92.50 565 ARG A C 1
ATOM 4514 O O . ARG A 1 565 ? 29.976 1.458 -56.903 1.00 92.50 565 ARG A O 1
ATOM 4521 N N . LEU A 1 566 ? 28.495 -0.198 -56.561 1.00 92.44 566 LEU A N 1
ATOM 4522 C CA . LEU A 1 566 ? 29.423 -1.065 -55.824 1.00 92.44 566 LEU A CA 1
ATOM 4523 C C . LEU A 1 566 ? 30.648 -1.436 -56.681 1.00 92.44 566 LEU A C 1
ATOM 4525 O O . LEU A 1 566 ? 30.484 -1.842 -57.836 1.00 92.44 566 LEU A O 1
ATOM 4529 N N . ASP A 1 567 ? 31.848 -1.327 -56.108 1.00 90.56 567 ASP A N 1
ATOM 4530 C CA . ASP A 1 567 ? 33.124 -1.641 -56.761 1.00 90.56 567 ASP A CA 1
ATOM 4531 C C . ASP A 1 567 ? 33.747 -2.901 -56.136 1.00 90.56 567 ASP A C 1
ATOM 4533 O O . ASP A 1 567 ? 34.108 -2.917 -54.959 1.00 90.56 567 ASP A O 1
ATOM 4537 N N . ASP A 1 568 ? 33.904 -3.958 -56.941 1.00 90.88 568 ASP A N 1
ATOM 4538 C CA . ASP A 1 568 ? 34.399 -5.258 -56.470 1.00 90.88 568 ASP A CA 1
ATOM 4539 C C . ASP A 1 568 ? 35.831 -5.169 -55.897 1.00 90.88 568 ASP A C 1
ATOM 4541 O O . ASP A 1 568 ? 36.151 -5.864 -54.931 1.00 90.88 568 ASP A O 1
ATOM 4545 N N . LYS A 1 569 ? 36.685 -4.280 -56.429 1.00 89.06 569 LYS A N 1
ATOM 4546 C CA . LYS A 1 569 ? 38.062 -4.093 -55.941 1.00 89.06 569 LYS A CA 1
ATOM 4547 C C . LYS A 1 569 ? 38.082 -3.383 -54.593 1.00 89.06 569 LYS A C 1
ATOM 4549 O O . LYS A 1 569 ? 38.848 -3.777 -53.716 1.00 89.06 569 LYS A O 1
ATOM 4554 N N . LYS A 1 570 ? 37.241 -2.358 -54.417 1.00 87.88 570 LYS A N 1
ATOM 4555 C CA . LYS A 1 570 ? 37.129 -1.632 -53.142 1.00 87.88 570 LYS A CA 1
ATOM 4556 C C . LYS A 1 570 ? 36.555 -2.515 -52.039 1.00 87.88 570 LYS A C 1
ATOM 4558 O O . LYS A 1 570 ? 37.104 -2.537 -50.940 1.00 87.88 570 LYS A O 1
ATOM 4563 N N . VAL A 1 571 ? 35.506 -3.287 -52.343 1.00 90.44 571 VAL A N 1
ATOM 4564 C CA . VAL A 1 571 ? 34.938 -4.264 -51.400 1.00 90.44 571 VAL A CA 1
ATOM 4565 C C . VAL A 1 571 ? 35.996 -5.283 -50.990 1.00 90.44 571 VAL A C 1
ATOM 4567 O O . VAL A 1 571 ? 36.165 -5.538 -49.800 1.00 90.44 571 VAL A O 1
ATOM 4570 N N . PHE A 1 572 ? 36.754 -5.826 -51.948 1.00 88.12 572 PHE A N 1
ATOM 4571 C CA . PHE A 1 572 ? 37.810 -6.783 -51.635 1.00 88.12 572 PHE A CA 1
ATOM 4572 C C . PHE A 1 572 ? 38.928 -6.179 -50.776 1.00 88.12 572 PHE A C 1
ATOM 4574 O O . PHE A 1 572 ? 39.330 -6.792 -49.791 1.00 88.12 572 PHE A O 1
ATOM 4581 N N . ALA A 1 573 ? 39.399 -4.970 -51.098 1.00 82.62 573 ALA A N 1
ATOM 4582 C CA . ALA A 1 573 ? 40.415 -4.282 -50.304 1.00 82.62 573 ALA A CA 1
ATOM 4583 C C . ALA A 1 573 ? 39.943 -4.031 -48.860 1.00 82.62 573 ALA A C 1
ATOM 4585 O O . ALA A 1 573 ? 40.700 -4.250 -47.913 1.00 82.62 573 ALA A O 1
ATOM 4586 N N . TRP A 1 574 ? 38.679 -3.632 -48.686 1.00 91.75 574 TRP A N 1
ATOM 4587 C CA . TRP A 1 574 ? 38.067 -3.459 -47.370 1.00 91.75 574 TRP A CA 1
ATOM 4588 C C . TRP A 1 574 ? 37.965 -4.787 -46.602 1.00 91.75 574 TRP A C 1
ATOM 4590 O O . TRP A 1 574 ? 38.373 -4.856 -45.443 1.00 91.75 574 TRP A O 1
ATOM 4600 N N . LEU A 1 575 ? 37.507 -5.864 -47.249 1.00 87.88 575 LEU A N 1
ATOM 4601 C CA . LEU A 1 575 ? 37.439 -7.198 -46.642 1.00 87.88 575 LEU A CA 1
ATOM 4602 C C . LEU A 1 575 ? 38.821 -7.726 -46.239 1.00 87.88 575 LEU A C 1
ATOM 4604 O O . LEU A 1 575 ? 38.986 -8.243 -45.135 1.00 87.88 575 LEU A O 1
ATOM 4608 N N . TYR A 1 576 ? 39.821 -7.563 -47.106 1.00 83.94 576 TYR A N 1
ATOM 4609 C CA . TYR A 1 576 ? 41.205 -7.939 -46.827 1.00 83.94 576 TYR A CA 1
ATOM 4610 C C . TYR A 1 576 ? 41.737 -7.208 -45.588 1.00 83.94 576 TYR A C 1
ATOM 4612 O O . TYR A 1 576 ? 42.290 -7.834 -44.684 1.00 83.94 576 TYR A O 1
ATOM 4620 N N . TYR A 1 577 ? 41.494 -5.896 -45.500 1.00 85.25 577 TYR A N 1
ATOM 4621 C CA . TYR A 1 577 ? 41.862 -5.100 -44.332 1.00 85.25 577 TYR A CA 1
ATOM 4622 C C . TYR A 1 577 ? 41.193 -5.611 -43.045 1.00 85.25 577 TYR A C 1
ATOM 4624 O O . TYR A 1 577 ? 41.865 -5.742 -42.022 1.00 85.25 577 TYR A O 1
ATOM 4632 N N . LYS A 1 578 ? 39.902 -5.975 -43.093 1.00 87.00 578 LYS A N 1
ATOM 4633 C CA . LYS A 1 578 ? 39.187 -6.556 -41.942 1.00 87.00 578 LYS A CA 1
ATOM 4634 C C . LYS A 1 578 ? 39.778 -7.892 -41.490 1.00 87.00 578 LYS A C 1
ATOM 4636 O O . LYS A 1 578 ? 39.929 -8.096 -40.287 1.00 87.00 578 LYS A O 1
ATOM 4641 N N . VAL A 1 579 ? 40.167 -8.769 -42.421 1.00 87.44 579 VAL A N 1
ATOM 4642 C CA . VAL A 1 579 ? 40.864 -10.027 -42.086 1.00 87.44 579 VAL A CA 1
ATOM 4643 C C . VAL A 1 579 ? 42.196 -9.737 -41.395 1.00 87.44 579 VAL A C 1
ATOM 4645 O O . VAL A 1 579 ? 42.486 -10.327 -40.357 1.00 87.44 579 VAL A O 1
ATOM 4648 N N . CYS A 1 580 ? 42.997 -8.804 -41.922 1.00 81.44 580 CYS A N 1
ATOM 4649 C CA . CYS A 1 580 ? 44.268 -8.422 -41.303 1.00 81.44 580 CYS A CA 1
ATOM 4650 C C . CYS A 1 580 ? 44.083 -7.843 -39.893 1.00 81.44 580 CYS A C 1
ATOM 4652 O O . CYS A 1 580 ? 44.855 -8.175 -38.994 1.00 81.44 580 CYS A O 1
ATOM 4654 N N . GLN A 1 581 ? 43.053 -7.018 -39.689 1.00 85.62 581 GLN A N 1
ATOM 4655 C CA . GLN A 1 581 ? 42.726 -6.446 -38.384 1.00 85.62 581 GLN A CA 1
ATOM 4656 C C . GLN A 1 581 ? 42.345 -7.537 -37.370 1.00 85.62 581 GLN A C 1
ATOM 4658 O O . GLN A 1 581 ? 42.844 -7.530 -36.243 1.00 85.62 581 GLN A O 1
ATOM 4663 N N . LEU A 1 582 ? 41.511 -8.504 -37.767 1.00 85.12 582 LEU A N 1
ATOM 4664 C CA . LEU A 1 582 ? 41.133 -9.632 -36.908 1.00 85.12 582 LEU A CA 1
ATOM 4665 C C . LEU A 1 582 ? 42.334 -10.522 -36.574 1.00 85.12 582 LEU A C 1
ATOM 4667 O O . LEU A 1 582 ? 42.541 -10.821 -35.399 1.00 85.12 582 LEU A O 1
ATOM 4671 N N . LYS A 1 583 ? 43.186 -10.838 -37.561 1.00 83.94 583 LYS A N 1
ATOM 4672 C CA . LYS A 1 583 ? 44.417 -11.624 -37.356 1.00 83.94 583 LYS A CA 1
ATOM 4673 C C . LYS A 1 583 ? 45.318 -11.009 -36.278 1.00 83.94 583 LYS A C 1
ATOM 4675 O O . LYS A 1 583 ? 45.916 -11.738 -35.497 1.00 83.94 583 LYS A O 1
ATOM 4680 N N . GLN A 1 584 ? 45.420 -9.678 -36.233 1.00 83.44 584 GLN A N 1
ATOM 4681 C CA . GLN A 1 584 ? 46.224 -8.964 -35.232 1.00 83.44 584 GLN A CA 1
ATOM 4682 C C . GLN A 1 584 ? 45.546 -8.886 -33.857 1.00 83.44 584 GLN A C 1
ATOM 4684 O O . GLN A 1 584 ? 46.232 -8.851 -32.841 1.00 83.44 584 GLN A O 1
ATOM 4689 N N . THR A 1 585 ? 44.212 -8.845 -33.819 1.00 84.25 585 THR A N 1
ATOM 4690 C CA . THR A 1 585 ? 43.446 -8.600 -32.586 1.00 84.25 585 THR A CA 1
ATOM 4691 C C . THR A 1 585 ? 43.168 -9.888 -31.806 1.00 84.25 585 THR A C 1
ATOM 4693 O O . THR A 1 585 ? 43.236 -9.876 -30.580 1.00 84.25 585 THR A O 1
ATOM 4696 N N . LEU A 1 586 ? 42.890 -11.008 -32.488 1.00 81.88 586 LEU A N 1
ATOM 4697 C CA . LEU A 1 586 ? 42.532 -12.283 -31.846 1.00 81.88 586 LEU A CA 1
ATOM 4698 C C . LEU A 1 586 ? 43.572 -12.783 -30.819 1.00 81.88 586 LEU A C 1
ATOM 4700 O O . LEU A 1 586 ? 43.159 -13.116 -29.707 1.00 81.88 586 LEU A O 1
ATOM 4704 N N . PRO A 1 587 ? 44.895 -12.758 -31.095 1.00 80.44 587 PRO A N 1
ATOM 4705 C CA . PRO A 1 587 ? 45.903 -13.204 -30.126 1.00 80.44 587 PRO A CA 1
ATOM 4706 C C . PRO A 1 587 ? 45.958 -12.359 -28.845 1.00 80.44 587 PRO A C 1
ATOM 4708 O O . PRO A 1 587 ? 46.447 -12.827 -27.822 1.00 80.44 587 PRO A O 1
ATOM 4711 N N . ALA A 1 588 ? 45.476 -11.112 -28.892 1.00 80.00 588 ALA A N 1
ATOM 4712 C CA . ALA A 1 588 ? 45.438 -10.219 -27.736 1.00 80.00 588 ALA A CA 1
ATOM 4713 C C . ALA A 1 588 ? 44.181 -10.407 -26.865 1.00 80.00 588 ALA A C 1
ATOM 4715 O O . ALA A 1 588 ? 44.154 -9.914 -25.738 1.00 80.00 588 ALA A O 1
ATOM 4716 N N . LEU A 1 589 ? 43.140 -11.083 -27.372 1.00 77.25 589 LEU A N 1
ATOM 4717 C CA . LEU A 1 589 ? 41.842 -11.222 -26.700 1.00 77.25 589 LEU A CA 1
ATOM 4718 C C . LEU A 1 589 ? 41.714 -12.500 -25.859 1.00 77.25 589 LEU A C 1
ATOM 4720 O O . LEU A 1 589 ? 41.012 -12.478 -24.851 1.00 77.25 589 LEU A O 1
ATOM 4724 N N . ASP A 1 590 ? 42.379 -13.594 -26.243 1.00 71.75 590 ASP A N 1
ATOM 4725 C CA . ASP A 1 590 ? 42.393 -14.847 -25.476 1.00 71.75 590 ASP A CA 1
ATOM 4726 C C . ASP A 1 590 ? 43.742 -15.571 -25.645 1.00 71.75 590 ASP A C 1
ATOM 4728 O O . ASP A 1 590 ? 44.282 -15.683 -26.748 1.00 71.75 590 ASP A O 1
ATOM 4732 N N . GLN A 1 591 ? 44.271 -16.091 -24.534 1.00 65.94 591 GLN A N 1
ATOM 4733 C CA . GLN A 1 591 ? 45.510 -16.870 -24.478 1.00 65.94 591 GLN A CA 1
ATOM 4734 C C . GLN A 1 591 ? 45.440 -18.132 -25.352 1.00 65.94 591 GLN A C 1
ATOM 4736 O O . GLN A 1 591 ? 46.473 -18.584 -25.844 1.00 65.94 591 GLN A O 1
ATOM 4741 N N . ASN A 1 592 ? 44.236 -18.655 -25.613 1.00 68.12 592 ASN A N 1
ATOM 4742 C CA . ASN A 1 592 ? 44.026 -19.782 -26.524 1.00 68.12 592 ASN A CA 1
ATOM 4743 C C . ASN A 1 592 ? 44.397 -19.446 -27.983 1.00 68.12 592 ASN A C 1
ATOM 4745 O O . ASN A 1 592 ? 44.969 -20.284 -28.680 1.00 68.12 592 ASN A O 1
ATOM 4749 N N . TYR A 1 593 ? 44.159 -18.207 -28.437 1.00 63.41 593 TYR A N 1
ATOM 4750 C CA . TYR A 1 593 ? 44.551 -17.762 -29.784 1.00 63.41 593 TYR A CA 1
ATOM 4751 C C . TYR A 1 593 ? 46.041 -17.413 -29.885 1.00 63.41 593 TYR A C 1
ATOM 4753 O O . TYR A 1 593 ? 46.599 -17.439 -30.980 1.00 63.41 593 TYR A O 1
ATOM 4761 N N . ALA A 1 594 ? 46.708 -17.112 -28.766 1.00 62.53 594 ALA A N 1
ATOM 4762 C CA . ALA A 1 594 ? 48.145 -16.826 -28.743 1.00 62.53 594 ALA A CA 1
ATOM 4763 C C . ALA A 1 594 ? 49.017 -18.073 -29.000 1.00 62.53 594 ALA A C 1
ATOM 4765 O O . ALA A 1 594 ? 50.179 -17.936 -29.379 1.00 62.53 594 ALA A O 1
ATOM 4766 N N . ALA A 1 595 ? 48.460 -19.275 -28.808 1.00 60.81 595 ALA A N 1
ATOM 4767 C CA . ALA A 1 595 ? 49.136 -20.556 -29.024 1.00 60.81 595 ALA A CA 1
ATOM 4768 C C . ALA A 1 595 ? 48.855 -21.195 -30.404 1.00 60.81 595 ALA A C 1
ATOM 4770 O O . ALA A 1 595 ? 49.431 -22.240 -30.706 1.00 60.81 595 ALA A O 1
ATOM 4771 N N . CYS A 1 596 ? 47.982 -20.601 -31.229 1.00 64.69 596 CYS A N 1
ATOM 4772 C CA . CYS A 1 596 ? 47.583 -21.144 -32.534 1.00 64.69 596 CYS A CA 1
ATOM 4773 C C . CYS A 1 596 ? 48.568 -20.775 -33.658 1.00 64.69 596 CYS A C 1
ATOM 4775 O O . CYS A 1 596 ? 49.170 -19.699 -33.652 1.00 64.69 596 CYS A O 1
ATOM 4777 N N . GLU A 1 597 ? 48.712 -21.655 -34.657 1.00 74.06 597 GLU A N 1
ATOM 4778 C CA . GLU A 1 597 ? 49.525 -21.372 -35.844 1.00 74.06 597 GLU A CA 1
ATOM 4779 C C . GLU A 1 597 ? 48.925 -20.215 -36.660 1.00 74.06 597 GLU A C 1
ATOM 4781 O O . GLU A 1 597 ? 47.708 -20.055 -36.755 1.00 74.06 597 GLU A O 1
ATOM 4786 N N . GLU A 1 598 ? 49.768 -19.420 -37.332 1.00 74.38 598 GLU A N 1
ATOM 4787 C CA . GLU A 1 598 ? 49.311 -18.254 -38.108 1.00 74.38 598 GLU A CA 1
ATOM 4788 C C . GLU A 1 598 ? 48.237 -18.578 -39.158 1.00 74.38 598 GLU A C 1
ATOM 4790 O O . GLU A 1 598 ? 47.434 -17.709 -39.512 1.00 74.38 598 GLU A O 1
ATOM 4795 N N . LYS A 1 599 ? 48.258 -19.805 -39.690 1.00 76.75 599 LYS A N 1
ATOM 4796 C CA . LYS A 1 599 ? 47.304 -20.290 -40.688 1.00 76.75 599 LYS A CA 1
ATOM 4797 C C . LYS A 1 599 ? 45.924 -20.548 -40.074 1.00 76.75 599 LYS A C 1
ATOM 4799 O O . LYS A 1 599 ? 44.925 -20.238 -40.723 1.00 76.75 599 LYS A O 1
ATOM 4804 N N . ASP A 1 600 ? 45.877 -21.036 -38.839 1.00 76.25 600 ASP A N 1
ATOM 4805 C CA . ASP A 1 600 ? 44.638 -21.318 -38.112 1.00 76.25 600 ASP A CA 1
ATOM 4806 C C . ASP A 1 600 ? 43.970 -20.012 -37.669 1.00 76.25 600 ASP A C 1
ATOM 4808 O O . ASP A 1 600 ? 42.797 -19.796 -37.960 1.00 76.25 600 ASP A O 1
ATOM 4812 N N . THR A 1 601 ? 44.741 -19.047 -37.153 1.00 79.81 601 THR A N 1
ATOM 4813 C CA . THR A 1 601 ? 44.232 -17.700 -36.827 1.00 79.81 601 THR A CA 1
ATOM 4814 C C . THR A 1 601 ? 43.657 -16.982 -38.058 1.00 79.81 601 THR A C 1
ATOM 4816 O O . THR A 1 601 ? 42.690 -16.219 -37.965 1.00 79.81 601 THR A O 1
ATOM 4819 N N . LEU A 1 602 ? 44.237 -17.220 -39.241 1.00 82.25 602 LEU A N 1
ATOM 4820 C CA . LEU A 1 602 ? 43.717 -16.726 -40.521 1.00 82.25 602 LEU A CA 1
ATOM 4821 C C . LEU A 1 602 ? 42.403 -17.412 -40.912 1.00 82.25 602 LEU A C 1
ATOM 4823 O O . LEU A 1 602 ? 41.479 -16.731 -41.362 1.00 82.25 602 LEU A O 1
ATOM 4827 N N . ALA A 1 603 ? 42.311 -18.731 -40.732 1.00 82.56 603 ALA A N 1
ATOM 4828 C CA . ALA A 1 603 ? 41.090 -19.490 -40.980 1.00 82.56 603 ALA A CA 1
ATOM 4829 C C . ALA A 1 603 ? 39.947 -19.043 -40.056 1.00 82.56 603 ALA A C 1
ATOM 4831 O O . ALA A 1 603 ? 38.839 -18.803 -40.542 1.00 82.56 603 ALA A O 1
ATOM 4832 N N . ASP A 1 604 ? 40.232 -18.821 -38.773 1.00 81.94 604 ASP A N 1
ATOM 4833 C CA . ASP A 1 604 ? 39.270 -18.318 -37.790 1.00 81.94 604 ASP A CA 1
ATOM 4834 C C . ASP A 1 604 ? 38.815 -16.894 -38.120 1.00 81.94 604 ASP A C 1
ATOM 4836 O O . ASP A 1 604 ? 37.619 -16.602 -38.121 1.00 81.94 604 ASP A O 1
ATOM 4840 N N . SER A 1 605 ? 39.747 -16.014 -38.505 1.00 85.38 605 SER A N 1
ATOM 4841 C CA . SER A 1 605 ? 39.426 -14.644 -38.932 1.00 85.38 605 SER A CA 1
ATOM 4842 C C . SER A 1 605 ? 38.464 -14.630 -40.126 1.00 85.38 605 SER A C 1
ATOM 4844 O O . SER A 1 605 ? 37.496 -13.866 -40.146 1.00 85.38 605 SER A O 1
ATOM 4846 N N . VAL A 1 606 ? 38.699 -15.492 -41.122 1.00 86.81 606 VAL A N 1
ATOM 4847 C CA . VAL A 1 606 ? 37.813 -15.633 -42.289 1.00 86.81 606 VAL A CA 1
ATOM 4848 C C . VAL A 1 606 ? 36.480 -16.283 -41.902 1.00 86.81 606 VAL A C 1
ATOM 4850 O O . VAL A 1 606 ? 35.444 -15.869 -42.419 1.00 86.81 606 VAL A O 1
ATOM 4853 N N . SER A 1 607 ? 36.476 -17.240 -40.969 1.00 84.62 607 SER A N 1
ATOM 4854 C CA . SER A 1 607 ? 35.258 -17.873 -40.444 1.00 84.62 607 SER A CA 1
ATOM 4855 C C . SER A 1 607 ? 34.344 -16.859 -39.746 1.00 84.62 607 SER A C 1
ATOM 4857 O O . SER A 1 607 ? 33.151 -16.813 -40.046 1.00 84.62 607 SER A O 1
ATOM 4859 N N . ILE A 1 608 ? 34.898 -16.001 -38.879 1.00 87.62 608 ILE A N 1
ATOM 4860 C CA . ILE A 1 608 ? 34.152 -14.949 -38.164 1.00 87.62 608 ILE A CA 1
ATOM 4861 C C . ILE A 1 608 ? 33.517 -13.969 -39.160 1.00 87.62 608 ILE A C 1
ATOM 4863 O O . ILE A 1 608 ? 32.318 -13.702 -39.096 1.00 87.62 608 ILE A O 1
ATOM 4867 N N . LEU A 1 609 ? 34.281 -13.474 -40.144 1.00 88.56 609 LEU A N 1
ATOM 4868 C CA . LEU A 1 609 ? 33.721 -12.621 -41.206 1.00 88.56 609 LEU A CA 1
ATOM 4869 C C . LEU A 1 609 ? 32.676 -13.355 -42.051 1.00 88.56 609 LEU A C 1
ATOM 4871 O O . LEU A 1 609 ? 31.702 -12.756 -42.516 1.00 88.56 609 LEU A O 1
ATOM 4875 N N . GLY A 1 610 ? 32.864 -14.660 -42.229 1.00 86.75 610 GLY A N 1
ATOM 4876 C CA . GLY A 1 610 ? 31.948 -15.544 -42.926 1.00 86.75 610 GLY A CA 1
ATOM 4877 C C . GLY A 1 610 ? 30.554 -15.596 -42.309 1.00 86.75 610 GLY A C 1
ATOM 4878 O O . GLY A 1 610 ? 29.624 -15.955 -43.026 1.00 86.75 610 GLY A O 1
ATOM 4879 N N . GLU A 1 611 ? 30.350 -15.209 -41.047 1.00 88.19 611 GLU A N 1
ATOM 4880 C CA . GLU A 1 611 ? 29.010 -15.101 -40.449 1.00 88.19 611 GLU A CA 1
ATOM 4881 C C . GLU A 1 611 ? 28.211 -13.904 -40.987 1.00 88.19 611 GLU A C 1
ATOM 4883 O O . GLU A 1 611 ? 26.981 -13.964 -41.074 1.00 88.19 611 GLU A O 1
ATOM 4888 N N . TYR A 1 612 ? 28.902 -12.856 -41.439 1.00 89.44 612 TYR A N 1
ATOM 4889 C CA . TYR A 1 612 ? 28.302 -11.612 -41.923 1.00 89.44 612 TYR A CA 1
ATOM 4890 C C . TYR A 1 612 ? 28.200 -11.538 -43.452 1.00 89.44 612 TYR A C 1
ATOM 4892 O O . TYR A 1 612 ? 27.449 -10.716 -43.973 1.00 89.44 612 TYR A O 1
ATOM 4900 N N . LEU A 1 613 ? 28.902 -12.406 -44.184 1.00 89.50 613 LEU A N 1
ATOM 4901 C CA . LEU A 1 613 ? 28.991 -12.377 -45.648 1.00 89.50 613 LEU A CA 1
ATOM 4902 C C . LEU A 1 613 ? 28.220 -13.527 -46.309 1.00 89.50 613 LEU A C 1
ATOM 4904 O O . LEU A 1 613 ? 28.125 -14.632 -45.771 1.00 89.50 613 LEU A O 1
ATOM 4908 N N . LYS A 1 614 ? 27.691 -13.283 -47.515 1.00 85.06 614 LYS A N 1
ATOM 4909 C CA . LYS A 1 614 ? 27.173 -14.352 -48.386 1.00 85.06 614 LYS A CA 1
ATOM 4910 C C . LYS A 1 614 ? 28.327 -15.264 -48.833 1.00 85.06 614 LYS A C 1
ATOM 4912 O O . LYS A 1 614 ? 29.430 -14.781 -49.095 1.00 85.06 614 LYS A O 1
ATOM 4917 N N . ASP A 1 615 ? 28.048 -16.568 -48.943 1.00 82.00 615 ASP A N 1
ATOM 4918 C CA . ASP A 1 615 ? 29.044 -17.580 -49.337 1.00 82.00 615 ASP A CA 1
ATOM 4919 C C . ASP A 1 615 ? 29.638 -17.266 -50.736 1.00 82.00 615 ASP A C 1
ATOM 4921 O O . ASP A 1 615 ? 30.852 -17.341 -50.920 1.00 82.00 615 ASP A O 1
ATOM 4925 N N . ASP A 1 616 ? 28.807 -16.799 -51.674 1.00 80.69 616 ASP A N 1
ATOM 4926 C CA . ASP A 1 616 ? 29.216 -16.263 -52.979 1.00 80.69 616 ASP A CA 1
ATOM 4927 C C . ASP A 1 616 ? 28.730 -14.802 -53.138 1.00 80.69 616 ASP A C 1
ATOM 4929 O O . ASP A 1 616 ? 27.593 -14.510 -52.747 1.00 80.69 616 ASP A O 1
ATOM 4933 N N . PRO A 1 617 ? 29.529 -13.883 -53.727 1.00 82.19 617 PRO A N 1
ATOM 4934 C CA . PRO A 1 617 ? 30.895 -14.084 -54.233 1.00 82.19 617 PRO A CA 1
ATOM 4935 C C . PRO A 1 617 ? 32.000 -13.839 -53.184 1.00 82.19 617 PRO A C 1
ATOM 4937 O O . PRO A 1 617 ? 33.141 -14.243 -53.392 1.00 82.19 617 PRO A O 1
ATOM 4940 N N . TRP A 1 618 ? 31.694 -13.159 -52.074 1.00 88.38 618 TRP A N 1
ATOM 4941 C CA . TRP A 1 618 ? 32.707 -12.533 -51.212 1.00 88.38 618 TRP A CA 1
ATOM 4942 C C . TRP A 1 618 ? 33.509 -13.515 -50.358 1.00 88.38 618 TRP A C 1
ATOM 4944 O O . TRP A 1 618 ? 34.736 -13.419 -50.318 1.00 88.38 618 TRP A O 1
ATOM 4954 N N . LEU A 1 619 ? 32.843 -14.464 -49.689 1.00 86.50 619 LEU A N 1
ATOM 4955 C CA . LEU A 1 619 ? 33.534 -15.430 -48.832 1.00 86.50 619 LEU A CA 1
ATOM 4956 C C . LEU A 1 619 ? 34.421 -16.366 -49.662 1.00 86.50 619 LEU A C 1
ATOM 4958 O O . LEU A 1 619 ? 35.574 -16.587 -49.305 1.00 86.50 619 LEU A O 1
ATOM 4962 N N . LYS A 1 620 ? 33.918 -16.846 -50.806 1.00 86.19 620 LYS A N 1
ATOM 4963 C CA . LYS A 1 620 ? 34.701 -17.650 -51.751 1.00 86.19 620 LYS A CA 1
ATOM 4964 C C . LYS A 1 620 ? 35.953 -16.920 -52.242 1.00 86.19 620 LYS A C 1
ATOM 4966 O O . LYS A 1 620 ? 37.039 -17.486 -52.198 1.00 86.19 620 LYS A O 1
ATOM 4971 N N . LEU A 1 621 ? 35.820 -15.652 -52.629 1.00 86.50 621 LEU A N 1
ATOM 4972 C CA . LEU A 1 621 ? 36.940 -14.840 -53.110 1.00 86.50 621 LEU A CA 1
ATOM 4973 C C . LEU A 1 621 ? 38.007 -14.632 -52.014 1.00 86.50 621 LEU A C 1
ATOM 4975 O O . LEU A 1 621 ? 39.203 -14.704 -52.297 1.00 86.50 621 LEU A O 1
ATOM 4979 N N . LEU A 1 622 ? 37.596 -14.461 -50.751 1.00 85.94 622 LEU A N 1
ATOM 4980 C CA . LEU A 1 622 ? 38.521 -14.431 -49.611 1.00 85.94 622 LEU A CA 1
ATOM 4981 C C . LEU A 1 622 ? 39.228 -15.775 -49.399 1.00 85.94 622 LEU A C 1
ATOM 4983 O O . LEU A 1 622 ? 40.451 -15.798 -49.249 1.00 85.94 622 LEU A O 1
ATOM 4987 N N . CYS A 1 623 ? 38.491 -16.889 -49.414 1.00 85.75 623 CYS A N 1
ATOM 4988 C CA . CYS A 1 623 ? 39.072 -18.226 -49.269 1.00 85.75 623 CYS A CA 1
ATOM 4989 C C . CYS A 1 623 ? 40.092 -18.532 -50.376 1.00 85.75 623 CYS A C 1
ATOM 4991 O O . CYS A 1 623 ? 41.184 -19.014 -50.070 1.00 85.75 623 CYS A O 1
ATOM 4993 N N . ASP A 1 624 ? 39.779 -18.192 -51.629 1.00 85.75 624 ASP A N 1
ATOM 4994 C CA . ASP A 1 624 ? 40.666 -18.391 -52.779 1.00 85.75 624 ASP A CA 1
ATOM 4995 C C . ASP A 1 624 ? 41.953 -17.556 -52.645 1.00 85.75 624 ASP A C 1
ATOM 4997 O O . ASP A 1 624 ? 43.055 -18.063 -52.870 1.00 85.75 624 ASP A O 1
ATOM 5001 N N . HIS A 1 625 ? 41.840 -16.294 -52.212 1.00 85.06 625 HIS A N 1
ATOM 5002 C CA . HIS A 1 625 ? 42.993 -15.408 -52.028 1.00 85.06 625 HIS A CA 1
ATOM 5003 C C . HIS A 1 625 ? 43.935 -15.877 -50.907 1.00 85.06 625 HIS A C 1
ATOM 5005 O O . HIS A 1 625 ? 45.156 -15.850 -51.067 1.00 85.06 625 HIS A O 1
ATOM 5011 N N . PHE A 1 626 ? 43.382 -16.332 -49.779 1.00 82.19 626 PHE A N 1
ATOM 5012 C CA . PHE A 1 626 ? 44.164 -16.829 -48.640 1.00 82.19 626 PHE A CA 1
ATOM 5013 C C . PHE A 1 626 ? 44.513 -18.324 -48.729 1.00 82.19 626 PHE A C 1
ATOM 5015 O O . PHE A 1 626 ? 45.189 -18.840 -47.840 1.00 82.19 626 PHE A O 1
ATOM 5022 N N . LYS A 1 627 ? 44.114 -19.015 -49.809 1.00 80.88 627 LYS A N 1
ATOM 5023 C CA . LYS A 1 627 ? 44.347 -20.454 -50.041 1.00 80.88 627 LYS A CA 1
ATOM 5024 C C . LYS A 1 627 ? 43.798 -21.343 -48.912 1.00 80.88 627 LYS A C 1
ATOM 5026 O O . LYS A 1 627 ? 44.463 -22.283 -48.471 1.00 80.88 627 LYS A O 1
ATOM 5031 N N . LEU A 1 628 ? 42.592 -21.034 -48.435 1.00 78.50 628 LEU A N 1
ATOM 5032 C CA . LEU A 1 628 ? 41.894 -21.765 -47.371 1.00 78.50 628 LEU A CA 1
ATOM 5033 C C . LEU A 1 628 ? 40.796 -22.666 -47.953 1.00 78.50 628 LEU A C 1
ATOM 5035 O O . LEU A 1 628 ? 40.105 -22.280 -48.896 1.00 78.50 628 LEU A O 1
ATOM 5039 N N . ASN A 1 629 ? 40.579 -23.848 -47.369 1.00 67.56 629 ASN A N 1
ATOM 5040 C CA . ASN A 1 629 ? 39.472 -24.713 -47.777 1.00 67.56 629 ASN A CA 1
ATOM 5041 C C . ASN A 1 629 ? 38.147 -24.207 -47.167 1.00 67.56 629 ASN A C 1
ATOM 5043 O O . ASN A 1 629 ? 38.052 -23.997 -45.959 1.00 67.56 629 ASN A O 1
ATOM 5047 N N . LEU A 1 630 ? 37.083 -24.084 -47.970 1.00 59.59 630 LEU A N 1
ATOM 5048 C CA . LEU A 1 630 ? 35.746 -23.648 -47.512 1.00 59.59 630 LEU A CA 1
ATOM 5049 C C . LEU A 1 630 ? 35.162 -24.444 -46.308 1.00 59.59 630 LEU A C 1
ATOM 5051 O O . LEU A 1 630 ? 34.411 -23.855 -45.531 1.00 59.59 630 LEU A O 1
ATOM 5055 N N . PRO A 1 631 ? 35.467 -25.747 -46.104 1.00 51.69 631 PRO A N 1
ATOM 5056 C CA . PRO A 1 631 ? 35.075 -26.490 -44.901 1.00 51.69 631 PRO A CA 1
ATOM 5057 C C . PRO A 1 631 ? 35.871 -26.119 -43.637 1.00 51.69 631 PRO A C 1
ATOM 5059 O O . PRO A 1 631 ? 35.335 -26.232 -42.539 1.00 51.69 631 PRO A O 1
ATOM 5062 N N . GLU A 1 632 ? 37.125 -25.670 -43.767 1.00 50.25 632 GLU A N 1
ATOM 5063 C CA . GLU A 1 632 ? 37.958 -25.203 -42.644 1.00 50.25 632 GLU A CA 1
ATOM 5064 C C . GLU A 1 632 ? 37.436 -23.879 -42.079 1.00 50.25 632 GLU A C 1
ATOM 5066 O O . GLU A 1 632 ? 37.312 -23.737 -40.868 1.00 50.25 632 GLU A O 1
ATOM 5071 N N . ALA A 1 633 ? 36.973 -22.980 -42.951 1.00 48.94 633 ALA A N 1
ATOM 5072 C CA . ALA A 1 633 ? 36.338 -21.712 -42.580 1.00 48.94 633 ALA A CA 1
ATOM 5073 C C . ALA A 1 633 ? 34.904 -21.849 -42.013 1.00 48.94 633 ALA A C 1
ATOM 5075 O O . ALA A 1 633 ? 34.228 -20.846 -41.806 1.00 48.94 633 ALA A O 1
ATOM 5076 N N . LYS A 1 634 ? 34.394 -23.075 -41.814 1.00 51.91 634 LYS A N 1
ATOM 5077 C CA . LYS A 1 634 ? 33.065 -23.352 -41.228 1.00 51.91 634 LYS A CA 1
ATOM 5078 C C . LYS A 1 634 ? 33.140 -24.054 -39.860 1.00 51.91 634 LYS A C 1
ATOM 5080 O O . LYS A 1 634 ? 32.086 -24.336 -39.288 1.00 51.91 634 LYS A O 1
ATOM 5085 N N . ARG A 1 635 ? 34.343 -24.348 -39.336 1.00 48.00 635 ARG A N 1
ATOM 5086 C CA . ARG A 1 635 ? 34.550 -25.196 -38.139 1.00 48.00 635 ARG A CA 1
ATOM 5087 C C . ARG A 1 635 ? 33.939 -24.632 -36.846 1.00 48.00 635 ARG A C 1
ATOM 5089 O O . ARG A 1 635 ? 33.400 -25.408 -36.066 1.00 48.00 635 ARG A O 1
ATOM 5096 N N . ILE A 1 636 ? 33.876 -23.308 -36.673 1.00 45.47 636 ILE A N 1
ATOM 5097 C CA . ILE A 1 636 ? 33.341 -22.673 -35.446 1.00 45.47 636 ILE A CA 1
ATOM 5098 C C . ILE A 1 636 ? 31.837 -22.972 -35.223 1.00 45.47 636 ILE A C 1
ATOM 5100 O O . ILE A 1 636 ? 31.340 -22.907 -34.102 1.00 45.47 636 ILE A O 1
ATOM 5104 N N . ALA A 1 637 ? 31.097 -23.400 -36.255 1.00 35.84 637 ALA A N 1
ATOM 5105 C CA . ALA A 1 637 ? 29.679 -23.739 -36.113 1.00 35.84 637 ALA A CA 1
ATOM 5106 C C . ALA A 1 637 ? 29.403 -25.094 -35.423 1.00 35.84 637 ALA A C 1
ATOM 5108 O O . ALA A 1 637 ? 28.246 -25.349 -35.077 1.00 35.84 637 ALA A O 1
ATOM 5109 N N . ALA A 1 638 ? 30.403 -25.974 -35.276 1.00 33.25 638 ALA A N 1
ATOM 5110 C CA . ALA A 1 638 ? 30.215 -27.337 -34.763 1.00 33.25 638 ALA A CA 1
ATOM 5111 C C . ALA A 1 638 ? 30.615 -27.520 -33.286 1.00 33.25 638 ALA A C 1
ATOM 5113 O O . ALA A 1 638 ? 30.003 -28.347 -32.616 1.00 33.25 638 ALA A O 1
ATOM 5114 N N . ASP A 1 639 ? 31.551 -26.718 -32.766 1.00 28.17 639 ASP A N 1
ATOM 5115 C CA . ASP A 1 639 ? 32.163 -26.940 -31.442 1.00 28.17 639 ASP A CA 1
ATOM 5116 C C . ASP A 1 639 ? 31.511 -26.154 -30.289 1.00 28.17 639 ASP A C 1
ATOM 5118 O O . ASP A 1 639 ? 31.950 -26.236 -29.142 1.00 28.17 639 ASP A O 1
ATOM 5122 N N . ILE A 1 640 ? 30.391 -25.463 -30.537 1.00 32.59 640 ILE A N 1
ATOM 5123 C CA . ILE A 1 640 ? 29.457 -25.124 -29.452 1.00 32.59 640 ILE A CA 1
ATOM 5124 C C . ILE A 1 640 ? 28.651 -26.393 -29.156 1.00 32.59 640 ILE A C 1
ATOM 5126 O O . ILE A 1 640 ? 27.504 -26.546 -29.587 1.00 32.59 640 ILE A O 1
ATOM 5130 N N . GLU A 1 641 ? 29.292 -27.338 -28.465 1.00 25.39 641 GLU A N 1
ATOM 5131 C CA . GLU A 1 641 ? 28.653 -28.531 -27.926 1.00 25.39 641 GLU A CA 1
ATOM 5132 C C . GLU A 1 641 ? 27.451 -28.120 -27.070 1.00 25.39 641 GLU A C 1
ATOM 5134 O O . GLU A 1 641 ? 27.539 -27.556 -25.978 1.00 25.39 641 GLU A O 1
ATOM 5139 N N . VAL A 1 642 ? 26.283 -28.434 -27.616 1.00 27.91 642 VAL A N 1
ATOM 5140 C CA . VAL A 1 642 ? 25.033 -28.576 -26.891 1.00 27.91 642 VAL A CA 1
ATOM 5141 C C . VAL A 1 642 ? 25.243 -29.666 -25.843 1.00 27.91 642 VAL A C 1
ATOM 5143 O O . VAL A 1 642 ? 25.398 -30.837 -26.188 1.00 27.91 642 VAL A O 1
ATOM 5146 N N . CYS A 1 643 ? 25.207 -29.297 -24.560 1.00 21.34 643 CYS A N 1
ATOM 5147 C CA . CYS A 1 643 ? 25.074 -30.275 -23.484 1.00 21.34 643 CYS A CA 1
ATOM 5148 C C . CYS A 1 643 ? 23.862 -31.188 -23.765 1.00 21.34 643 CYS A C 1
ATOM 5150 O O . CYS A 1 643 ? 22.787 -30.683 -24.113 1.00 21.34 643 CYS A O 1
ATOM 5152 N N . PRO A 1 644 ? 24.003 -32.516 -23.613 1.00 24.03 644 PRO A N 1
ATOM 5153 C CA . PRO A 1 644 ? 23.050 -33.472 -24.150 1.00 24.03 644 PRO A CA 1
ATOM 5154 C C . PRO A 1 644 ? 21.694 -33.354 -23.455 1.00 24.03 644 PRO A C 1
ATOM 5156 O O . PRO A 1 644 ? 21.580 -33.517 -22.239 1.00 24.03 644 PRO A O 1
ATOM 5159 N N . SER A 1 645 ? 20.638 -33.149 -24.242 1.00 25.52 645 SER A N 1
ATOM 5160 C CA . SER A 1 645 ? 19.276 -33.461 -23.824 1.00 25.52 645 SER A CA 1
ATOM 5161 C C . SER A 1 645 ? 19.203 -34.964 -23.551 1.00 25.52 645 SER A C 1
ATOM 5163 O O . SER A 1 645 ? 19.232 -35.776 -24.479 1.00 25.52 645 SER A O 1
ATOM 5165 N N . ALA A 1 646 ? 19.164 -35.340 -22.276 1.00 24.55 646 ALA A N 1
ATOM 5166 C CA . ALA A 1 646 ? 19.036 -36.726 -21.867 1.00 24.55 646 ALA A CA 1
ATOM 5167 C C . ALA A 1 646 ? 17.704 -37.316 -22.366 1.00 24.55 646 ALA A C 1
ATOM 5169 O O . ALA A 1 646 ? 16.638 -37.018 -21.840 1.00 24.55 646 ALA A O 1
ATOM 5170 N N . ILE A 1 647 ? 17.829 -38.165 -23.387 1.00 25.41 647 ILE A N 1
ATOM 5171 C CA . ILE A 1 647 ? 17.260 -39.515 -23.465 1.00 25.41 647 ILE A CA 1
ATOM 5172 C C . ILE A 1 647 ? 15.736 -39.577 -23.260 1.00 25.41 647 ILE A C 1
ATOM 5174 O O . ILE A 1 647 ? 15.225 -39.924 -22.195 1.00 25.41 647 ILE A O 1
ATOM 5178 N N . GLU A 1 648 ? 15.008 -39.384 -24.358 1.00 25.52 648 GLU A N 1
ATOM 5179 C CA . GLU A 1 648 ? 13.794 -40.160 -24.604 1.00 25.52 648 GLU A CA 1
ATOM 5180 C C . GLU A 1 648 ? 14.209 -41.624 -24.811 1.00 25.52 648 GLU A C 1
ATOM 5182 O O . GLU A 1 648 ? 14.939 -41.958 -25.745 1.00 25.52 648 GLU A O 1
ATOM 5187 N N . SER A 1 649 ? 13.774 -42.506 -23.910 1.00 22.64 649 SER A N 1
ATOM 5188 C CA . SER A 1 649 ? 13.802 -43.952 -24.142 1.00 22.64 649 SER A CA 1
ATOM 5189 C C . SER A 1 649 ? 12.429 -44.445 -24.597 1.00 22.64 649 SER A C 1
ATOM 5191 O O . SER A 1 649 ? 11.414 -43.896 -24.167 1.00 22.64 649 SER A O 1
ATOM 5193 N N . PRO A 1 650 ? 12.379 -45.495 -25.431 1.00 30.22 650 PRO A N 1
ATOM 5194 C CA . PRO A 1 650 ? 11.301 -45.722 -26.383 1.00 30.22 650 PRO A CA 1
ATOM 5195 C C . PRO A 1 650 ? 10.441 -46.955 -26.037 1.00 30.22 650 PRO A C 1
ATOM 5197 O O . PRO A 1 650 ? 10.716 -47.685 -25.087 1.00 30.22 650 PRO A O 1
ATOM 5200 N N . VAL A 1 651 ? 9.499 -47.244 -26.948 1.00 22.97 651 VAL A N 1
ATOM 5201 C CA . VAL A 1 651 ? 8.847 -48.547 -27.232 1.00 22.97 651 VAL A CA 1
ATOM 5202 C C . VAL A 1 651 ? 7.474 -48.760 -26.546 1.00 22.97 651 VAL A C 1
ATOM 5204 O O . VAL A 1 651 ? 7.347 -48.627 -25.339 1.00 22.97 651 VAL A O 1
ATOM 5207 N N . GLY A 1 652 ? 6.390 -49.134 -27.244 1.00 23.45 652 GLY A N 1
ATOM 5208 C CA . GLY A 1 652 ? 6.309 -49.643 -28.612 1.00 23.45 652 GLY A CA 1
ATOM 5209 C C . GLY A 1 652 ? 4.898 -49.763 -29.202 1.00 23.45 652 GLY A C 1
ATOM 5210 O O . GLY A 1 652 ? 3.906 -49.966 -28.508 1.00 23.45 652 GLY A O 1
ATOM 5211 N N . SER A 1 653 ? 4.901 -49.586 -30.522 1.00 26.55 653 SER A N 1
ATOM 5212 C CA . SER A 1 653 ? 4.189 -50.301 -31.589 1.00 26.55 653 SER A CA 1
ATOM 5213 C C . SER A 1 653 ? 3.019 -51.242 -31.264 1.00 26.55 653 SER A C 1
ATOM 5215 O O . SER A 1 653 ? 3.142 -52.220 -30.534 1.00 26.55 653 SER A O 1
ATOM 5217 N N . SER A 1 654 ? 1.965 -51.112 -32.074 1.00 22.02 654 SER A N 1
ATOM 5218 C CA . SER A 1 654 ? 1.442 -52.280 -32.792 1.00 22.02 654 SER A CA 1
ATOM 5219 C C . SER A 1 654 ? 1.044 -51.894 -34.220 1.00 22.02 654 SER A C 1
ATOM 5221 O O . SER A 1 654 ? 0.296 -50.948 -34.451 1.00 22.02 654 SER A O 1
ATOM 5223 N N . ASN A 1 655 ? 1.638 -52.609 -35.175 1.00 22.44 655 ASN A N 1
ATOM 5224 C CA . ASN A 1 655 ? 1.323 -52.578 -36.599 1.00 22.44 655 ASN A CA 1
ATOM 5225 C C . ASN A 1 655 ? 0.109 -53.479 -36.864 1.00 22.44 655 ASN A C 1
ATOM 5227 O O . ASN A 1 655 ? 0.011 -54.527 -36.235 1.00 22.44 655 ASN A O 1
ATOM 5231 N N . PHE A 1 656 ? -0.744 -53.113 -37.823 1.00 20.81 656 PHE A N 1
ATOM 5232 C CA . PHE A 1 656 ? -1.048 -53.875 -39.051 1.00 20.81 656 PHE A CA 1
ATOM 5233 C C . PHE A 1 656 ? -2.334 -53.339 -39.701 1.00 20.81 656 PHE A C 1
ATOM 5235 O O . PHE A 1 656 ? -3.430 -53.501 -39.178 1.00 20.81 656 PHE A O 1
ATOM 5242 N N . SER A 1 657 ? -2.222 -52.770 -40.897 1.00 21.62 657 SER A N 1
ATOM 5243 C CA . SER A 1 657 ? -2.797 -53.374 -42.109 1.00 21.62 657 SER A CA 1
ATOM 5244 C C . SER A 1 657 ? -2.454 -52.532 -43.338 1.00 21.62 657 SER A C 1
ATOM 5246 O O . SER A 1 657 ? -2.309 -51.314 -43.292 1.00 21.62 657 SER A O 1
ATOM 5248 N N . GLN A 1 658 ? -2.201 -53.260 -44.417 1.00 23.11 658 GLN A N 1
ATOM 5249 C CA . GLN A 1 658 ? -1.685 -52.816 -45.702 1.00 23.11 658 GLN A CA 1
ATOM 5250 C C . GLN A 1 658 ? -2.690 -51.950 -46.471 1.00 23.11 658 GLN A C 1
ATOM 5252 O O . GLN A 1 658 ? -3.878 -52.250 -46.507 1.00 23.11 658 GLN A O 1
ATOM 5257 N N . GLY A 1 659 ? -2.177 -50.961 -47.202 1.00 21.66 659 GLY A N 1
ATOM 5258 C CA . GLY A 1 659 ? -2.918 -50.222 -48.223 1.00 21.66 659 GLY A CA 1
ATOM 5259 C C . GLY A 1 659 ? -1.958 -49.398 -49.075 1.00 21.66 659 GLY A C 1
ATOM 5260 O O . GLY A 1 659 ? -1.337 -48.463 -48.592 1.00 21.66 659 GLY A O 1
ATOM 5261 N N . LYS A 1 660 ? -1.772 -49.829 -50.319 1.00 22.02 660 LYS A N 1
ATOM 5262 C CA . LYS A 1 660 ? -0.795 -49.376 -51.318 1.00 22.02 660 LYS A CA 1
ATOM 5263 C C . LYS A 1 660 ? -1.118 -48.000 -51.936 1.00 22.02 660 LYS A C 1
ATOM 5265 O O . LYS A 1 660 ? -2.283 -47.725 -52.189 1.00 22.02 660 LYS A O 1
ATOM 5270 N N . ASN A 1 661 ? -0.042 -47.320 -52.371 1.00 21.31 661 ASN A N 1
ATOM 5271 C CA . ASN A 1 661 ? 0.070 -46.300 -53.443 1.00 21.31 661 ASN A CA 1
ATOM 5272 C C . ASN A 1 661 ? -0.521 -44.909 -53.097 1.00 21.31 661 ASN A C 1
ATOM 5274 O O . ASN A 1 661 ? -1.607 -44.831 -52.556 1.00 21.31 661 ASN A O 1
ATOM 5278 N N . THR A 1 662 ? 0.103 -43.747 -53.325 1.00 23.78 662 THR A N 1
ATOM 5279 C CA . THR A 1 662 ? 1.051 -43.264 -54.350 1.00 23.78 662 THR A CA 1
ATOM 5280 C C . THR A 1 662 ? 1.924 -42.127 -53.789 1.00 23.78 662 THR A C 1
ATOM 5282 O O . THR A 1 662 ? 1.458 -41.307 -53.003 1.00 23.78 662 THR A O 1
ATOM 5285 N N . SER A 1 663 ? 3.188 -42.057 -54.212 1.00 22.39 663 SER A N 1
ATOM 5286 C CA . SER A 1 663 ? 4.188 -41.081 -53.760 1.00 22.39 663 SER A CA 1
ATOM 5287 C C . SER A 1 663 ? 4.341 -39.884 -54.708 1.00 22.39 663 SER A C 1
ATOM 5289 O O . SER A 1 663 ? 4.806 -40.063 -55.831 1.00 22.39 663 SER A O 1
ATOM 5291 N N . GLU A 1 664 ? 4.111 -38.669 -54.207 1.00 22.75 664 GLU A N 1
ATOM 5292 C CA . GLU A 1 664 ? 4.758 -37.440 -54.689 1.00 22.75 664 GLU A CA 1
ATOM 5293 C C . GLU A 1 664 ? 5.663 -36.897 -53.570 1.00 22.75 664 GLU A C 1
ATOM 5295 O O . GLU A 1 664 ? 5.207 -36.555 -52.479 1.00 22.75 664 GLU A O 1
ATOM 5300 N N . LYS A 1 665 ? 6.980 -36.863 -53.812 1.00 23.50 665 LYS A N 1
ATOM 5301 C CA . LYS A 1 665 ? 7.989 -36.323 -52.887 1.00 23.50 665 LYS A CA 1
ATOM 5302 C C . LYS A 1 665 ? 8.217 -34.836 -53.179 1.00 23.50 665 LYS A C 1
ATOM 5304 O O . LYS A 1 665 ? 8.855 -34.503 -54.172 1.00 23.50 665 LYS A O 1
ATOM 5309 N N . LYS A 1 666 ? 7.810 -33.952 -52.261 1.00 24.81 666 LYS A N 1
ATOM 5310 C CA . LYS A 1 666 ? 8.448 -32.639 -52.056 1.00 24.81 666 LYS A CA 1
ATOM 5311 C C . LYS A 1 666 ? 9.312 -32.711 -50.799 1.00 24.81 666 LYS A C 1
ATOM 5313 O O . LYS A 1 666 ? 8.813 -32.866 -49.691 1.00 24.81 666 LYS A O 1
ATOM 5318 N N . THR A 1 667 ? 10.622 -32.621 -50.985 1.00 23.44 667 THR A N 1
ATOM 5319 C CA . THR A 1 667 ? 11.626 -32.520 -49.922 1.00 23.44 667 THR A CA 1
ATOM 5320 C C . THR A 1 667 ? 11.586 -31.126 -49.293 1.00 23.44 667 THR A C 1
ATOM 5322 O O . THR A 1 667 ? 12.099 -30.169 -49.872 1.00 23.44 667 THR A O 1
ATOM 5325 N N . GLY A 1 668 ? 10.976 -31.006 -48.113 1.00 24.25 668 GLY A N 1
ATOM 5326 C CA . GLY A 1 668 ? 11.076 -29.822 -47.259 1.00 24.25 668 GLY A CA 1
ATOM 5327 C C . GLY A 1 668 ? 12.409 -29.813 -46.509 1.00 24.25 668 GLY A C 1
ATOM 5328 O O . GLY A 1 668 ? 12.688 -30.704 -45.712 1.00 24.25 668 GLY A O 1
ATOM 5329 N N . ARG A 1 669 ? 13.250 -28.817 -46.796 1.00 24.80 669 ARG A N 1
ATOM 5330 C CA . ARG A 1 669 ? 14.499 -28.526 -46.081 1.00 24.80 669 ARG A CA 1
ATOM 5331 C C . ARG A 1 669 ? 14.143 -27.866 -44.742 1.00 24.80 669 ARG A C 1
ATOM 5333 O O . ARG A 1 669 ? 13.424 -26.871 -44.735 1.00 24.80 669 ARG A O 1
ATOM 5340 N N . ASN A 1 670 ? 14.652 -28.400 -43.631 1.00 23.77 670 ASN A N 1
ATOM 5341 C CA . ASN A 1 670 ? 14.520 -27.799 -42.300 1.00 23.77 670 ASN A CA 1
ATOM 5342 C C . ASN A 1 670 ? 15.158 -26.399 -42.279 1.00 23.77 670 ASN A C 1
ATOM 5344 O O . ASN A 1 670 ? 16.379 -26.262 -42.336 1.00 23.77 670 ASN A O 1
ATOM 5348 N N . VAL A 1 671 ? 14.326 -25.361 -42.195 1.00 25.44 671 VAL A N 1
ATOM 5349 C CA . VAL A 1 671 ? 14.746 -23.975 -41.963 1.00 25.44 671 VAL A CA 1
ATOM 5350 C C . VAL A 1 671 ? 14.899 -23.772 -40.453 1.00 25.44 671 VAL A C 1
ATOM 5352 O O . VAL A 1 671 ? 13.931 -23.919 -39.708 1.00 25.44 671 VAL A O 1
ATOM 5355 N N . LYS A 1 672 ? 16.115 -23.438 -39.994 1.00 29.88 672 LYS A N 1
ATOM 5356 C CA . LYS A 1 672 ? 16.371 -22.960 -38.623 1.00 29.88 672 LYS A CA 1
ATOM 5357 C C . LYS A 1 672 ? 15.559 -21.676 -38.396 1.00 29.88 672 LYS A C 1
ATOM 5359 O O . LYS A 1 672 ? 15.700 -20.720 -39.156 1.00 29.88 672 LYS A O 1
ATOM 5364 N N . GLN A 1 673 ? 14.693 -21.666 -37.382 1.00 26.38 673 GLN A N 1
ATOM 5365 C CA . GLN A 1 673 ? 13.888 -20.494 -37.024 1.00 26.38 673 GLN A CA 1
ATOM 5366 C C . GLN A 1 673 ? 14.780 -19.327 -36.564 1.00 26.38 673 GLN A C 1
ATOM 5368 O O . GLN A 1 673 ? 15.766 -19.517 -35.855 1.00 26.38 673 GLN A O 1
ATOM 5373 N N . ALA A 1 674 ? 14.420 -18.117 -36.992 1.00 35.44 674 ALA A N 1
ATOM 5374 C CA . ALA A 1 674 ? 15.117 -16.872 -36.692 1.00 35.44 674 ALA A CA 1
ATOM 5375 C C . ALA A 1 674 ? 15.023 -16.474 -35.209 1.00 35.44 674 ALA A C 1
ATOM 5377 O O . ALA A 1 674 ? 13.974 -16.649 -34.586 1.00 35.44 674 ALA A O 1
ATOM 5378 N N . LYS A 1 675 ? 16.094 -15.856 -34.686 1.00 41.03 675 LYS A N 1
ATOM 5379 C CA . LYS A 1 675 ? 16.166 -15.227 -33.355 1.00 41.03 675 LYS A CA 1
ATOM 5380 C C . LYS A 1 675 ? 15.106 -14.115 -33.239 1.00 41.03 675 LYS A C 1
ATOM 5382 O O . LYS A 1 675 ? 15.323 -12.995 -33.690 1.00 41.03 675 LYS A O 1
ATOM 5387 N N . LYS A 1 676 ? 13.949 -14.421 -32.645 1.00 35.25 676 LYS A N 1
ATOM 5388 C CA . LYS A 1 676 ? 12.986 -13.422 -32.154 1.00 35.25 676 LYS A CA 1
ATOM 5389 C C . LYS A 1 676 ? 13.303 -13.109 -30.695 1.00 35.25 676 LYS A C 1
ATOM 5391 O O . LYS A 1 676 ? 13.487 -14.031 -29.907 1.00 35.25 676 LYS A O 1
ATOM 5396 N N . VAL A 1 677 ? 13.292 -11.826 -30.337 1.00 33.47 677 VAL A N 1
ATOM 5397 C CA . VAL A 1 677 ? 13.206 -11.403 -28.934 1.00 33.47 677 VAL A CA 1
ATOM 5398 C C . VAL A 1 677 ? 11.879 -11.922 -28.387 1.00 33.47 677 VAL A C 1
ATOM 5400 O O . VAL A 1 677 ? 10.815 -11.637 -28.944 1.00 33.47 677 VAL A O 1
ATOM 5403 N N . LYS A 1 678 ? 11.949 -12.744 -27.342 1.00 32.66 678 LYS A N 1
ATOM 5404 C CA . LYS A 1 678 ? 10.772 -13.195 -26.606 1.00 32.66 678 LYS A CA 1
ATOM 5405 C C . LYS A 1 678 ? 10.397 -12.062 -25.649 1.00 32.66 678 LYS A C 1
ATOM 5407 O O . LYS A 1 678 ? 11.248 -11.600 -24.899 1.00 32.66 678 LYS A O 1
ATOM 5412 N N . VAL A 1 679 ? 9.161 -11.578 -25.736 1.00 31.75 679 VAL A N 1
ATOM 5413 C CA . VAL A 1 679 ? 8.624 -10.585 -24.793 1.00 31.75 679 VAL A CA 1
ATOM 5414 C C . VAL A 1 679 ? 8.648 -11.200 -23.391 1.00 31.75 679 VAL A C 1
ATOM 5416 O O . VAL A 1 679 ? 8.290 -12.371 -23.249 1.00 31.75 679 VAL A O 1
ATOM 5419 N N . GLU A 1 680 ? 9.111 -10.434 -22.398 1.00 30.55 680 GLU A N 1
ATOM 5420 C CA . GLU A 1 680 ? 9.193 -10.859 -20.997 1.00 30.55 680 GLU A CA 1
ATOM 5421 C C . GLU A 1 680 ? 7.840 -11.390 -20.511 1.00 30.55 680 GLU A C 1
ATOM 5423 O O . GLU A 1 680 ? 6.847 -10.668 -20.443 1.00 30.55 680 GLU A O 1
ATOM 5428 N N . THR A 1 681 ? 7.809 -12.673 -20.164 1.00 34.34 681 THR A N 1
ATOM 5429 C CA . THR A 1 681 ? 6.751 -13.263 -19.346 1.00 34.34 681 THR A CA 1
ATOM 5430 C C . THR A 1 681 ? 7.178 -13.173 -17.885 1.00 34.34 681 THR A C 1
ATOM 5432 O O . THR A 1 681 ? 8.131 -13.837 -17.494 1.00 34.34 681 THR A O 1
ATOM 5435 N N . GLU A 1 682 ? 6.464 -12.331 -17.134 1.00 38.97 682 GLU A N 1
ATOM 5436 C CA . GLU A 1 682 ? 6.267 -12.349 -15.674 1.00 38.97 682 GLU A CA 1
ATOM 5437 C C . GLU A 1 682 ? 7.529 -12.503 -14.799 1.00 38.97 682 GLU A C 1
ATOM 5439 O O . GLU A 1 682 ? 7.954 -13.602 -14.448 1.00 38.97 682 GLU A O 1
ATOM 5444 N N . SER A 1 683 ? 8.087 -11.374 -14.353 1.00 36.09 683 SER A N 1
ATOM 5445 C CA . SER A 1 683 ? 9.105 -11.337 -13.300 1.00 36.09 683 SER A CA 1
ATOM 5446 C C . SER A 1 683 ? 8.499 -11.694 -11.931 1.00 36.09 683 SER A C 1
ATOM 5448 O O . SER A 1 683 ? 7.526 -11.085 -11.484 1.00 36.09 683 SER A O 1
ATOM 5450 N N . ARG A 1 684 ? 9.072 -12.689 -11.239 1.00 49.03 684 ARG A N 1
ATOM 5451 C CA . ARG A 1 684 ? 8.642 -13.131 -9.892 1.00 49.03 684 ARG A CA 1
ATOM 5452 C C . ARG A 1 684 ? 9.563 -12.575 -8.804 1.00 49.03 684 ARG A C 1
ATOM 5454 O O . ARG A 1 684 ? 10.731 -12.304 -9.058 1.00 49.03 684 ARG A O 1
ATOM 5461 N N . ASN A 1 685 ? 9.053 -12.385 -7.587 1.00 46.12 685 ASN A N 1
ATOM 5462 C CA . ASN A 1 685 ? 9.800 -11.797 -6.467 1.00 46.12 685 ASN A CA 1
ATOM 5463 C C . ASN A 1 685 ? 10.894 -12.750 -5.935 1.00 46.12 685 ASN A C 1
ATOM 5465 O O . ASN A 1 685 ? 10.645 -13.928 -5.685 1.00 46.12 685 ASN A O 1
ATOM 5469 N N . ILE A 1 686 ? 12.096 -12.225 -5.682 1.00 45.41 686 ILE A N 1
ATOM 5470 C CA . ILE A 1 686 ? 13.275 -12.976 -5.205 1.00 45.41 686 ILE A CA 1
ATOM 5471 C C . ILE A 1 686 ? 13.076 -13.713 -3.870 1.00 45.41 686 ILE A C 1
ATOM 5473 O O . ILE A 1 686 ? 13.739 -14.721 -3.606 1.00 45.41 686 ILE A O 1
ATOM 5477 N N . LYS A 1 687 ? 12.129 -13.271 -3.032 1.00 49.47 687 LYS A N 1
ATOM 5478 C CA . LYS A 1 687 ? 11.848 -13.889 -1.725 1.00 49.47 687 LYS A CA 1
ATOM 5479 C C . LYS A 1 687 ? 11.255 -15.299 -1.835 1.00 49.47 687 LYS A C 1
ATOM 5481 O O . LYS A 1 687 ? 11.461 -16.108 -0.927 1.00 49.47 687 LYS A O 1
ATOM 5486 N N . GLU A 1 688 ? 10.587 -15.632 -2.937 1.00 48.69 688 GLU A N 1
ATOM 5487 C CA . GLU A 1 688 ? 10.027 -16.976 -3.146 1.00 48.69 688 GLU A CA 1
ATOM 5488 C C . GLU A 1 688 ? 11.107 -18.020 -3.470 1.00 48.69 688 GLU A C 1
ATOM 5490 O O . GLU A 1 688 ? 10.983 -19.187 -3.099 1.00 48.69 688 GLU A O 1
ATOM 5495 N N . MET A 1 689 ? 12.215 -17.612 -4.099 1.00 39.41 689 MET A N 1
ATOM 5496 C CA . MET A 1 689 ? 13.229 -18.555 -4.581 1.00 39.41 689 MET A CA 1
ATOM 5497 C C . MET A 1 689 ? 14.110 -19.115 -3.450 1.00 39.41 689 MET A C 1
ATOM 5499 O O . MET A 1 689 ? 14.451 -20.300 -3.443 1.00 39.41 689 MET A O 1
ATOM 5503 N N . PHE A 1 690 ? 14.446 -18.292 -2.451 1.00 46.75 690 PHE A N 1
ATOM 5504 C CA . PHE A 1 690 ? 15.380 -18.663 -1.376 1.00 46.75 690 PHE A CA 1
ATOM 5505 C C . PHE A 1 690 ? 14.745 -19.343 -0.161 1.00 46.75 690 PHE A C 1
ATOM 5507 O O . PHE A 1 690 ? 15.447 -19.993 0.612 1.00 46.75 690 PHE A O 1
ATOM 5514 N N . THR A 1 691 ? 13.424 -19.279 -0.001 1.00 48.53 691 THR A N 1
ATOM 5515 C CA . THR A 1 691 ? 12.727 -20.014 1.072 1.00 48.53 691 THR A CA 1
ATOM 5516 C C . THR A 1 691 ? 12.688 -21.529 0.823 1.00 48.53 691 THR A C 1
ATOM 5518 O O . THR A 1 691 ? 12.489 -22.306 1.760 1.00 48.53 691 THR A O 1
ATOM 5521 N N . ARG A 1 692 ? 12.951 -21.974 -0.417 1.00 42.19 692 ARG A N 1
ATOM 5522 C CA . ARG A 1 692 ? 13.077 -23.392 -0.799 1.00 42.19 692 ARG A CA 1
ATOM 5523 C C . ARG A 1 692 ? 14.401 -24.042 -0.381 1.00 42.19 692 ARG A C 1
ATOM 5525 O O . ARG A 1 692 ? 14.401 -25.231 -0.063 1.00 42.19 692 ARG A O 1
ATOM 5532 N N . ALA A 1 693 ? 15.517 -23.309 -0.366 1.00 35.97 693 ALA A N 1
ATOM 5533 C CA . ALA A 1 693 ? 16.843 -23.896 -0.127 1.00 35.97 693 ALA A CA 1
ATOM 5534 C C . ALA A 1 693 ? 17.060 -24.316 1.341 1.00 35.97 693 ALA A C 1
ATOM 5536 O O . ALA A 1 693 ? 17.730 -25.312 1.611 1.00 35.97 693 ALA A O 1
ATOM 5537 N N . SER A 1 694 ? 16.420 -23.633 2.292 1.00 35.94 694 SER A N 1
ATOM 5538 C CA . SER A 1 694 ? 16.555 -23.897 3.733 1.00 35.94 694 SER A CA 1
ATOM 5539 C C . SER A 1 694 ? 15.762 -25.113 4.233 1.00 35.94 694 SER A C 1
ATOM 5541 O O . SER A 1 694 ? 15.870 -25.462 5.403 1.00 35.94 694 SER A O 1
ATOM 5543 N N . ARG A 1 695 ? 14.962 -25.772 3.378 1.00 42.03 695 ARG A N 1
ATOM 5544 C CA . ARG A 1 695 ? 14.112 -26.921 3.760 1.00 42.03 695 ARG A CA 1
ATOM 5545 C C . ARG A 1 695 ? 14.646 -28.289 3.314 1.00 42.03 695 ARG A C 1
ATOM 5547 O O . ARG A 1 695 ? 13.935 -29.279 3.436 1.00 42.03 695 ARG A O 1
ATOM 5554 N N . ARG A 1 696 ? 15.889 -28.370 2.818 1.00 35.09 696 ARG A N 1
ATOM 5555 C CA . ARG A 1 696 ? 16.553 -29.633 2.417 1.00 35.09 696 ARG A CA 1
ATOM 5556 C C . ARG A 1 696 ? 17.597 -30.157 3.418 1.00 35.09 696 ARG A C 1
ATOM 5558 O O . ARG A 1 696 ? 18.533 -30.849 3.031 1.00 35.09 696 ARG A O 1
ATOM 5565 N N . ARG A 1 697 ? 17.429 -29.872 4.710 1.00 35.88 697 ARG A N 1
ATOM 5566 C CA . ARG A 1 697 ? 18.038 -30.669 5.785 1.00 35.88 697 ARG A CA 1
ATOM 5567 C C . ARG A 1 697 ? 16.946 -31.102 6.755 1.00 35.88 697 ARG A C 1
ATOM 5569 O O . ARG A 1 697 ? 16.586 -30.338 7.640 1.00 35.88 697 ARG A O 1
ATOM 5576 N N . ASN A 1 698 ? 16.407 -32.286 6.494 1.00 32.69 698 ASN A N 1
ATOM 5577 C CA . ASN A 1 698 ? 16.008 -33.298 7.467 1.00 32.69 698 ASN A CA 1
ATOM 5578 C C . ASN A 1 698 ? 16.160 -34.651 6.782 1.00 32.69 698 ASN A C 1
ATOM 5580 O O . ASN A 1 698 ? 15.695 -34.753 5.622 1.00 32.69 698 ASN A O 1
#

Sequence (698 aa):
MLSTSYWVPTAAMAFPTFPDHCFFRYDHHHRNDHKDLRRWRIRTTAAAYPLFSNQIQLTKDSSSRHKLYQEAIKTSRDKFTREISFQSKDKDISLAKALLYVAAEDEAFMSFNREMDACSILNERRNVSSPSEAIDWDSLEQMPLGGKTIPEWLSELDAIAKEVEAELVSRDIGCHLVEVLEAVNLVLFESRGLTRSPVLVDSKHSYLHSVLSSRCGSAILLSIIYIEVCRRLGLTIVGSRVGEDFLIWPQTGYPEELFKVTSGHSLFAIVNGRCVEDPRSMASDLTGTSLLGLEIATNRDIIGIALANLIRLHWKRASRSNHGLMLTSPLRHVNDAGEKPNMMDKSNVPLLRPQDLRLAIMASERLLILQPHNWALRRDHGMMLYYNREYGKAVQELSICMAFAPEEEAEILEPFVEKLHLMRLESSWKSLGHTVPGANGDGSARFLSLRHPKSGVRTSYLLCNGLLQELHWFKQPYGSWFLGDYVSEDGSLYTATPIDPVFIMLPLFEDARMKKGDDPGKFRQLDEILFVNDYPGYQQLFSIAKDCMEIVCESKEIGSTKFFRLDDKKVFAWLYYKVCQLKQTLPALDQNYAACEEKDTLADSVSILGEYLKDDPWLKLLCDHFKLNLPEAKRIAADIEVCPSAIESPVGSSNFSQGKNTSEKKTGRNVKQAKKVKVETESRNIKEMFTRASRRRN

Foldseek 3Di:
DDDDDDDDDDDDDDDDDDDDDDDDDDDDDDDDDDDDDDDDDDDDDDDDDPPPVVVVVVVVVLVLLLVQLVQQLVVLLVQLCVLLDPVDDLVSRQLLSNLVSLLSNLVSLVVNVVVVVVVVVCVVDVDDDDPPPDPPDPHQQSHDDVHDGSVVLLVLLVVLLVQLVVVCVVVVHDPDPVSSLVSNCCSLCVVQNAAEDPDLADPLQLGQSSCSVVSYHHLLSLVSSSQSSCVSVVWHKWWADFPLFIDIDTPDPQQQVQQPCPDVARSCCRNRPCLCVDPPGSNVPDHSVNVVVGDTAGSLRSLLSSLVSLLVSLQCQFQVVPPPDDLVDQPPPDDDPPDDDDPDDPPPLRRTDLSSLVSSLSSLVSSCSSVVLPLVSLLSSLSSCVSNVVLVVSLVSLVVSLVNDDPVVNVSSVVVSVVSVVSVVVVVVVVPPDDDDDDDDDFDWDWFFAAQLAPRDTAIWIQTPNFIWHKDKDADVQAWDDDPQWIFRRNIDIDTGTDQCLLRLVVLLVVVQVDDPPPLRDWAALVVSQPDPPGVRSVVNSVVVVVSQVQFWDWDDDPPTITTHGDPVSVQVVLVVQLVVQLVCVVVPDVVSVPDDSLLSSLQSLLVVVSSHYVPPRSVVSCVVSVHDPVSSPVVVPPPDDDDPDDDDDDDDDDDDDDDDDDDDDDDDDDDDDDDDDDRDDIDGPVVPPVVVVPPDD

Mean predicted aligned error: 20.72 Å

Nearest PDB structures (foldseek):
  3puf-assembly3_H  TM=8.418E-01  e=3.656E-09  Homo sapiens
  3p5j-assembly1_B  TM=7.258E-01  e=2.603E-05  Mus musculus
  8ye5-assembly1_B  TM=8.688E-01  e=6.212E-01  Dehalobacter sp.
  8ye5-assembly1_A  TM=8.737E-01  e=1.272E+00  Dehalobacter sp.
  3sz7-assembly1_A  TM=6.447E-01  e=1.522E+00  Aspergillus fumigatus Af293

Solvent-accessible surface area (backbone atoms only — not comparable to full-atom values): 42231 Å² total; per-residue (Å²): 143,82,88,84,82,92,80,84,85,88,82,83,89,84,82,87,88,84,83,84,87,81,88,85,82,88,80,89,82,89,82,88,85,87,90,80,93,75,91,84,88,81,84,86,79,92,71,88,81,78,70,74,60,56,60,61,49,54,56,52,54,50,56,53,50,54,50,51,34,55,48,34,30,51,52,22,49,53,52,28,52,60,54,70,29,87,87,52,57,59,90,74,44,53,68,66,59,40,46,47,24,53,44,47,23,54,48,30,54,51,49,47,51,53,48,53,53,50,52,52,53,44,72,71,40,92,83,60,88,69,85,73,77,76,82,90,53,94,46,65,75,54,42,62,56,95,84,37,27,64,69,56,55,52,49,48,47,53,49,54,34,49,52,28,51,51,54,41,59,74,65,76,57,74,94,46,68,68,60,54,52,51,37,44,47,42,43,48,42,65,71,64,43,45,40,70,50,93,63,94,76,61,70,54,28,76,30,62,67,40,19,73,70,69,24,34,17,31,51,64,54,46,45,48,53,49,38,58,31,36,46,73,73,73,40,61,55,43,34,31,78,42,84,95,46,64,41,68,50,70,76,65,98,62,53,54,64,61,64,50,63,84,74,90,50,43,85,48,36,75,53,51,36,64,39,54,73,34,88,88,36,73,40,37,79,61,47,52,71,52,60,78,74,52,69,72,52,48,56,64,48,53,51,40,54,52,30,52,50,47,25,53,44,22,41,53,62,12,33,67,81,42,86,86,71,49,90,80,53,76,82,74,80,82,67,72,98,79,69,77,87,66,90,69,72,94,69,84,69,81,72,60,39,66,70,35,41,50,51,16,47,54,31,40,56,56,39,39,71,78,42,74,75,42,25,70,61,33,40,47,43,16,52,51,29,44,77,70,66,38,31,70,59,14,37,55,37,37,57,54,16,42,77,58,38,57,70,77,58,24,64,64,45,46,67,54,44,55,52,34,51,50,54,36,51,59,56,44,69,75,63,69,84,68,86,86,90,80,90,80,92,74,84,62,69,39,83,32,54,41,53,36,44,38,80,59,47,80,35,68,30,38,38,39,80,90,42,50,21,39,68,48,76,50,65,60,90,94,34,60,39,77,61,85,67,28,29,39,72,75,28,57,48,74,46,76,43,83,47,70,62,52,49,58,44,47,57,48,41,55,63,60,15,61,61,56,88,88,46,80,50,42,71,42,44,65,73,68,56,38,64,43,88,99,28,75,44,45,60,79,37,49,73,63,48,54,61,39,40,68,64,33,28,48,75,48,74,61,88,95,47,61,29,40,26,58,32,72,68,39,42,48,54,53,52,52,51,51,38,55,51,39,49,66,47,48,44,79,74,39,75,75,50,58,75,50,55,75,68,54,46,47,35,50,29,51,24,61,53,43,66,45,37,36,66,72,69,60,42,48,53,49,30,64,74,71,72,50,58,75,71,64,38,51,51,81,81,66,74,72,71,72,78,79,81,81,72,89,80,84,87,82,89,84,89,88,83,89,83,83,88,85,89,83,89,80,87,80,77,88,75,82,81,75,84,68,88,76,78,88,78,77,75,44,58,46,75,69,66,60,66,60,68,78,68,77,80,127

InterPro domains:
  IPR019024 Ribonuclease H2 subunit B, wHTH domain [PF09468] (503-588)
  IPR032698 Protein SirB1, N-terminal [PF13369] (152-304)
  IPR040456 Ribonuclease H2 subunit B [cd09270] (439-584)
  IPR041195 Rnh202, triple barrel domain [PF17745] (440-500)